Protein AF-0000000079470948 (afdb_homodimer)

Foldseek 3Di:
DDFLDDLVVFDDDDDPQNLQVLLVQLLVQFLVAEAEEEDQQLNSSVRSNLVSNVVNVGAYEYEEQQQDAPQCDPPHDNDDPVQQDPVVRTGGNPVNNVVVCVSRVRPVGYHYDHDQQLVVLQVDQAAHQYYEYDHYQDLVNLVSNLVRPVVRYDAFGKYKFFQQDPDVVSHGCNSVVSVVVQVVVVQWDWDDDDPRMTMITGD/DDFLDDLVVFDDDDDPQNLQVLLVQLLVQFLVAEAEEEDQQLNSSVRSNLVSNVVNVGAYEYEEQQQDAPQCDPPHDNDDPVQQDPVVRTGGNPVNNVVVCVSRVRPVGYHYDHDQQLVVLQVDQAAHQYYEYDHYQDLVNLVSNLVRHVVRYDAFGKYKFFQQDPDVVSHGCNSVVSVVVQVVVVQWDWDDDDPRMTMITGD

Nearest PDB struc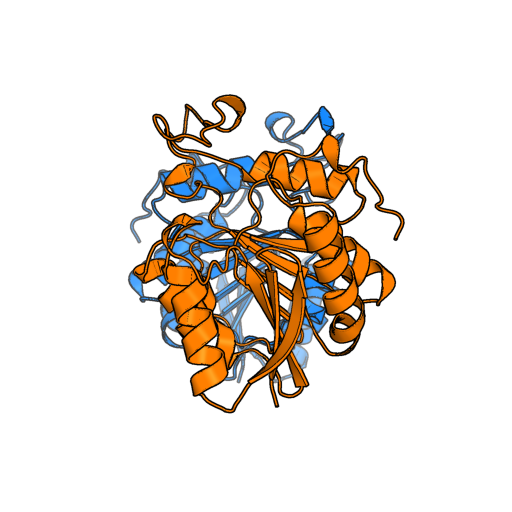tures (foldseek):
  6g7d-assembly1_A  TM=9.790E-01  e=1.380E-28  Mycolicibacterium hassiacum DSM 44199
  6g80-assembly1_A  TM=9.628E-01  e=2.504E-26  Mycolicibacterium hassiacum DSM 44199
  8k1f-assembly1_A  TM=7.897E-01  e=1.654E-08  Fusobacterium nucleatum subsp. nucleatum ATCC 25586
  5zw3-assembly1_A  TM=7.865E-01  e=7.242E-08  Bacillus subtilis subsp. subtilis str. 168
  8k1f-assembly1_C-3  TM=6.694E-01  e=3.776E-09  Fusobacterium nucleatum subsp. nucleatum ATCC 25586

Sequence (406 aa):
MKLPIDIDSVKGFMDPAEGAALHDAALACAPLGPCLEIGAYCGKSAVYLGTACQAAGGVLFSVDHHRGSEENQPGWEYHDAQLWDEAANAMDTLPFLRTTLRRAGLEDVVFPVVGRSALIAKAWATPLSFLFIDGGHTMEHALGDWRHWTPHLMAGGTLAIHDVFPDPADGGRPPFEIYQRALASDLYEEVAAVKSLRVLRRVMKLPIDIDSVKGFMDPAEGAALHDAALACAPLGPCLEIGAYCGKSAVYLGTACQAAGGVLFSVDHHRGSEENQPGWEYHDAQLWDEAANAMDTLPFLRTTLRRAGLEDVVFPVVGRSALIAKAWATPLSFLFIDGGHTMEHALGDWRHWTPHLMAGGTLAIHDVFPDPADGGRPPFEIYQRALASDLYEEVAAVKSLRVLRRV

Organism: NCBI:txid2803784

Structure (mmCIF, N/CA/C/O backbone):
data_AF-0000000079470948-model_v1
#
loop_
_entity.id
_entity.type
_entity.pdbx_description
1 polymer 'Class I SAM-dependent methyltransferase'
#
loop_
_atom_site.group_PDB
_atom_site.id
_atom_site.type_symbol
_atom_site.label_atom_id
_atom_site.label_alt_id
_atom_site.label_comp_id
_atom_site.label_asym_id
_atom_site.label_entity_id
_atom_site.label_seq_id
_atom_site.pdbx_PDB_ins_code
_atom_site.Cartn_x
_atom_site.Cartn_y
_atom_site.Cartn_z
_atom_site.occupancy
_atom_site.B_iso_or_equiv
_atom_site.auth_seq_id
_atom_site.auth_comp_id
_atom_site.auth_asym_id
_atom_site.auth_atom_id
_atom_site.pdbx_PDB_model_num
ATOM 1 N N . MET A 1 1 ? 0.189 13.031 25.344 1 82.19 1 MET A N 1
ATOM 2 C CA . MET A 1 1 ? 0.479 12.047 24.312 1 82.19 1 MET A CA 1
ATOM 3 C C . MET A 1 1 ? 1.934 11.594 24.375 1 82.19 1 MET A C 1
ATOM 5 O O . MET A 1 1 ? 2.838 12.422 24.516 1 82.19 1 MET A O 1
ATOM 9 N N . LYS A 1 2 ? 2.232 10.305 24.641 1 91.44 2 LYS A N 1
ATOM 10 C CA . LYS A 1 2 ? 3.586 9.758 24.578 1 91.44 2 LYS A CA 1
ATOM 11 C C . LYS A 1 2 ? 3.836 9.031 23.266 1 91.44 2 LYS A C 1
ATOM 13 O O . LYS A 1 2 ? 3.107 8.094 22.922 1 91.44 2 LYS A O 1
ATOM 18 N N . LEU A 1 3 ? 4.773 9.547 22.453 1 97.81 3 LEU A N 1
ATOM 19 C CA . LEU A 1 3 ? 5.148 8.906 21.203 1 97.81 3 LEU A CA 1
ATOM 20 C C . LEU A 1 3 ? 6.148 7.781 21.453 1 97.81 3 LEU A C 1
ATOM 22 O O . LEU A 1 3 ? 6.961 7.855 22.375 1 97.81 3 LEU A O 1
ATOM 26 N N . PRO A 1 4 ? 6.125 6.832 20.688 1 98.12 4 PRO A N 1
ATOM 27 C CA . PRO A 1 4 ? 6.941 5.637 20.906 1 98.12 4 PRO A CA 1
ATOM 28 C C . PRO A 1 4 ? 8.383 5.809 20.422 1 98.12 4 PRO A C 1
ATOM 30 O O . PRO A 1 4 ? 9.18 4.871 20.516 1 98.12 4 PRO A O 1
ATOM 33 N N . ILE A 1 5 ? 8.719 6.969 19.875 1 98.38 5 ILE A N 1
ATOM 34 C CA . ILE A 1 5 ? 10.055 7.289 19.375 1 98.38 5 ILE A CA 1
ATOM 35 C C . ILE A 1 5 ? 10.344 8.766 19.609 1 98.38 5 ILE A C 1
ATOM 37 O O . ILE A 1 5 ? 9.43 9.57 19.766 1 98.38 5 ILE A O 1
ATOM 41 N N . ASP A 1 6 ? 11.648 9.086 19.734 1 98.19 6 ASP A N 1
ATOM 42 C CA . ASP A 1 6 ? 12 10.508 19.719 1 98.19 6 ASP A CA 1
ATOM 43 C C . ASP A 1 6 ? 11.656 11.141 18.375 1 98.19 6 ASP A C 1
ATOM 45 O O . ASP A 1 6 ? 12.383 10.961 17.391 1 98.19 6 ASP A O 1
ATOM 49 N N . ILE A 1 7 ? 10.617 11.898 18.359 1 98.25 7 ILE A N 1
ATOM 50 C CA . ILE A 1 7 ? 10.047 12.414 17.125 1 98.25 7 ILE A CA 1
ATOM 51 C C . ILE A 1 7 ? 11.062 13.328 16.438 1 98.25 7 ILE A C 1
ATOM 53 O O . ILE A 1 7 ? 11.062 13.453 15.203 1 98.25 7 ILE A O 1
ATOM 57 N N . ASP A 1 8 ? 11.93 13.938 17.125 1 97.31 8 ASP A N 1
ATOM 58 C CA . ASP A 1 8 ? 12.93 14.844 16.562 1 97.31 8 ASP A CA 1
ATOM 59 C C . ASP A 1 8 ? 14.008 14.07 15.805 1 97.31 8 ASP A C 1
ATOM 61 O O . ASP A 1 8 ? 14.781 14.656 15.055 1 97.31 8 ASP A O 1
ATOM 65 N N . SER A 1 9 ? 14.094 12.773 16 1 97.81 9 SER A N 1
ATOM 66 C CA . SER A 1 9 ? 15.055 11.93 15.297 1 97.81 9 SER A CA 1
ATOM 67 C C . SER A 1 9 ? 14.523 11.516 13.93 1 97.81 9 SER A C 1
ATOM 69 O O . SER A 1 9 ? 15.258 10.938 13.125 1 97.81 9 SER A O 1
ATOM 71 N N . VAL A 1 10 ? 13.242 11.781 13.664 1 98.12 10 VAL A N 1
ATOM 72 C CA . VAL A 1 10 ? 12.617 11.445 12.391 1 98.12 10 VAL A CA 1
ATOM 73 C C . VAL A 1 10 ? 12.695 12.641 11.445 1 98.12 10 VAL A C 1
ATOM 75 O O . VAL A 1 10 ? 12.281 13.75 11.797 1 98.12 10 VAL A O 1
ATOM 78 N N . LYS A 1 11 ? 13.242 12.453 10.273 1 96.56 11 LYS A N 1
ATOM 79 C CA . LYS A 1 11 ? 13.312 13.523 9.289 1 96.56 11 LYS A CA 1
ATOM 80 C C . LYS A 1 11 ? 11.922 13.992 8.875 1 96.56 11 LYS A C 1
ATOM 82 O O . LYS A 1 11 ? 11.008 13.172 8.719 1 96.56 11 LYS A O 1
ATOM 87 N N . GLY A 1 12 ? 11.75 15.281 8.688 1 94.5 12 GLY A N 1
ATOM 88 C CA . GLY A 1 12 ? 10.477 15.836 8.258 1 94.5 12 GLY A CA 1
ATOM 89 C C . GLY A 1 12 ? 10.164 17.172 8.906 1 94.5 12 GLY A C 1
ATOM 90 O O . GLY A 1 12 ? 11 17.75 9.602 1 94.5 12 GLY A O 1
ATOM 91 N N . PHE A 1 13 ? 8.938 17.719 8.758 1 93.31 13 PHE A N 1
ATOM 92 C CA . PHE A 1 13 ? 8.688 19.125 9.039 1 93.31 13 PHE A CA 1
ATOM 93 C C . PHE A 1 13 ? 7.441 19.297 9.906 1 93.31 13 PHE A C 1
ATOM 95 O O . PHE A 1 13 ? 6.977 20.406 10.125 1 93.31 13 PHE A O 1
ATOM 102 N N . MET A 1 14 ? 6.93 18.203 10.367 1 95.75 14 MET A N 1
ATOM 103 C CA . MET A 1 14 ? 5.684 18.266 11.133 1 95.75 14 MET A CA 1
ATOM 104 C C . MET A 1 14 ? 5.883 19.016 12.438 1 95.75 14 MET A C 1
ATOM 106 O O . MET A 1 14 ? 6.711 18.641 13.266 1 95.75 14 MET A O 1
ATOM 110 N N . ASP A 1 15 ? 5.168 20.094 12.594 1 97.69 15 ASP A N 1
ATOM 111 C CA . ASP A 1 15 ? 5.164 20.828 13.852 1 97.69 15 ASP A CA 1
ATOM 112 C C . ASP A 1 15 ? 4.535 20.016 14.977 1 97.69 15 ASP A C 1
ATOM 114 O O . ASP A 1 15 ? 3.504 19.359 14.773 1 97.69 15 ASP A O 1
ATOM 118 N N . PRO A 1 16 ? 5.121 20.062 16.156 1 97.75 16 PRO A N 1
ATOM 119 C CA . PRO A 1 16 ? 4.625 19.219 17.25 1 97.75 16 PRO A CA 1
ATOM 120 C C . PRO A 1 16 ? 3.162 19.484 17.594 1 97.75 16 PRO A C 1
ATOM 122 O O . PRO A 1 16 ? 2.416 18.562 17.906 1 97.75 16 PRO A O 1
ATOM 125 N N . ALA A 1 17 ? 2.773 20.719 17.547 1 98.5 17 ALA A N 1
ATOM 126 C CA . ALA A 1 17 ? 1.382 21.031 17.859 1 98.5 17 ALA A CA 1
ATOM 127 C C . ALA A 1 17 ? 0.444 20.484 16.781 1 98.5 17 ALA A C 1
ATOM 129 O O . ALA A 1 17 ? -0.642 19.984 17.094 1 98.5 17 ALA A O 1
ATOM 130 N N . GLU A 1 18 ? 0.818 20.625 15.547 1 98.69 18 GLU A N 1
ATOM 131 C CA . GLU A 1 18 ? 0.046 20.062 14.445 1 98.69 18 GLU A CA 1
ATOM 132 C C . GLU A 1 18 ? 0.004 18.531 14.523 1 98.69 18 GLU A C 1
ATOM 134 O O . GLU A 1 18 ? -1.041 17.922 14.281 1 98.69 18 GLU A O 1
ATOM 139 N N . GLY A 1 19 ? 1.12 17.938 14.883 1 98.69 19 GLY A N 1
ATOM 140 C CA . GLY A 1 19 ? 1.16 16.5 15.094 1 98.69 19 GLY A CA 1
ATOM 141 C C . GLY A 1 19 ? 0.21 16.031 16.172 1 98.69 19 GLY A C 1
ATOM 142 O O . GLY A 1 19 ? -0.49 15.031 16 1 98.69 19 GLY A O 1
ATOM 143 N N . ALA A 1 20 ? 0.206 16.766 17.25 1 98.62 20 ALA A N 1
ATOM 144 C CA . ALA A 1 20 ? -0.686 16.422 18.359 1 98.62 20 ALA A CA 1
ATOM 145 C C . ALA A 1 20 ? -2.148 16.516 17.922 1 98.62 20 ALA A C 1
ATOM 147 O O . ALA A 1 20 ? -2.969 15.68 18.312 1 98.62 20 ALA A O 1
ATOM 148 N N . ALA A 1 21 ? -2.455 17.516 17.141 1 98.75 21 ALA A N 1
ATOM 149 C CA . ALA A 1 21 ? -3.816 17.672 16.641 1 98.75 21 ALA A CA 1
ATOM 150 C C . ALA A 1 21 ? -4.195 16.516 15.711 1 98.75 21 ALA A C 1
ATOM 152 O O . ALA A 1 21 ? -5.32 16.016 15.766 1 98.75 21 ALA A O 1
ATOM 153 N N . LEU A 1 22 ? -3.289 16.109 14.875 1 98.81 22 LEU A N 1
ATOM 154 C CA . LEU A 1 22 ? -3.51 14.945 14.008 1 98.81 22 LEU A CA 1
ATOM 155 C C . LEU A 1 22 ? -3.779 13.695 14.828 1 98.81 22 LEU A C 1
ATOM 157 O O . LEU A 1 22 ? -4.711 12.938 14.531 1 98.81 22 LEU A O 1
ATOM 161 N N . HIS A 1 23 ? -2.941 13.516 15.828 1 98.88 23 HIS A N 1
ATOM 162 C CA . HIS A 1 23 ? -3.104 12.367 16.719 1 98.88 23 HIS A CA 1
ATOM 163 C C . HIS A 1 23 ? -4.496 12.344 17.328 1 98.88 23 HIS A C 1
ATOM 165 O O . HIS A 1 23 ? -5.18 11.32 17.297 1 98.88 23 HIS A O 1
ATOM 171 N N . ASP A 1 24 ? -4.891 13.453 17.859 1 98.75 24 ASP A N 1
ATOM 172 C CA . ASP A 1 24 ? -6.18 13.523 18.531 1 98.75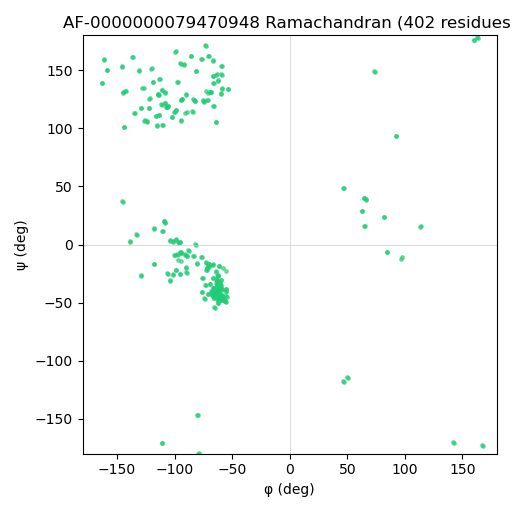 24 ASP A CA 1
ATOM 173 C C . ASP A 1 24 ? -7.328 13.242 17.562 1 98.75 24 ASP A C 1
ATOM 175 O O . ASP A 1 24 ? -8.273 12.531 17.906 1 98.75 24 ASP A O 1
ATOM 179 N N . ALA A 1 25 ? -7.262 13.797 16.391 1 98.75 25 ALA A N 1
ATOM 180 C CA . ALA A 1 25 ? -8.305 13.586 15.383 1 98.75 25 ALA A CA 1
ATOM 181 C C . ALA A 1 25 ? -8.383 12.125 14.969 1 98.75 25 ALA A C 1
ATOM 183 O O . ALA A 1 25 ? -9.469 11.547 14.898 1 98.75 25 ALA A O 1
ATOM 184 N N . ALA A 1 26 ? -7.25 11.5 14.727 1 98.81 26 ALA A N 1
ATOM 185 C CA . ALA A 1 26 ? -7.215 10.094 14.32 1 98.81 26 ALA A CA 1
ATOM 186 C C . ALA A 1 26 ? -7.699 9.188 15.445 1 98.81 26 ALA A C 1
ATOM 188 O O . ALA A 1 26 ? -8.391 8.203 15.203 1 98.81 26 ALA A O 1
ATOM 189 N N . LEU A 1 27 ? -7.289 9.531 16.672 1 98.69 27 LEU A N 1
ATOM 190 C CA . LEU A 1 27 ? -7.703 8.75 17.844 1 98.69 27 LEU A CA 1
ATOM 191 C C . LEU A 1 27 ? -9.219 8.656 17.922 1 98.69 27 LEU A C 1
ATOM 193 O O . LEU A 1 27 ? -9.773 7.598 18.234 1 98.69 27 LEU A O 1
ATOM 197 N N . ALA A 1 28 ? -9.844 9.703 17.594 1 98.19 28 ALA A N 1
ATOM 198 C CA . ALA A 1 28 ? -11.297 9.773 17.672 1 98.19 28 ALA A CA 1
ATOM 199 C C . ALA A 1 28 ? -11.953 9.008 16.531 1 98.19 28 ALA A C 1
ATOM 201 O O . ALA A 1 28 ? -13.031 8.43 16.703 1 98.19 28 ALA A O 1
ATOM 202 N N . CYS A 1 29 ? -11.336 8.875 15.359 1 98 29 CYS A N 1
ATOM 203 C CA . CYS A 1 29 ? -11.953 8.367 14.141 1 98 29 CYS A CA 1
ATOM 204 C C . CYS A 1 29 ? -11.562 6.914 13.898 1 98 29 CYS A C 1
ATOM 206 O O . CYS A 1 29 ? -12.32 6.156 13.289 1 98 29 CYS A O 1
ATOM 208 N N . ALA A 1 30 ? -10.438 6.48 14.406 1 98.12 30 ALA A N 1
ATOM 209 C CA . ALA A 1 30 ? -9.812 5.211 14.031 1 98.12 30 ALA A CA 1
ATOM 210 C C . ALA A 1 30 ? -10.727 4.035 14.367 1 98.12 30 ALA A C 1
ATOM 212 O O . ALA A 1 30 ? -10.703 3.014 13.672 1 98.12 30 ALA A O 1
ATOM 213 N N . PRO A 1 31 ? -11.547 4.133 15.461 1 97.88 31 PRO A N 1
ATOM 214 C CA . PRO A 1 31 ? -12.445 3.014 15.758 1 97.88 31 PRO A CA 1
ATOM 215 C C . PRO A 1 31 ? -13.523 2.832 14.695 1 97.88 31 PRO A C 1
ATOM 217 O O . PRO A 1 31 ? -14.141 1.765 14.609 1 97.88 31 PRO A O 1
ATOM 220 N N . LEU A 1 32 ? -13.797 3.809 13.852 1 97.75 32 LEU A N 1
ATOM 221 C CA . LEU A 1 32 ? -14.906 3.787 12.906 1 97.75 32 LEU A CA 1
ATOM 222 C C . LEU A 1 32 ? -14.477 3.17 11.578 1 97.75 32 LEU A C 1
ATOM 224 O O . LEU A 1 32 ? -15.32 2.777 10.773 1 97.75 32 LEU A O 1
ATOM 228 N N . GLY A 1 33 ? -13.211 3.117 11.305 1 98.5 33 GLY A N 1
ATOM 229 C CA . GLY A 1 33 ? -12.648 2.615 10.062 1 98.5 33 GLY A CA 1
ATOM 230 C C . GLY A 1 33 ? -11.211 3.039 9.836 1 98.5 33 GLY A C 1
ATOM 231 O O . GLY A 1 33 ? -10.633 3.748 10.664 1 98.5 33 GLY A O 1
ATOM 232 N N . PRO A 1 34 ? -10.648 2.582 8.742 1 98.88 34 PRO A N 1
ATOM 233 C CA . PRO A 1 34 ? -9.234 2.889 8.516 1 98.88 34 PRO A CA 1
ATOM 234 C C . PRO A 1 34 ? -8.984 4.375 8.281 1 98.88 34 PRO A C 1
ATOM 236 O O . PRO A 1 34 ? -9.828 5.062 7.703 1 98.88 34 PRO A O 1
ATOM 239 N N . CYS A 1 35 ? -7.844 4.863 8.758 1 98.94 35 CYS A N 1
ATOM 240 C CA . CYS A 1 35 ? -7.309 6.191 8.477 1 98.94 35 CYS A CA 1
ATOM 241 C C . CYS A 1 35 ? -6.379 6.164 7.27 1 98.94 35 CYS A C 1
ATOM 243 O O . CYS A 1 35 ? -5.824 5.117 6.934 1 98.94 35 CYS A O 1
ATOM 245 N N . LEU A 1 36 ? -6.238 7.352 6.594 1 99 36 LEU A N 1
ATOM 246 C CA . LEU A 1 36 ? -5.336 7.434 5.449 1 99 36 LEU A CA 1
ATOM 247 C C . LEU A 1 36 ? -4.625 8.781 5.414 1 99 36 LEU A C 1
ATOM 249 O O . LEU A 1 36 ? -5.246 9.82 5.641 1 99 36 LEU A O 1
ATOM 253 N N . GLU A 1 37 ? -3.344 8.766 5.227 1 98.94 37 GLU A N 1
ATOM 254 C CA . GLU A 1 37 ? -2.598 9.992 4.945 1 98.94 37 GLU A CA 1
ATOM 255 C C . GLU A 1 37 ? -2.029 9.977 3.527 1 98.94 37 GLU A C 1
ATOM 257 O O . GLU A 1 37 ? -1.642 8.922 3.02 1 98.94 37 GLU A O 1
ATOM 262 N N . ILE A 1 38 ? -2.055 11.117 2.932 1 98.81 38 ILE A N 1
ATOM 263 C CA . ILE A 1 38 ? -1.347 11.375 1.682 1 98.81 38 ILE A CA 1
ATOM 264 C C . ILE A 1 38 ? -0.112 12.234 1.954 1 98.81 38 ILE A C 1
ATOM 266 O O . ILE A 1 38 ? -0.228 13.359 2.436 1 98.81 38 ILE A O 1
ATOM 270 N N . GLY A 1 39 ? 1.067 11.703 1.637 1 97.75 39 GLY A N 1
ATOM 271 C CA . GLY A 1 39 ? 2.311 12.383 1.954 1 97.75 39 GLY A CA 1
ATOM 272 C C . GLY A 1 39 ? 2.896 11.969 3.289 1 97.75 39 GLY A C 1
ATOM 273 O O . GLY A 1 39 ? 2.592 12.57 4.32 1 97.75 39 GLY A O 1
ATOM 274 N N . ALA A 1 40 ? 3.809 10.953 3.203 1 97.94 40 ALA A N 1
ATOM 275 C CA . ALA A 1 40 ? 4.391 10.398 4.422 1 97.94 40 ALA A CA 1
ATOM 276 C C . ALA A 1 40 ? 5.84 10.852 4.594 1 97.94 40 ALA A C 1
ATOM 278 O O . ALA A 1 40 ? 6.355 10.891 5.715 1 97.94 40 ALA A O 1
ATOM 279 N N . TYR A 1 41 ? 6.457 11.195 3.424 1 97.44 41 TYR A N 1
ATOM 280 C CA . TYR A 1 41 ? 7.883 11.508 3.467 1 97.44 41 TYR A CA 1
ATOM 281 C C . TYR A 1 41 ? 8.641 10.469 4.285 1 97.44 41 TYR A C 1
ATOM 283 O O . TYR A 1 41 ? 8.602 9.273 3.975 1 97.44 41 TYR A O 1
ATOM 291 N N . CYS A 1 42 ? 9.273 10.906 5.398 1 98.56 42 CYS A N 1
ATOM 292 C CA . CYS A 1 42 ? 10.055 9.961 6.184 1 98.56 42 CYS A CA 1
ATOM 293 C C . CYS A 1 42 ? 9.281 9.508 7.418 1 98.56 42 CYS A C 1
ATOM 295 O O . CYS A 1 42 ? 9.82 8.781 8.258 1 98.56 42 CYS A O 1
ATOM 297 N N . GLY A 1 43 ? 8.031 9.914 7.648 1 98.62 43 GLY A N 1
ATOM 298 C CA . GLY A 1 43 ? 7.156 9.195 8.562 1 98.62 43 GLY A CA 1
ATOM 299 C C . GLY A 1 43 ? 6.816 9.984 9.812 1 98.62 43 GLY A C 1
ATOM 300 O O . GLY A 1 43 ? 6.238 9.445 10.758 1 98.62 43 GLY A O 1
ATOM 301 N N . LYS A 1 44 ? 7.035 11.312 9.883 1 98.44 44 LYS A N 1
ATOM 302 C CA . LYS A 1 44 ? 6.703 12.062 11.094 1 98.44 44 LYS A CA 1
ATOM 303 C C . LYS A 1 44 ? 5.199 12.055 11.344 1 98.44 44 LYS A C 1
ATOM 305 O O . LYS A 1 44 ? 4.754 11.711 12.445 1 98.44 44 LYS A O 1
ATOM 310 N N . SER A 1 45 ? 4.449 12.469 10.367 1 98.69 45 SER A N 1
ATOM 311 C CA . SER A 1 45 ? 3 12.438 10.539 1 98.69 45 SER A CA 1
ATOM 312 C C . SER A 1 45 ? 2.506 11.008 10.773 1 98.69 45 SER A C 1
ATOM 314 O O . SER A 1 45 ? 1.595 10.789 11.57 1 98.69 45 SER A O 1
ATOM 316 N N . ALA A 1 46 ? 3.113 10.047 10.125 1 98.88 46 ALA A N 1
ATOM 317 C CA . ALA A 1 46 ? 2.734 8.641 10.281 1 98.88 46 ALA A CA 1
ATOM 318 C C . ALA A 1 46 ? 2.908 8.18 11.727 1 98.88 46 ALA A C 1
ATOM 320 O O . ALA A 1 46 ? 2.141 7.352 12.211 1 98.88 46 ALA A O 1
ATOM 321 N N . VAL A 1 47 ? 3.932 8.703 12.398 1 98.94 47 VAL A N 1
ATOM 322 C CA . VAL A 1 47 ? 4.152 8.32 13.789 1 98.94 47 VAL A CA 1
ATOM 323 C C . VAL A 1 47 ? 2.992 8.82 14.648 1 98.94 47 VAL A C 1
ATOM 325 O O . VAL A 1 47 ? 2.445 8.07 15.461 1 98.94 47 VAL A O 1
ATOM 328 N N . TYR A 1 48 ? 2.576 10.078 14.469 1 98.94 48 TYR A N 1
ATOM 329 C CA . TYR A 1 48 ? 1.46 10.625 15.227 1 98.94 48 TYR A CA 1
ATOM 330 C C . TYR A 1 48 ? 0.173 9.867 14.938 1 98.94 48 TYR A C 1
ATOM 332 O O . TYR A 1 48 ? -0.511 9.414 15.859 1 98.94 48 TYR A O 1
ATOM 340 N N . LEU A 1 49 ? -0.113 9.719 13.664 1 98.94 49 LEU A N 1
ATOM 341 C CA . LEU A 1 49 ? -1.347 9.07 13.234 1 98.94 49 LEU A CA 1
ATOM 342 C C . LEU A 1 49 ? -1.341 7.59 13.602 1 98.94 49 LEU A C 1
ATOM 344 O O . LEU A 1 49 ? -2.342 7.062 14.094 1 98.94 49 LEU A O 1
ATOM 348 N N . GLY A 1 50 ? -0.199 6.926 13.359 1 98.94 50 GLY A N 1
ATOM 349 C CA . GLY A 1 50 ? -0.079 5.512 13.688 1 98.94 50 GLY A CA 1
ATOM 350 C C . GLY A 1 50 ? -0.228 5.227 15.172 1 98.94 50 GLY A C 1
ATOM 351 O O . GLY A 1 50 ? -0.849 4.234 15.555 1 98.94 50 GLY A O 1
ATOM 352 N N . THR A 1 51 ? 0.377 6.098 15.992 1 98.88 51 THR A N 1
ATOM 353 C CA . THR A 1 51 ? 0.255 5.949 17.438 1 98.88 51 THR A CA 1
ATOM 354 C C . THR A 1 51 ? -1.204 6.059 17.875 1 98.88 51 THR A C 1
ATOM 356 O O . THR A 1 51 ? -1.667 5.281 18.703 1 98.88 51 THR A O 1
ATOM 359 N N . ALA A 1 52 ? -1.943 6.992 17.297 1 98.88 52 ALA A N 1
ATOM 360 C CA . ALA A 1 52 ? -3.369 7.141 17.578 1 98.88 52 ALA A CA 1
ATOM 361 C C . ALA A 1 52 ? -4.145 5.895 17.172 1 98.88 52 ALA A C 1
ATOM 363 O O . ALA A 1 52 ? -4.961 5.375 17.938 1 98.88 52 ALA A O 1
ATOM 364 N N . CYS A 1 53 ? -3.867 5.398 15.984 1 98.88 53 CYS A N 1
ATOM 365 C CA . CYS A 1 53 ? -4.535 4.207 15.469 1 98.88 53 CYS A CA 1
ATOM 366 C C . CYS A 1 53 ? -4.25 3.002 16.359 1 98.88 53 CYS A C 1
ATOM 368 O O . CYS A 1 53 ? -5.152 2.221 16.672 1 98.88 53 CYS A O 1
ATOM 370 N N . GLN A 1 54 ? -3 2.932 16.703 1 98.69 54 GLN A N 1
ATOM 371 C CA . GLN A 1 54 ? -2.621 1.824 17.578 1 98.69 54 GLN A CA 1
ATOM 372 C C . GLN A 1 54 ? -3.408 1.858 18.891 1 98.69 54 GLN A C 1
ATOM 374 O O . GLN A 1 54 ? -3.943 0.836 19.328 1 98.69 54 GLN A O 1
ATOM 379 N N . ALA A 1 55 ? -3.504 2.984 19.516 1 98.62 55 ALA A N 1
ATOM 380 C CA . ALA A 1 55 ? -4.215 3.156 20.781 1 98.62 55 ALA A CA 1
ATOM 381 C C . ALA A 1 55 ? -5.703 2.861 20.609 1 98.62 55 ALA A C 1
ATOM 383 O O . ALA A 1 55 ? -6.344 2.342 21.531 1 98.62 55 ALA A O 1
ATOM 384 N N . ALA A 1 56 ? -6.27 3.102 19.469 1 98.56 56 ALA A N 1
ATOM 385 C CA . ALA A 1 56 ? -7.711 3.012 19.25 1 98.56 56 ALA A CA 1
ATOM 386 C C . ALA A 1 56 ? -8.086 1.663 18.641 1 98.56 56 ALA A C 1
ATOM 388 O O . ALA A 1 56 ? -9.273 1.36 18.469 1 98.56 56 ALA A O 1
ATOM 389 N N . GLY A 1 57 ? -7.129 0.849 18.234 1 98.25 57 GLY A N 1
ATOM 390 C CA . GLY A 1 57 ? -7.387 -0.43 17.594 1 98.25 57 GLY A CA 1
ATOM 391 C C . GLY A 1 57 ? -7.68 -0.304 16.109 1 98.25 57 GLY A C 1
ATOM 392 O O . GLY A 1 57 ? -8.406 -1.124 15.547 1 98.25 57 GLY A O 1
ATOM 393 N N . GLY A 1 58 ? -7.195 0.785 15.508 1 98.69 58 GLY A N 1
ATOM 394 C CA . GLY A 1 58 ? -7.367 1.007 14.086 1 98.69 58 GLY A CA 1
ATOM 395 C C . GLY A 1 58 ? -6.07 0.892 13.305 1 98.69 58 GLY A C 1
ATOM 396 O O . GLY A 1 58 ? -5.078 0.373 13.812 1 98.69 58 GLY A O 1
ATOM 397 N N . VAL A 1 59 ? -6.113 1.275 11.977 1 98.88 59 VAL A N 1
ATOM 398 C CA . VAL A 1 59 ? -4.926 1.2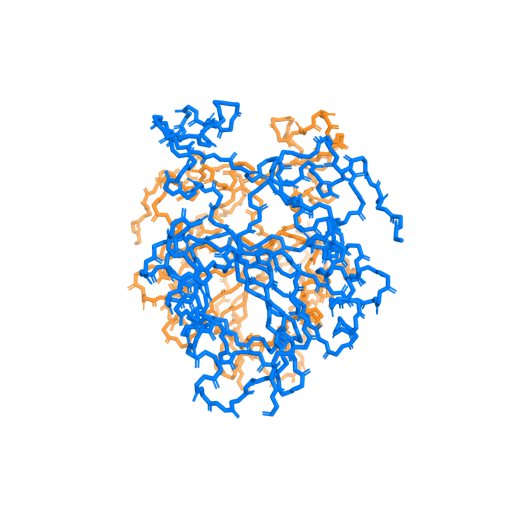13 11.133 1 98.88 59 VAL A CA 1
ATOM 399 C C . VAL A 1 59 ? -4.824 2.48 10.281 1 98.88 59 VAL A C 1
ATOM 401 O O . VAL A 1 59 ? -5.801 3.221 10.141 1 98.88 59 VAL A O 1
ATOM 404 N N . LEU A 1 60 ? -3.646 2.723 9.789 1 98.94 60 LEU A N 1
ATOM 405 C CA . LEU A 1 60 ? -3.346 3.842 8.898 1 98.94 60 LEU A CA 1
ATOM 406 C C . LEU A 1 60 ? -2.771 3.348 7.578 1 98.94 60 LEU A C 1
ATOM 408 O O . LEU A 1 60 ? -1.738 2.674 7.559 1 98.94 60 LEU A O 1
ATOM 412 N N . PHE A 1 61 ? -3.492 3.623 6.469 1 99 61 PHE A N 1
ATOM 413 C CA . PHE A 1 61 ? -2.859 3.535 5.16 1 99 61 PHE A CA 1
ATOM 414 C C . PHE A 1 61 ? -2.084 4.809 4.844 1 99 61 PHE A C 1
ATOM 416 O O . PHE A 1 61 ? -2.627 5.91 4.934 1 99 61 PHE A O 1
ATOM 423 N N . SER A 1 62 ? -0.82 4.695 4.555 1 98.94 62 SER A N 1
ATOM 424 C CA . SER A 1 62 ? 0.066 5.824 4.297 1 98.94 62 SER A CA 1
ATOM 425 C C . SER A 1 62 ? 0.482 5.879 2.83 1 98.94 62 SER A C 1
ATOM 427 O O . SER A 1 62 ? 1.383 5.148 2.406 1 98.94 62 SER A O 1
ATOM 429 N N . VAL A 1 63 ? -0.1 6.766 2.047 1 98.94 63 VAL A N 1
ATOM 430 C CA . VAL A 1 63 ? 0.085 6.84 0.601 1 98.94 63 VAL A CA 1
ATOM 431 C C . VAL A 1 63 ? 1.189 7.84 0.271 1 98.94 63 VAL A C 1
ATOM 433 O O . VAL A 1 63 ? 1.133 9 0.691 1 98.94 63 VAL A O 1
ATOM 436 N N . ASP A 1 64 ? 2.164 7.441 -0.42 1 98.81 64 ASP A N 1
ATOM 437 C CA . ASP A 1 64 ? 3.258 8.281 -0.888 1 98.81 64 ASP A CA 1
ATOM 438 C C . ASP A 1 64 ? 4.031 7.605 -2.018 1 98.81 64 ASP A C 1
ATOM 440 O O . ASP A 1 64 ? 4.289 6.402 -1.965 1 98.81 64 ASP A O 1
ATOM 444 N N . HIS A 1 65 ? 4.398 8.344 -3.012 1 98.12 65 HIS A N 1
ATOM 445 C CA . HIS A 1 65 ? 5.215 7.758 -4.066 1 98.12 65 HIS A CA 1
ATOM 446 C C . HIS A 1 65 ? 6.684 7.703 -3.66 1 98.12 65 HIS A C 1
ATOM 448 O O . HIS A 1 65 ? 7.484 7.02 -4.301 1 98.12 65 HIS A O 1
ATOM 454 N N . HIS A 1 66 ? 7.055 8.445 -2.646 1 98.25 66 HIS A N 1
ATOM 455 C CA . HIS A 1 66 ? 8.367 8.438 -2.002 1 98.25 66 HIS A CA 1
ATOM 456 C C . HIS A 1 66 ? 9.461 8.875 -2.969 1 98.25 66 HIS A C 1
ATOM 458 O O . HIS A 1 66 ? 10.586 8.375 -2.908 1 98.25 66 HIS A O 1
ATOM 464 N N . ARG A 1 67 ? 9.109 9.695 -3.914 1 96.06 67 ARG A N 1
ATOM 465 C CA . ARG A 1 67 ? 10.055 10.32 -4.824 1 96.06 67 ARG A CA 1
ATOM 466 C C . ARG A 1 67 ? 10.164 11.82 -4.559 1 96.06 67 ARG A C 1
ATOM 468 O O . ARG A 1 67 ? 10.758 12.555 -5.352 1 96.06 67 ARG A O 1
ATOM 475 N N . GLY A 1 68 ? 9.594 12.234 -3.426 1 91.12 68 GLY A N 1
ATOM 476 C CA . GLY A 1 68 ? 9.672 13.625 -3.006 1 91.12 68 GLY A CA 1
ATOM 477 C C . GLY A 1 68 ? 8.797 14.555 -3.828 1 91.12 68 GLY A C 1
ATOM 478 O O . GLY A 1 68 ? 8.594 14.328 -5.023 1 91.12 68 GLY A O 1
ATOM 479 N N . SER A 1 69 ? 8.328 15.586 -3.193 1 88.81 69 SER A N 1
ATOM 480 C CA . SER A 1 69 ? 7.613 16.641 -3.898 1 88.81 69 SER A CA 1
ATOM 481 C C . SER A 1 69 ? 8.586 17.594 -4.598 1 88.81 69 SER A C 1
ATOM 483 O O . SER A 1 69 ? 9.797 17.391 -4.547 1 88.81 69 SER A O 1
ATOM 485 N N . GLU A 1 70 ? 8.062 18.562 -5.25 1 83.5 70 GLU A N 1
ATOM 486 C CA . GLU A 1 70 ? 8.867 19.547 -5.969 1 83.5 70 GLU A CA 1
ATOM 487 C C . GLU A 1 70 ? 9.891 20.203 -5.047 1 83.5 70 GLU A C 1
ATOM 489 O O . GLU A 1 70 ? 11.062 20.359 -5.414 1 83.5 70 GLU A O 1
ATOM 494 N N . GLU A 1 71 ? 9.531 20.516 -3.836 1 85.06 71 GLU A N 1
ATOM 495 C CA . GLU A 1 71 ? 10.367 21.266 -2.912 1 85.06 71 GLU A CA 1
ATOM 496 C C . GLU A 1 71 ? 11.469 20.391 -2.322 1 85.06 71 GLU A C 1
ATOM 498 O O . GLU A 1 71 ? 12.406 20.906 -1.704 1 85.06 71 GLU A O 1
ATOM 503 N N . ASN A 1 72 ? 11.375 19.062 -2.547 1 89.75 72 ASN A N 1
ATOM 504 C CA . ASN A 1 72 ? 12.359 18.125 -2.012 1 89.75 72 ASN A CA 1
ATOM 505 C C . ASN A 1 72 ? 13.453 17.828 -3.025 1 89.75 72 ASN A C 1
ATOM 507 O O . ASN A 1 72 ? 14.461 17.203 -2.693 1 89.75 72 ASN A O 1
ATOM 511 N N . GLN A 1 73 ? 13.297 18.312 -4.242 1 91.19 73 GLN A N 1
ATOM 512 C CA . GLN A 1 73 ? 14.234 17.984 -5.316 1 91.19 73 GLN A CA 1
ATOM 513 C C . GLN A 1 73 ? 15.539 18.766 -5.164 1 91.19 73 GLN A C 1
ATOM 515 O O . GLN A 1 73 ? 15.586 19.781 -4.469 1 91.19 73 GLN A O 1
ATOM 520 N N . PRO A 1 74 ? 16.641 18.266 -5.82 1 91 74 PRO A N 1
ATOM 521 C CA . PRO A 1 74 ? 17.906 19 -5.781 1 91 74 PRO A CA 1
ATOM 522 C C . PRO A 1 74 ? 17.75 20.453 -6.234 1 91 74 PRO A C 1
ATOM 524 O O . PRO A 1 74 ? 17.078 20.719 -7.23 1 91 74 PRO A O 1
ATOM 527 N N . GLY A 1 75 ? 18.344 21.344 -5.469 1 91.19 75 GLY A N 1
ATOM 528 C CA . GLY A 1 75 ? 18.281 22.75 -5.828 1 91.19 75 GLY A CA 1
ATOM 529 C C . GLY A 1 75 ? 17.188 23.5 -5.109 1 91.19 75 GLY A C 1
ATOM 530 O O . GLY A 1 75 ? 17.156 24.734 -5.129 1 91.19 75 GLY A O 1
ATOM 531 N N . TRP A 1 76 ? 16.312 22.781 -4.477 1 88.56 76 TRP A N 1
ATOM 532 C CA . TRP A 1 76 ? 15.211 23.406 -3.762 1 88.56 76 TRP A CA 1
ATOM 533 C C . TRP A 1 76 ? 15.508 23.5 -2.268 1 88.56 76 TRP A C 1
ATOM 535 O O . TRP A 1 76 ? 16.406 22.828 -1.769 1 88.56 76 TRP A O 1
ATOM 545 N N . GLU A 1 77 ? 14.742 24.281 -1.547 1 83.88 77 GLU A N 1
ATOM 546 C CA . GLU A 1 77 ? 14.977 24.688 -0.166 1 83.88 77 GLU A CA 1
ATOM 547 C C . GLU A 1 77 ? 14.953 23.484 0.777 1 83.88 77 GLU A C 1
ATOM 549 O O . GLU A 1 77 ? 15.727 23.422 1.734 1 83.88 77 GLU A O 1
ATOM 554 N N . TYR A 1 78 ? 14.156 22.5 0.519 1 86.25 78 TYR A N 1
ATOM 555 C CA . TYR A 1 78 ? 13.953 21.422 1.481 1 86.25 78 TYR A CA 1
ATOM 556 C C . TYR A 1 78 ? 14.594 20.125 0.997 1 86.25 78 TYR A C 1
ATOM 558 O O . TYR A 1 78 ? 14.211 19.031 1.433 1 86.25 78 TYR A O 1
ATOM 566 N N . HIS A 1 79 ? 15.531 20.266 0.082 1 92.19 79 HIS A N 1
ATOM 567 C CA . HIS A 1 79 ? 16.25 19.094 -0.384 1 92.19 79 HIS A CA 1
ATOM 568 C C . HIS A 1 79 ? 17.156 18.531 0.709 1 92.19 79 HIS A C 1
ATOM 570 O O . HIS A 1 79 ? 17.844 19.281 1.402 1 92.19 79 HIS A O 1
ATOM 576 N N . ASP A 1 80 ? 17.094 17.281 0.927 1 94.38 80 ASP A N 1
ATOM 577 C CA . ASP A 1 80 ? 18 16.516 1.793 1 94.38 80 ASP A CA 1
ATOM 578 C C . ASP A 1 80 ? 18.797 15.5 0.992 1 94.38 80 ASP A C 1
ATOM 580 O O . ASP A 1 80 ? 18.266 14.477 0.561 1 94.38 80 ASP A O 1
ATOM 584 N N . ALA A 1 81 ? 20.031 15.711 0.859 1 94.38 81 ALA A N 1
ATOM 585 C CA . ALA A 1 81 ? 20.891 14.906 0.001 1 94.38 81 ALA A CA 1
ATOM 586 C C . ALA A 1 81 ? 20.969 13.461 0.492 1 94.38 81 ALA A C 1
ATOM 588 O O . ALA A 1 81 ? 21.234 12.547 -0.289 1 94.38 81 ALA A O 1
ATOM 589 N N . GLN A 1 82 ? 20.703 13.234 1.746 1 95.81 82 GLN A N 1
ATOM 590 C CA . GLN A 1 82 ? 20.766 11.891 2.307 1 95.81 82 GLN A CA 1
ATOM 591 C C . GLN A 1 82 ? 19.625 11.023 1.771 1 95.81 82 GLN A C 1
ATOM 593 O O . GLN A 1 82 ? 19.672 9.797 1.873 1 95.81 82 GLN A O 1
ATOM 598 N N . LEU A 1 83 ? 18.641 11.625 1.23 1 97 83 LEU A N 1
ATOM 599 C CA . LEU A 1 83 ? 17.469 10.906 0.745 1 97 83 LEU A CA 1
ATOM 600 C C . LEU A 1 83 ? 17.547 10.68 -0.761 1 97 83 LEU A C 1
ATOM 602 O O . LEU A 1 83 ? 16.609 10.172 -1.373 1 97 83 LEU A O 1
ATOM 606 N N . TRP A 1 84 ? 18.656 11.07 -1.362 1 96.44 84 TRP A N 1
ATOM 607 C CA . TRP A 1 84 ? 18.844 10.883 -2.797 1 96.44 84 TRP A CA 1
ATOM 608 C C . TRP A 1 84 ? 19.328 9.469 -3.104 1 96.44 84 TRP A C 1
ATOM 610 O O . TRP A 1 84 ? 20.281 8.992 -2.48 1 96.44 84 TRP A O 1
ATOM 620 N N . ASP A 1 85 ? 18.609 8.789 -3.949 1 96.31 85 ASP A N 1
ATOM 621 C CA . ASP A 1 85 ? 19.031 7.48 -4.449 1 96.31 85 ASP A CA 1
ATOM 622 C C . ASP A 1 85 ? 19.781 7.605 -5.773 1 96.31 85 ASP A C 1
ATOM 624 O O . ASP A 1 85 ? 19.156 7.816 -6.82 1 96.31 85 ASP A O 1
ATOM 628 N N . GLU A 1 86 ? 21.047 7.441 -5.746 1 96.12 86 GLU A N 1
ATOM 629 C CA . GLU A 1 86 ? 21.875 7.621 -6.926 1 96.12 86 GLU A CA 1
ATOM 630 C C . GLU A 1 86 ? 21.516 6.625 -8.023 1 96.12 86 GLU A C 1
ATOM 632 O O . GLU A 1 86 ? 21.5 6.973 -9.203 1 96.12 86 GLU A O 1
ATOM 637 N N . ALA A 1 87 ? 21.219 5.414 -7.594 1 95.12 87 ALA A N 1
ATOM 638 C CA . ALA A 1 87 ? 20.906 4.387 -8.578 1 95.12 87 ALA A CA 1
ATOM 639 C C . ALA A 1 87 ? 19.609 4.711 -9.32 1 95.12 87 ALA A C 1
ATOM 641 O O . ALA A 1 87 ? 19.5 4.496 -10.531 1 95.12 87 ALA A O 1
ATOM 642 N N . ALA A 1 88 ? 18.656 5.258 -8.625 1 95.75 88 ALA A N 1
ATOM 643 C CA . ALA A 1 88 ? 17.359 5.598 -9.211 1 95.75 88 ALA A CA 1
ATOM 644 C C . ALA A 1 88 ? 17.375 7.008 -9.797 1 95.75 88 ALA A C 1
ATOM 646 O O . ALA A 1 88 ? 16.453 7.387 -10.531 1 95.75 88 ALA A O 1
ATOM 647 N N . ASN A 1 89 ? 18.438 7.785 -9.531 1 95.94 89 ASN A N 1
ATOM 648 C CA . ASN A 1 89 ? 18.484 9.203 -9.883 1 95.94 89 ASN A CA 1
ATOM 649 C C . ASN A 1 89 ? 17.203 9.93 -9.484 1 95.94 89 ASN A C 1
ATOM 651 O O . ASN A 1 89 ? 16.578 10.586 -10.312 1 95.94 89 ASN A O 1
ATOM 655 N N . ALA A 1 90 ? 16.812 9.688 -8.234 1 96.69 90 ALA A N 1
ATOM 656 C CA . ALA A 1 90 ? 15.586 10.266 -7.68 1 96.69 90 ALA A CA 1
ATOM 657 C C . ALA A 1 90 ? 15.609 10.227 -6.152 1 96.69 90 ALA A C 1
ATOM 659 O O . ALA A 1 90 ? 16.391 9.477 -5.555 1 96.69 90 ALA A O 1
ATOM 660 N N . MET A 1 91 ? 14.789 11.086 -5.535 1 96.69 91 MET A N 1
ATOM 661 C CA . MET A 1 91 ? 14.547 10.977 -4.102 1 96.69 91 MET A CA 1
ATOM 662 C C . MET A 1 91 ? 13.969 9.609 -3.75 1 96.69 91 MET A C 1
ATOM 664 O O . MET A 1 91 ? 13.219 9.023 -4.539 1 96.69 91 MET A O 1
ATOM 668 N N . ASP A 1 92 ? 14.32 9.102 -2.613 1 97.88 92 ASP A N 1
ATOM 669 C CA . ASP A 1 92 ? 13.695 7.891 -2.086 1 97.88 92 ASP A CA 1
ATOM 670 C C . ASP A 1 92 ? 13.547 7.965 -0.568 1 97.88 92 ASP A C 1
ATOM 672 O O . ASP A 1 92 ? 14.484 7.668 0.168 1 97.88 92 ASP A O 1
ATOM 676 N N . THR A 1 93 ? 12.367 8.258 -0.133 1 98.38 93 THR A N 1
ATOM 677 C CA . THR A 1 93 ? 12.125 8.438 1.295 1 98.38 93 THR A CA 1
ATOM 678 C C . THR A 1 93 ? 11.617 7.141 1.919 1 98.38 93 THR A C 1
ATOM 680 O O . THR A 1 93 ? 11.562 7.016 3.145 1 98.38 93 THR A O 1
ATOM 683 N N . LEU A 1 94 ? 11.328 6.098 1.133 1 98.62 94 LEU A N 1
ATOM 684 C CA . LEU A 1 94 ? 10.641 4.898 1.586 1 98.62 94 LEU A CA 1
ATOM 685 C C . LEU A 1 94 ? 11.484 4.137 2.605 1 98.62 94 LEU A C 1
ATOM 687 O O . LEU A 1 94 ? 10.969 3.705 3.641 1 98.62 94 LEU A O 1
ATOM 691 N N . PRO A 1 95 ? 12.828 3.934 2.363 1 97.94 95 PRO A N 1
ATOM 692 C CA . PRO A 1 95 ? 13.625 3.232 3.375 1 97.94 95 PRO A CA 1
ATOM 693 C C . PRO A 1 95 ? 13.625 3.947 4.727 1 97.94 95 PRO A C 1
ATOM 695 O O . PRO A 1 95 ? 13.664 3.295 5.773 1 97.94 95 PRO A O 1
ATOM 698 N N . PHE A 1 96 ? 13.508 5.219 4.688 1 98.44 96 PHE A N 1
ATOM 699 C CA . PHE A 1 96 ? 13.508 6.004 5.918 1 98.44 96 PHE A CA 1
ATOM 700 C C . PHE A 1 96 ? 12.164 5.887 6.633 1 98.44 96 PHE A C 1
ATOM 702 O O . PHE A 1 96 ? 12.117 5.754 7.855 1 98.44 96 PHE A O 1
ATOM 709 N N . LEU A 1 97 ? 11.102 5.926 5.836 1 98.75 97 LEU A N 1
ATOM 710 C CA . LEU A 1 97 ? 9.797 5.668 6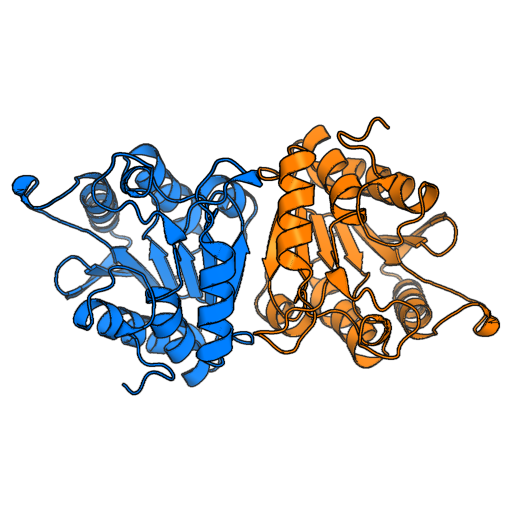.441 1 98.75 97 LEU A CA 1
ATOM 711 C C . LEU A 1 97 ? 9.766 4.289 7.098 1 98.75 97 LEU A C 1
ATOM 713 O O . LEU A 1 97 ? 9.297 4.145 8.227 1 98.75 97 LEU A O 1
ATOM 717 N N . ARG A 1 98 ? 10.227 3.293 6.398 1 98.56 98 ARG A N 1
ATOM 718 C CA . ARG A 1 98 ? 10.227 1.93 6.918 1 98.56 98 ARG A CA 1
ATOM 719 C C . ARG A 1 98 ? 11.016 1.834 8.219 1 98.56 98 ARG A C 1
ATOM 721 O O . ARG A 1 98 ? 10.578 1.181 9.172 1 98.56 98 ARG A O 1
ATOM 728 N N . THR A 1 99 ? 12.188 2.459 8.266 1 98.44 99 THR A N 1
ATOM 729 C CA . THR A 1 99 ? 13 2.498 9.477 1 98.44 99 THR A CA 1
ATOM 730 C C . THR A 1 99 ? 12.25 3.184 10.609 1 98.44 99 THR A C 1
ATOM 732 O O . THR A 1 99 ? 12.25 2.697 11.742 1 98.44 99 THR A O 1
ATOM 735 N N . THR A 1 100 ? 11.602 4.293 10.297 1 98.88 100 THR A N 1
ATOM 736 C CA . THR A 1 100 ? 10.836 5.035 11.289 1 98.88 100 THR A CA 1
ATOM 737 C C . THR A 1 100 ? 9.742 4.156 11.891 1 98.88 100 THR A C 1
ATOM 739 O O . THR A 1 100 ? 9.594 4.086 13.109 1 98.88 100 THR A O 1
ATOM 742 N N . LEU A 1 101 ? 9.023 3.469 11.047 1 98.81 101 LEU A N 1
ATOM 743 C CA . LEU A 1 101 ? 7.91 2.643 11.508 1 98.81 101 LEU A CA 1
ATOM 744 C C . LEU A 1 101 ? 8.406 1.485 12.367 1 98.81 101 LEU A C 1
ATOM 746 O O . LEU A 1 101 ? 7.785 1.136 13.367 1 98.81 101 LEU A O 1
ATOM 750 N N . ARG A 1 102 ? 9.516 0.893 11.93 1 98.44 102 ARG A N 1
ATOM 751 C CA . ARG A 1 102 ? 10.102 -0.191 12.711 1 98.44 102 ARG A CA 1
ATOM 752 C C . ARG A 1 102 ? 10.531 0.297 14.094 1 98.44 102 ARG A C 1
ATOM 754 O O . ARG A 1 102 ? 10.18 -0.307 15.109 1 98.44 102 ARG A O 1
ATOM 761 N N . ARG A 1 103 ? 11.25 1.43 14.117 1 98.56 103 ARG A N 1
ATOM 762 C CA . ARG A 1 103 ? 11.758 1.977 15.375 1 98.56 103 ARG A CA 1
ATOM 763 C C . ARG A 1 103 ? 10.609 2.371 16.297 1 98.56 103 ARG A C 1
ATOM 765 O O . ARG A 1 103 ? 10.727 2.258 17.516 1 98.56 103 ARG A O 1
ATOM 772 N N . ALA A 1 104 ? 9.508 2.787 15.734 1 98.81 104 ALA A N 1
ATOM 773 C CA . ALA A 1 104 ? 8.367 3.258 16.516 1 98.81 104 ALA A CA 1
ATOM 774 C C . ALA A 1 104 ? 7.441 2.102 16.891 1 98.81 104 ALA A C 1
ATOM 776 O O . ALA A 1 104 ? 6.457 2.289 17.609 1 98.81 104 ALA A O 1
ATOM 777 N N . GLY A 1 105 ? 7.699 0.864 16.406 1 98.44 105 GLY A N 1
ATOM 778 C CA . GLY A 1 105 ? 6.824 -0.266 16.672 1 98.44 105 GLY A CA 1
ATOM 779 C C . GLY A 1 105 ? 5.457 -0.132 16.031 1 98.44 105 GLY A C 1
ATOM 780 O O . GLY A 1 105 ? 4.445 -0.498 16.641 1 98.44 105 GLY A O 1
ATOM 781 N N . LEU A 1 106 ? 5.406 0.414 14.789 1 98.81 106 LEU A N 1
ATOM 782 C CA . LEU A 1 106 ? 4.125 0.745 14.172 1 98.81 106 LEU A CA 1
ATOM 783 C C . LEU A 1 106 ? 3.91 -0.062 12.898 1 98.81 106 LEU A C 1
ATOM 785 O O . LEU A 1 106 ? 2.963 0.192 12.148 1 98.81 106 LEU A O 1
ATOM 789 N N . GLU A 1 107 ? 4.676 -1.114 12.617 1 98.5 107 GLU A N 1
ATOM 790 C CA . GLU A 1 107 ? 4.629 -1.846 11.352 1 98.5 107 GLU A CA 1
ATOM 791 C C . GLU A 1 107 ? 3.34 -2.65 11.227 1 98.5 107 GLU A C 1
ATOM 793 O O . GLU A 1 107 ? 2.947 -3.035 10.125 1 98.5 107 GLU A O 1
ATOM 798 N N . ASP A 1 108 ? 2.654 -2.898 12.391 1 98.5 108 ASP A N 1
ATOM 799 C CA . ASP A 1 108 ? 1.423 -3.682 12.352 1 98.5 108 ASP A CA 1
ATOM 800 C C . ASP A 1 108 ? 0.197 -2.775 12.273 1 98.5 108 ASP A C 1
ATOM 802 O O . ASP A 1 108 ? -0.937 -3.256 12.242 1 98.5 108 ASP A O 1
ATOM 806 N N . VAL A 1 109 ? 0.438 -1.439 12.211 1 98.69 109 VAL A N 1
ATOM 807 C CA . VAL A 1 109 ? -0.705 -0.534 12.266 1 98.69 109 VAL A CA 1
ATOM 808 C C . VAL A 1 109 ? -0.629 0.467 11.117 1 98.69 109 VAL A C 1
ATOM 810 O O . VAL A 1 109 ? -1.653 0.995 10.68 1 98.69 109 VAL A O 1
ATOM 813 N N . VAL A 1 110 ? 0.583 0.741 10.648 1 98.94 110 VAL A N 1
ATOM 814 C CA . VAL A 1 110 ? 0.781 1.652 9.531 1 98.94 110 VAL A CA 1
ATOM 815 C C . VAL A 1 110 ? 1.192 0.863 8.289 1 98.94 110 VAL A C 1
ATOM 817 O O . VAL A 1 110 ? 2.203 0.156 8.297 1 98.94 110 VAL A O 1
ATOM 820 N N . PHE A 1 111 ? 0.395 0.998 7.219 1 98.94 111 PHE A N 1
ATOM 821 C CA . PHE A 1 111 ? 0.641 0.266 5.984 1 98.94 111 PHE A CA 1
ATOM 822 C C . PHE A 1 111 ? 0.983 1.224 4.848 1 98.94 111 PHE A C 1
ATOM 824 O O . PHE A 1 111 ? 0.096 1.861 4.277 1 98.94 111 PHE A O 1
ATOM 831 N N . PRO A 1 112 ? 2.266 1.344 4.5 1 98.94 112 PRO A N 1
ATOM 832 C CA . PRO A 1 112 ? 2.639 2.143 3.332 1 98.94 112 PRO A CA 1
ATOM 833 C C . PRO A 1 112 ? 2.004 1.634 2.041 1 98.94 112 PRO A C 1
ATOM 835 O O . PRO A 1 112 ? 1.954 0.423 1.808 1 98.94 112 PRO A O 1
ATOM 838 N N . VAL A 1 113 ? 1.396 2.518 1.309 1 98.94 113 VAL A N 1
ATOM 839 C CA . VAL A 1 113 ? 0.922 2.283 -0.051 1 98.94 113 VAL A CA 1
ATOM 840 C C . VAL A 1 113 ? 1.719 3.141 -1.031 1 98.94 113 VAL A C 1
ATOM 842 O O . VAL A 1 113 ? 1.577 4.367 -1.052 1 98.94 113 VAL A O 1
ATOM 845 N N . VAL A 1 114 ? 2.52 2.512 -1.849 1 98.94 114 VAL A N 1
ATOM 846 C CA . VAL A 1 114 ? 3.582 3.207 -2.568 1 98.94 114 VAL A CA 1
ATOM 847 C C . VAL A 1 114 ? 3.139 3.484 -4.004 1 98.94 114 VAL A C 1
ATOM 849 O O . VAL A 1 114 ? 2.912 2.555 -4.781 1 98.94 114 VAL A O 1
ATOM 852 N N . GLY A 1 115 ? 2.982 4.707 -4.336 1 98.69 115 GLY A N 1
ATOM 853 C CA . GLY A 1 115 ? 2.592 5.133 -5.672 1 98.69 115 GLY A CA 1
ATOM 854 C C . GLY A 1 115 ? 2.008 6.535 -5.703 1 98.69 115 GLY A C 1
ATOM 855 O O . GLY A 1 115 ? 1.893 7.188 -4.664 1 98.69 115 GLY A O 1
ATOM 856 N N . ARG A 1 116 ? 1.708 7.008 -6.879 1 97.88 116 ARG A N 1
ATOM 857 C CA . ARG A 1 116 ? 1.087 8.32 -7.027 1 97.88 116 ARG A CA 1
ATOM 858 C C . ARG A 1 116 ? -0.335 8.32 -6.477 1 97.88 116 ARG A C 1
ATOM 860 O O . ARG A 1 116 ? -1.137 7.445 -6.812 1 97.88 116 ARG A O 1
ATOM 867 N N . SER A 1 117 ? -0.617 9.305 -5.668 1 98.44 117 SER A N 1
ATOM 868 C CA . SER A 1 117 ? -1.876 9.414 -4.941 1 98.44 117 SER A CA 1
ATOM 869 C C . SER A 1 117 ? -3.07 9.352 -5.887 1 98.44 117 SER A C 1
ATOM 871 O O . SER A 1 117 ? -4.016 8.594 -5.656 1 98.44 117 SER A O 1
ATOM 873 N N . ALA A 1 118 ? -3.02 10.07 -6.988 1 97 118 ALA A N 1
ATOM 874 C CA . ALA A 1 118 ? -4.148 10.156 -7.914 1 97 118 ALA A CA 1
ATOM 875 C C . ALA A 1 118 ? -4.461 8.797 -8.531 1 97 118 ALA A C 1
ATOM 877 O O . ALA A 1 118 ? -5.625 8.438 -8.703 1 97 118 ALA A O 1
ATOM 878 N N . LEU A 1 119 ? -3.445 8.078 -8.859 1 98 119 LEU A N 1
ATOM 879 C CA . LEU A 1 119 ? -3.625 6.77 -9.484 1 98 119 LEU A CA 1
ATOM 880 C C . LEU A 1 119 ? -4.164 5.758 -8.477 1 98 119 LEU A C 1
ATOM 882 O O . LEU A 1 119 ? -5.059 4.973 -8.797 1 98 119 LEU A O 1
ATOM 886 N N . ILE A 1 120 ? -3.633 5.762 -7.25 1 98.81 120 ILE A N 1
ATOM 887 C CA . ILE A 1 120 ? -4.094 4.855 -6.203 1 98.81 120 ILE A CA 1
ATOM 888 C C . ILE A 1 120 ? -5.551 5.156 -5.863 1 98.81 120 ILE A C 1
ATOM 890 O O . ILE A 1 120 ? -6.367 4.242 -5.73 1 98.81 120 ILE A O 1
ATOM 894 N N . ALA A 1 121 ? -5.895 6.41 -5.773 1 98.69 121 ALA A N 1
ATOM 895 C CA . ALA A 1 121 ? -7.242 6.824 -5.395 1 98.69 121 ALA A CA 1
ATOM 896 C C . ALA A 1 121 ? -8.273 6.32 -6.402 1 98.69 121 ALA A C 1
ATOM 898 O O . ALA A 1 121 ? -9.367 5.902 -6.027 1 98.69 121 ALA A O 1
ATOM 899 N N . LYS A 1 122 ? -7.898 6.355 -7.684 1 97.69 122 LYS A N 1
ATOM 900 C CA . LYS A 1 122 ? -8.805 5.926 -8.742 1 97.69 122 LYS A CA 1
ATOM 901 C C . LYS A 1 122 ? -9.172 4.453 -8.586 1 97.69 122 LYS A C 1
ATOM 903 O O . LYS A 1 122 ? -10.258 4.031 -8.984 1 97.69 122 LYS A O 1
ATOM 908 N N . ALA A 1 123 ? -8.281 3.711 -7.965 1 98.5 123 ALA A N 1
ATOM 909 C CA . ALA A 1 123 ? -8.477 2.268 -7.844 1 98.5 123 ALA A CA 1
ATOM 910 C C . ALA A 1 123 ? -8.914 1.889 -6.434 1 98.5 123 ALA A C 1
ATOM 912 O O . ALA A 1 123 ? -9.039 0.704 -6.113 1 98.5 123 ALA A O 1
ATOM 913 N N . TRP A 1 124 ? -9.133 2.857 -5.555 1 98.69 124 TRP A N 1
ATOM 914 C CA . TRP A 1 124 ? -9.445 2.67 -4.145 1 98.69 124 TRP A CA 1
ATOM 915 C C . TRP A 1 124 ? -10.945 2.754 -3.902 1 98.69 124 TRP A C 1
ATOM 917 O O . TRP A 1 124 ? -11.633 3.602 -4.48 1 98.69 124 TRP A O 1
ATOM 927 N N . ALA A 1 125 ? -11.5 1.847 -2.996 1 98.69 125 ALA A N 1
ATOM 928 C CA . ALA A 1 125 ? -12.922 1.927 -2.707 1 98.69 125 ALA A CA 1
ATOM 929 C C . ALA A 1 125 ? -13.195 1.723 -1.219 1 98.69 125 ALA A C 1
ATOM 931 O O . ALA A 1 125 ? -14.352 1.695 -0.789 1 98.69 125 ALA A O 1
ATOM 932 N N . THR A 1 126 ? -12.18 1.56 -0.364 1 98.81 126 THR A N 1
ATOM 933 C CA . THR A 1 126 ? -12.352 1.384 1.074 1 98.81 126 THR A CA 1
ATOM 934 C C . THR A 1 126 ? -12.797 2.689 1.729 1 98.81 126 THR A C 1
ATOM 936 O O . THR A 1 126 ? -12.125 3.715 1.6 1 98.81 126 THR A O 1
ATOM 939 N N . PRO A 1 127 ? -13.891 2.678 2.43 1 98.81 127 PRO A N 1
ATOM 940 C CA . PRO A 1 127 ? -14.289 3.887 3.154 1 98.81 127 PRO A CA 1
ATOM 941 C C . PRO A 1 127 ? -13.297 4.277 4.246 1 98.81 127 PRO A C 1
ATOM 943 O O . PRO A 1 127 ? -12.711 3.402 4.891 1 98.81 127 PRO A O 1
ATOM 946 N N . LEU A 1 128 ? -13.133 5.547 4.465 1 98.94 128 LEU A N 1
ATOM 947 C CA . LEU A 1 128 ? -12.148 6.07 5.402 1 98.94 128 LEU A CA 1
ATOM 948 C C . LEU A 1 128 ? -12.82 6.848 6.527 1 98.94 128 LEU A C 1
ATOM 950 O O . LEU A 1 128 ? -13.781 7.59 6.285 1 98.94 128 LEU A O 1
ATOM 954 N N . SER A 1 129 ? -12.312 6.668 7.723 1 98.94 129 SER A N 1
ATOM 955 C CA . SER A 1 129 ? -12.82 7.438 8.852 1 98.94 129 SER A CA 1
ATOM 956 C C . SER A 1 129 ? -12.047 8.742 9.023 1 98.94 129 SER A C 1
ATOM 958 O O . SER A 1 129 ? -12.523 9.664 9.688 1 98.94 129 SER A O 1
ATOM 960 N N . PHE A 1 130 ? -10.867 8.781 8.555 1 98.94 130 PHE A N 1
ATOM 961 C CA . PHE A 1 130 ? -9.953 9.914 8.664 1 98.94 130 PHE A CA 1
ATOM 962 C C . PHE A 1 130 ? -9.094 10.039 7.414 1 98.94 130 PHE A C 1
ATOM 964 O O . PHE A 1 130 ? -8.555 9.039 6.926 1 98.94 130 PHE A O 1
ATOM 971 N N . LEU A 1 131 ? -9 11.203 6.836 1 98.94 131 LEU A N 1
ATOM 972 C CA . LEU A 1 131 ? -8.203 11.5 5.656 1 98.94 131 LEU A CA 1
ATOM 973 C C . LEU A 1 131 ? -7.312 12.719 5.895 1 98.94 131 LEU A C 1
ATOM 975 O O . LEU A 1 131 ? -7.809 13.805 6.215 1 98.94 131 LEU A O 1
ATOM 979 N N . PHE A 1 132 ? -6.035 12.523 5.836 1 98.94 132 PHE A N 1
ATOM 980 C CA . PHE A 1 132 ? -5.07 13.609 5.961 1 98.94 132 PHE A CA 1
ATOM 981 C C . PHE A 1 132 ? -4.426 13.922 4.617 1 98.94 132 PHE A C 1
ATOM 983 O O . PHE A 1 132 ? -3.742 13.07 4.039 1 98.94 132 PHE A O 1
ATOM 990 N N . ILE A 1 133 ? -4.598 15.148 4.082 1 98.69 133 ILE A N 1
ATOM 991 C CA . ILE A 1 133 ? -4.031 15.562 2.801 1 98.69 133 ILE A CA 1
ATOM 992 C C . ILE A 1 133 ? -2.799 16.438 3.041 1 98.69 133 ILE A C 1
ATOM 994 O O . ILE A 1 133 ? -2.914 17.578 3.492 1 98.69 133 ILE A O 1
ATOM 998 N N . ASP A 1 134 ? -1.647 15.906 2.74 1 97.38 134 ASP A N 1
ATOM 999 C CA . ASP A 1 134 ? -0.368 16.594 2.848 1 97.38 134 ASP A CA 1
ATOM 1000 C C . ASP A 1 134 ? 0.587 16.172 1.738 1 97.38 134 ASP A C 1
ATOM 1002 O O . ASP A 1 134 ? 1.766 15.906 1.992 1 97.38 134 ASP A O 1
ATOM 1006 N N . GLY A 1 135 ? 0.014 15.945 0.514 1 93.62 135 GLY A N 1
ATOM 1007 C CA . GLY A 1 135 ? 0.807 15.594 -0.652 1 93.62 135 GLY A CA 1
ATOM 1008 C C . GLY A 1 135 ? 1.472 16.781 -1.309 1 93.62 135 GLY A C 1
ATOM 1009 O O . GLY A 1 135 ? 1.958 17.688 -0.622 1 93.62 135 GLY A O 1
ATOM 1010 N N . GLY A 1 136 ? 1.614 16.75 -2.643 1 87.25 136 GLY A N 1
ATOM 1011 C CA . GLY A 1 136 ? 2.201 17.859 -3.389 1 87.25 136 GLY A CA 1
ATOM 1012 C C . GLY A 1 136 ? 1.44 19.156 -3.229 1 87.25 136 GLY A C 1
ATOM 1013 O O . GLY A 1 136 ? 0.226 19.156 -3.016 1 87.25 136 GLY A O 1
ATOM 1014 N N . HIS A 1 137 ? 2.158 20.297 -3.393 1 85.25 137 HIS A N 1
ATOM 1015 C CA . HIS A 1 137 ? 1.573 21.594 -3.105 1 85.25 137 HIS A CA 1
ATOM 1016 C C . HIS A 1 137 ? 1.311 22.375 -4.391 1 85.25 137 HIS A C 1
ATOM 1018 O O . HIS A 1 137 ? 1.212 23.609 -4.363 1 85.25 137 HIS A O 1
ATOM 1024 N N . THR A 1 138 ? 1.27 21.656 -5.48 1 91 138 THR A N 1
ATOM 1025 C CA . THR A 1 138 ? 0.768 22.281 -6.699 1 91 138 THR A CA 1
ATOM 1026 C C . THR A 1 138 ? -0.754 22.188 -6.762 1 91 138 THR A C 1
ATOM 1028 O O . THR A 1 138 ? -1.365 21.359 -6.078 1 91 138 THR A O 1
ATOM 1031 N N . MET A 1 139 ? -1.298 23.031 -7.621 1 93.06 139 MET A N 1
ATOM 1032 C CA . MET A 1 139 ? -2.75 23 -7.785 1 93.06 139 MET A CA 1
ATOM 1033 C C . MET A 1 139 ? -3.213 21.641 -8.312 1 93.06 139 MET A C 1
ATOM 1035 O O . MET A 1 139 ? -4.211 21.094 -7.836 1 93.06 139 MET A O 1
ATOM 1039 N N . GLU A 1 140 ? -2.516 21.109 -9.211 1 94.25 140 GLU A N 1
ATOM 1040 C CA . GLU A 1 140 ? -2.844 19.797 -9.781 1 94.25 140 GLU A CA 1
ATOM 1041 C C . GLU A 1 140 ? -2.867 18.719 -8.711 1 94.25 140 GLU A C 1
ATOM 1043 O O . GLU A 1 140 ? -3.828 17.953 -8.617 1 94.25 140 GLU A O 1
ATOM 1048 N N . HIS A 1 141 ? -1.902 18.688 -7.852 1 94.25 141 HIS A N 1
ATOM 1049 C CA . HIS A 1 141 ? -1.794 17.641 -6.84 1 94.25 141 HIS A CA 1
ATOM 1050 C C . HIS A 1 141 ? -2.82 17.844 -5.73 1 94.25 141 HIS A C 1
ATOM 1052 O O . HIS A 1 141 ? -3.504 16.891 -5.332 1 94.25 141 HIS A O 1
ATOM 1058 N N . ALA A 1 142 ? -2.926 19.062 -5.262 1 95.25 142 ALA A N 1
ATOM 1059 C CA . ALA A 1 142 ? -3.871 19.359 -4.184 1 95.25 142 ALA A CA 1
ATOM 1060 C C . ALA A 1 142 ? -5.305 19.078 -4.629 1 95.25 142 ALA A C 1
ATOM 1062 O O . ALA A 1 142 ? -6.059 18.406 -3.93 1 95.25 142 ALA A O 1
ATOM 1063 N N . LEU A 1 143 ? -5.664 19.531 -5.809 1 96 143 LEU A N 1
ATOM 1064 C CA . LEU A 1 143 ? -7.008 19.312 -6.332 1 96 143 LEU A CA 1
ATOM 1065 C C . LEU A 1 143 ? -7.234 17.844 -6.641 1 96 143 LEU A C 1
ATOM 1067 O O . LEU A 1 143 ? -8.344 17.328 -6.469 1 96 143 LEU A O 1
ATOM 1071 N N . GLY A 1 144 ? -6.223 17.203 -7.18 1 97 144 GLY A N 1
ATOM 1072 C CA . GLY A 1 144 ? -6.309 15.773 -7.406 1 97 144 GLY A CA 1
ATOM 1073 C C . GLY A 1 144 ? -6.617 14.984 -6.148 1 97 144 GLY A C 1
ATOM 1074 O O . GLY A 1 144 ? -7.512 14.141 -6.141 1 97 144 GLY A O 1
ATOM 1075 N N . ASP A 1 145 ? -5.859 15.289 -5.074 1 97.94 145 ASP A N 1
ATOM 1076 C CA . ASP A 1 145 ? -6.098 14.609 -3.803 1 97.94 145 ASP A CA 1
ATOM 1077 C C . ASP A 1 145 ? -7.5 14.898 -3.277 1 97.94 145 ASP A C 1
ATOM 1079 O O . ASP A 1 145 ? -8.211 13.992 -2.848 1 97.94 145 ASP A O 1
ATOM 1083 N N . TRP A 1 146 ? -7.91 16.172 -3.387 1 97.44 146 TRP A N 1
ATOM 1084 C CA . TRP A 1 146 ? -9.242 16.578 -2.957 1 97.44 146 TRP A CA 1
ATOM 1085 C C . TRP A 1 146 ? -10.32 15.836 -3.738 1 97.44 146 TRP A C 1
ATOM 1087 O O . TRP A 1 146 ? -11.195 15.203 -3.148 1 97.44 146 TRP A O 1
ATOM 1097 N N . ARG A 1 147 ? -10.219 15.766 -5.027 1 97.12 147 ARG A N 1
ATOM 1098 C CA . ARG A 1 147 ? -11.242 15.227 -5.91 1 97.12 147 ARG A CA 1
ATOM 1099 C C . ARG A 1 147 ? -11.312 13.703 -5.805 1 97.12 147 ARG A C 1
ATOM 1101 O O . ARG A 1 147 ? -12.398 13.125 -5.863 1 97.12 147 ARG A O 1
ATOM 1108 N N . HIS A 1 148 ? -10.195 13.109 -5.605 1 97.88 148 HIS A N 1
ATOM 1109 C CA . HIS A 1 148 ? -10.172 11.664 -5.777 1 97.88 148 HIS A CA 1
ATOM 1110 C C . HIS A 1 148 ? -10.273 10.945 -4.434 1 97.88 148 HIS A C 1
ATOM 1112 O O . HIS A 1 148 ? -10.672 9.781 -4.371 1 97.88 148 HIS A O 1
ATOM 1118 N N . TRP A 1 149 ? -9.922 11.609 -3.305 1 98.75 149 TRP A N 1
ATOM 1119 C CA . TRP A 1 149 ? -9.891 10.891 -2.035 1 98.75 149 TRP A CA 1
ATOM 1120 C C . TRP A 1 149 ? -11.102 11.25 -1.181 1 98.75 149 TRP A C 1
ATOM 1122 O O . TRP A 1 149 ? -11.594 10.422 -0.409 1 98.75 149 TRP A O 1
ATOM 1132 N N . THR A 1 150 ? -11.656 12.461 -1.26 1 98.56 150 THR A N 1
ATOM 1133 C CA . THR A 1 150 ? -12.695 12.898 -0.339 1 98.56 150 THR A CA 1
ATOM 1134 C C . THR A 1 150 ? -13.969 12.086 -0.534 1 98.56 150 THR A C 1
ATOM 1136 O O . THR A 1 150 ? -14.734 11.883 0.412 1 98.56 150 THR A O 1
ATOM 1139 N N . PRO A 1 151 ? -14.258 11.547 -1.797 1 98 151 PRO A N 1
ATOM 1140 C CA . PRO A 1 151 ? -15.445 10.703 -1.939 1 98 151 PRO A CA 1
ATOM 1141 C C . PRO A 1 151 ? -15.383 9.445 -1.078 1 98 151 PRO A C 1
ATOM 1143 O O . PRO A 1 151 ? -16.406 8.797 -0.852 1 98 151 PRO A O 1
ATOM 1146 N N . HIS A 1 152 ? -14.203 9.047 -0.613 1 98.62 152 HIS A N 1
ATOM 1147 C CA . HIS A 1 152 ? -14.055 7.828 0.176 1 98.62 152 HIS A CA 1
ATOM 1148 C C . HIS A 1 152 ? -14.188 8.117 1.667 1 98.62 152 HIS A C 1
ATOM 1150 O O . HIS A 1 152 ? -14.18 7.195 2.486 1 98.62 152 HIS A O 1
ATOM 1156 N N . LEU A 1 153 ? -14.234 9.375 2.07 1 98.81 153 LEU A N 1
ATOM 1157 C CA . LEU A 1 153 ? -14.414 9.734 3.475 1 98.81 153 LEU A CA 1
ATOM 1158 C C . LEU A 1 153 ? -15.859 9.508 3.914 1 98.81 153 LEU A C 1
ATOM 1160 O O . LEU A 1 153 ? -16.797 10.016 3.285 1 98.81 153 LEU A O 1
ATOM 1164 N N . MET A 1 154 ? -16.031 8.695 4.969 1 98.19 154 MET A N 1
ATOM 1165 C CA . MET A 1 154 ? -17.375 8.359 5.457 1 98.19 154 MET A CA 1
ATOM 1166 C C . MET A 1 154 ? -18.062 9.578 6.039 1 98.19 154 MET A C 1
ATOM 1168 O O . MET A 1 154 ? -17.406 10.547 6.426 1 98.19 154 MET A O 1
ATOM 1172 N N . ALA A 1 155 ? -19.391 9.461 6.086 1 97.25 155 ALA A N 1
ATOM 1173 C CA . ALA A 1 155 ? -20.125 10.469 6.852 1 97.25 155 ALA A CA 1
ATOM 1174 C C . ALA A 1 155 ? -19.656 10.484 8.312 1 97.25 155 ALA A C 1
ATOM 1176 O O . ALA A 1 155 ? -19.469 9.43 8.914 1 97.25 155 ALA A O 1
ATOM 1177 N N . GLY A 1 156 ? -19.438 11.68 8.82 1 97.69 156 GLY A N 1
ATOM 1178 C CA . GLY A 1 156 ? -18.953 11.812 10.18 1 97.69 156 GLY A CA 1
ATOM 1179 C C . GLY A 1 156 ? -17.453 11.695 10.289 1 97.69 156 GLY A C 1
ATOM 1180 O O . GLY A 1 156 ? -16.875 11.922 11.359 1 97.69 156 GLY A O 1
ATOM 1181 N N . GLY A 1 157 ? -16.797 11.352 9.117 1 98.62 157 GLY A N 1
ATOM 1182 C CA . GLY A 1 157 ? -15.344 11.234 9.102 1 98.62 157 GLY A CA 1
ATOM 1183 C C . GLY A 1 157 ? -14.633 12.57 9.18 1 98.62 157 GLY A C 1
ATOM 1184 O O . GLY A 1 157 ? -15.273 13.625 9.094 1 98.62 157 GLY A O 1
ATOM 1185 N N . THR A 1 158 ? -13.336 12.555 9.352 1 98.88 158 THR A N 1
ATOM 1186 C CA . THR A 1 158 ? -12.531 13.758 9.539 1 98.88 158 THR A CA 1
ATOM 1187 C C . THR A 1 158 ? -11.578 13.969 8.367 1 98.88 158 THR A C 1
ATOM 1189 O O . THR A 1 158 ? -10.93 13.023 7.91 1 98.88 158 THR A O 1
ATOM 1192 N N . LEU A 1 159 ? -11.586 15.141 7.84 1 98.88 159 LEU A N 1
ATOM 1193 C CA . LEU A 1 159 ? -10.648 15.602 6.82 1 98.88 159 LEU A CA 1
ATOM 1194 C C . LEU A 1 159 ? -9.641 16.578 7.414 1 98.88 159 LEU A C 1
ATOM 1196 O O . LEU A 1 159 ? -10.031 17.609 7.965 1 98.88 159 LEU A O 1
ATOM 1200 N N . ALA A 1 160 ? -8.367 16.266 7.387 1 98.94 160 ALA A N 1
ATOM 1201 C CA . ALA A 1 160 ? -7.301 17.172 7.785 1 98.94 160 ALA A CA 1
ATOM 1202 C C . ALA A 1 160 ? -6.504 17.656 6.574 1 98.94 160 ALA A C 1
ATOM 1204 O O . ALA A 1 160 ? -6.141 16.844 5.711 1 98.94 160 ALA A O 1
ATOM 1205 N N . ILE A 1 161 ? -6.293 18.953 6.449 1 98.69 161 ILE A N 1
ATOM 1206 C CA . ILE A 1 161 ? -5.531 19.547 5.355 1 98.69 161 ILE A CA 1
ATOM 1207 C C . ILE A 1 161 ? -4.352 20.328 5.922 1 98.69 161 ILE A C 1
ATOM 1209 O O . ILE A 1 161 ? -4.523 21.188 6.797 1 98.69 161 ILE A O 1
ATOM 1213 N N . HIS A 1 162 ? -3.189 20.031 5.465 1 97.94 162 HIS A N 1
ATOM 1214 C CA . HIS A 1 162 ? -1.976 20.672 5.965 1 97.94 162 HIS A CA 1
ATOM 1215 C C . HIS A 1 162 ? -1.573 21.859 5.094 1 97.94 162 HIS A C 1
ATOM 1217 O O . HIS A 1 162 ? -1.971 21.938 3.928 1 97.94 162 HIS A O 1
ATOM 1223 N N . ASP A 1 163 ? -0.828 22.812 5.629 1 96.38 163 ASP A N 1
ATOM 1224 C CA . ASP A 1 163 ? -0.197 23.953 4.984 1 96.38 163 ASP A CA 1
ATOM 1225 C C . ASP A 1 163 ? -1.244 24.906 4.41 1 96.38 163 ASP A C 1
ATOM 1227 O O . ASP A 1 163 ? -1.116 25.359 3.275 1 96.38 163 ASP A O 1
ATOM 1231 N N . VAL A 1 164 ? -2.283 25.062 5.172 1 97.44 164 VAL A N 1
ATOM 1232 C CA . VAL A 1 164 ? -3.318 26.031 4.809 1 97.44 164 VAL A CA 1
ATOM 1233 C C . VAL A 1 164 ? -2.926 27.422 5.297 1 97.44 164 VAL A C 1
ATOM 1235 O O . VAL A 1 164 ? -2.887 27.672 6.504 1 97.44 164 VAL A O 1
ATOM 1238 N N . PHE A 1 165 ? -2.689 28.312 4.348 1 96.25 165 PHE A N 1
ATOM 1239 C CA . PHE A 1 165 ? -2.311 29.688 4.66 1 96.25 165 PHE A CA 1
ATOM 1240 C C . PHE A 1 165 ? -3.275 30.672 4.012 1 96.25 165 PHE A C 1
ATOM 1242 O O . PHE A 1 165 ? -3.213 30.906 2.805 1 96.25 165 PHE A O 1
ATOM 1249 N N . PRO A 1 166 ? -4.137 31.281 4.773 1 92.75 166 PRO A N 1
ATOM 1250 C CA . PRO A 1 166 ? -5.066 32.281 4.219 1 92.75 166 PRO A CA 1
ATOM 1251 C C . PRO A 1 166 ? -4.355 33.469 3.57 1 92.75 166 PRO A C 1
ATOM 1253 O O . PRO A 1 166 ? -4.809 33.969 2.545 1 92.75 166 PRO A O 1
ATOM 1256 N N . ASP A 1 167 ? -3.256 33.844 4.125 1 93.06 167 ASP A N 1
ATOM 1257 C CA . ASP A 1 167 ? -2.428 34.906 3.564 1 93.06 167 ASP A CA 1
ATOM 1258 C C . ASP A 1 167 ? -1.376 34.344 2.611 1 93.06 167 ASP A C 1
ATOM 1260 O O . ASP A 1 167 ? -0.477 33.594 3.033 1 93.06 167 ASP A O 1
ATOM 1264 N N . PRO A 1 168 ? -1.494 34.656 1.354 1 88.38 168 PRO A N 1
ATOM 1265 C CA . PRO A 1 168 ? -0.553 34.125 0.371 1 88.38 168 PRO A CA 1
ATOM 1266 C C . PRO A 1 168 ? 0.9 34.438 0.701 1 88.38 168 PRO A C 1
ATOM 1268 O O . PRO A 1 168 ? 1.816 33.781 0.21 1 88.38 168 PRO A O 1
ATOM 1271 N N . ALA A 1 169 ? 1.121 35.438 1.454 1 90.94 169 ALA A N 1
ATOM 1272 C CA . ALA A 1 169 ? 2.477 35.812 1.852 1 90.94 169 ALA A CA 1
ATOM 1273 C C . ALA A 1 169 ? 3.08 34.781 2.785 1 90.94 169 ALA A C 1
ATOM 1275 O O . ALA A 1 169 ? 4.301 34.688 2.928 1 90.94 169 ALA A O 1
ATOM 1276 N N . ASP A 1 170 ? 2.238 33.938 3.375 1 88.56 170 ASP A N 1
ATOM 1277 C CA . ASP A 1 170 ? 2.68 33 4.383 1 88.56 170 ASP A CA 1
ATOM 1278 C C . ASP A 1 170 ? 2.932 31.609 3.764 1 88.56 170 ASP A C 1
ATOM 1280 O O . ASP A 1 170 ? 3.572 30.75 4.379 1 88.56 170 ASP A O 1
ATOM 1284 N N . GLY A 1 171 ? 2.451 31.438 2.555 1 84.19 171 GLY A N 1
ATOM 1285 C CA . GLY A 1 171 ? 2.627 30.125 1.973 1 84.19 171 GLY A CA 1
ATOM 1286 C C . GLY A 1 171 ? 1.801 29.906 0.718 1 84.19 171 GLY A C 1
ATOM 1287 O O . GLY A 1 171 ? 1.133 30.828 0.243 1 84.19 171 GLY A O 1
ATOM 1288 N N . GLY A 1 172 ? 1.852 28.672 0.254 1 80.56 172 GLY A N 1
ATOM 1289 C CA . GLY A 1 172 ? 1.246 28.344 -1.026 1 80.56 172 GLY A CA 1
ATOM 1290 C C . GLY A 1 172 ? -0.271 28.359 -0.993 1 80.56 172 GLY A C 1
ATOM 1291 O O . GLY A 1 172 ? -0.876 28.203 0.069 1 80.56 172 GLY A O 1
ATOM 1292 N N . ARG A 1 173 ? -0.938 28.438 -2.137 1 89 173 ARG A N 1
ATOM 1293 C CA . ARG A 1 173 ? -2.367 28.688 -2.301 1 89 173 ARG A CA 1
ATOM 1294 C C . ARG A 1 173 ? -3.137 27.375 -2.434 1 89 173 ARG A C 1
ATOM 1296 O O . ARG A 1 173 ? -4.285 27.281 -1.996 1 89 173 ARG A O 1
ATOM 1303 N N . PRO A 1 174 ? -2.471 26.344 -2.893 1 94.31 174 PRO A N 1
ATOM 1304 C CA . PRO A 1 174 ? -3.293 25.203 -3.285 1 94.31 174 PRO A CA 1
ATOM 1305 C C . PRO A 1 174 ? -3.98 24.531 -2.096 1 94.31 174 PRO A C 1
ATOM 1307 O O . PRO A 1 174 ? -5.188 24.281 -2.139 1 94.31 174 PRO A O 1
ATOM 1310 N N . PRO A 1 175 ? -3.311 24.312 -0.941 1 96.56 175 PRO A N 1
ATOM 1311 C CA . PRO A 1 175 ? -4.043 23.75 0.195 1 96.56 175 PRO A CA 1
ATOM 1312 C C . PRO A 1 175 ? -5.152 24.672 0.7 1 96.56 175 PRO A C 1
ATOM 1314 O O . PRO A 1 175 ? -6.215 24.203 1.105 1 96.56 175 PRO A O 1
ATOM 1317 N N . PHE A 1 176 ? -4.887 25.922 0.628 1 97.44 176 PHE A N 1
ATOM 1318 C CA . PHE A 1 176 ? -5.914 26.891 1.016 1 97.44 176 PHE A CA 1
ATOM 1319 C C . PHE A 1 176 ? -7.125 26.781 0.097 1 97.44 176 PHE A C 1
ATOM 1321 O O . PHE A 1 176 ? -8.266 26.859 0.556 1 97.44 176 PHE A O 1
ATOM 1328 N N . GLU A 1 177 ? -6.895 26.562 -1.124 1 96.56 177 GLU A N 1
ATOM 1329 C CA . GLU A 1 177 ? -7.98 26.469 -2.096 1 96.56 177 GLU A CA 1
ATOM 1330 C C . GLU A 1 177 ? -8.836 25.234 -1.847 1 96.56 177 GLU A C 1
ATOM 1332 O O . GLU A 1 177 ? -10.062 25.281 -1.949 1 96.56 177 GLU A O 1
ATOM 1337 N N . ILE A 1 178 ? -8.234 24.109 -1.563 1 97.19 178 ILE A N 1
ATOM 1338 C CA . ILE A 1 178 ? -9.031 22.922 -1.309 1 97.19 178 ILE A CA 1
ATOM 1339 C C . ILE A 1 178 ? -9.781 23.078 0.014 1 97.19 178 ILE A C 1
ATOM 1341 O O . ILE A 1 178 ? -10.914 22.609 0.149 1 97.19 178 ILE A O 1
ATOM 1345 N N . TYR A 1 179 ? -9.133 23.766 0.967 1 98 179 TYR A N 1
ATOM 1346 C CA . TYR A 1 179 ? -9.805 24.094 2.219 1 98 179 TYR A CA 1
ATOM 1347 C C . TYR A 1 179 ? -11.047 24.953 1.966 1 98 179 TYR A C 1
ATOM 1349 O O . TYR A 1 179 ? -12.125 24.656 2.484 1 98 179 TYR A O 1
ATOM 1357 N N . GLN A 1 180 ? -10.891 25.906 1.134 1 97.69 180 GLN A N 1
ATOM 1358 C CA . GLN A 1 180 ? -12.008 26.766 0.79 1 97.69 180 GLN A CA 1
ATOM 1359 C C . GLN A 1 180 ? -13.109 25.984 0.074 1 97.69 180 GLN A C 1
ATOM 1361 O O . GLN A 1 180 ? -14.297 26.219 0.314 1 97.69 180 GLN A O 1
ATOM 1366 N N . ARG A 1 181 ? -12.766 25.125 -0.77 1 97.5 181 ARG A N 1
ATOM 1367 C CA . ARG A 1 181 ? -13.734 24.297 -1.481 1 97.5 181 ARG A CA 1
ATOM 1368 C C . ARG A 1 181 ? -14.516 23.422 -0.514 1 97.5 181 ARG A C 1
ATOM 1370 O O . ARG A 1 181 ? -15.727 23.234 -0.679 1 97.5 181 ARG A O 1
ATOM 1377 N N . ALA A 1 182 ? -13.781 22.859 0.44 1 98.19 182 ALA A N 1
ATOM 1378 C CA . ALA A 1 182 ? -14.453 22.047 1.445 1 98.19 182 ALA A CA 1
ATOM 1379 C C . ALA A 1 182 ? -15.523 22.844 2.186 1 98.19 182 ALA A C 1
ATOM 1381 O O . ALA A 1 182 ? -16.672 22.391 2.301 1 98.19 182 ALA A O 1
ATOM 1382 N N . LEU A 1 183 ? -15.18 24.016 2.604 1 97.69 183 LEU A N 1
ATOM 1383 C CA . LEU A 1 183 ? -16.109 24.859 3.352 1 97.69 183 LEU A CA 1
ATOM 1384 C C . LEU A 1 183 ? -17.281 25.297 2.473 1 97.69 183 LEU A C 1
ATOM 1386 O O . LEU A 1 183 ? -18.422 25.312 2.924 1 97.69 183 LEU A O 1
ATOM 1390 N N . ALA A 1 184 ? -16.938 25.547 1.239 1 97.69 184 ALA A N 1
ATOM 1391 C CA . ALA A 1 184 ? -17.953 26.047 0.315 1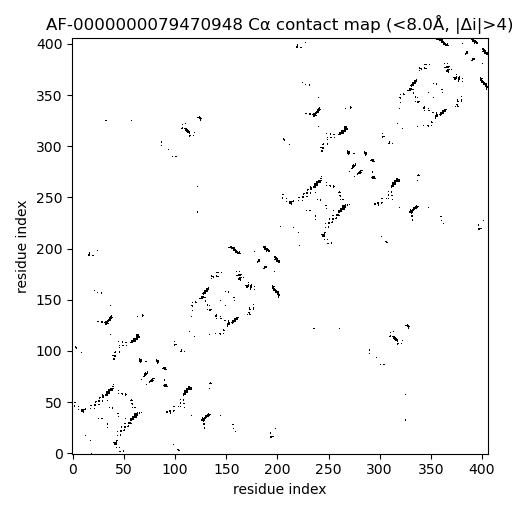 97.69 184 ALA A CA 1
ATOM 1392 C C . ALA A 1 184 ? -18.938 24.953 -0.068 1 97.69 184 ALA A C 1
ATOM 1394 O O . ALA A 1 184 ? -20.047 25.234 -0.516 1 97.69 184 ALA A O 1
ATOM 1395 N N . SER A 1 185 ? -18.578 23.688 0.062 1 96.75 185 SER A N 1
ATOM 1396 C CA . SER A 1 185 ? -19.422 22.562 -0.334 1 96.75 185 SER A CA 1
ATOM 1397 C C . SER A 1 185 ? -20.594 22.391 0.627 1 96.75 185 SER A C 1
ATOM 1399 O O . SER A 1 185 ? -21.547 21.688 0.314 1 96.75 185 SER A O 1
ATOM 1401 N N . ASP A 1 186 ? -20.578 22.875 1.813 1 96.44 186 ASP A N 1
ATOM 1402 C CA . ASP A 1 186 ? -21.531 22.703 2.902 1 96.44 186 ASP A CA 1
ATOM 1403 C C . ASP A 1 186 ? -21.578 21.25 3.369 1 96.44 186 ASP A C 1
ATOM 1405 O O . ASP A 1 186 ? -22.531 20.812 4.008 1 96.44 186 ASP A O 1
ATOM 1409 N N . LEU A 1 187 ? -20.578 20.484 2.994 1 97.56 187 LEU A N 1
ATOM 1410 C CA . LEU A 1 187 ? -20.484 19.094 3.412 1 97.56 187 LEU A CA 1
ATOM 1411 C C . LEU A 1 187 ? -19.516 18.938 4.578 1 97.56 187 LEU A C 1
ATOM 1413 O O . LEU A 1 187 ? -19.422 17.859 5.168 1 97.56 187 LEU A O 1
ATOM 1417 N N . TYR A 1 188 ? -18.781 20.031 4.887 1 98.44 188 TYR A N 1
ATOM 1418 C CA . TYR A 1 188 ? -17.766 19.969 5.926 1 98.44 188 TYR A CA 1
ATOM 1419 C C . TYR A 1 188 ? -17.922 21.125 6.898 1 98.44 188 TYR A C 1
ATOM 1421 O O . TYR A 1 188 ? -18.328 22.219 6.512 1 98.44 188 TYR A O 1
ATOM 1429 N N . GLU A 1 189 ? -17.531 20.906 8.133 1 98.19 189 GLU A N 1
ATOM 1430 C CA . GLU A 1 189 ? -17.438 21.938 9.164 1 98.19 189 GLU A CA 1
ATOM 1431 C C . GLU A 1 189 ? -16.062 21.922 9.82 1 98.19 189 GLU A C 1
ATOM 1433 O O . GLU A 1 189 ? -15.516 20.859 10.125 1 98.19 189 GLU A O 1
ATOM 1438 N N . GLU A 1 190 ? -15.516 23.094 9.977 1 98.38 190 GLU A N 1
ATOM 1439 C CA . GLU A 1 190 ? -14.227 23.156 10.641 1 98.38 190 GLU A CA 1
ATOM 1440 C C . GLU A 1 190 ? -14.359 22.891 12.141 1 98.38 190 GLU A C 1
ATOM 1442 O O . GLU A 1 190 ? -15.195 23.484 12.812 1 98.38 190 GLU A O 1
ATOM 1447 N N . VAL A 1 191 ? -13.492 22 12.633 1 98.19 191 VAL A N 1
ATOM 1448 C CA . VAL A 1 191 ? -13.625 21.625 14.039 1 98.19 191 VAL A CA 1
ATOM 1449 C C . VAL A 1 191 ? -12.352 22.016 14.797 1 98.19 191 VAL A C 1
ATOM 1451 O O . VAL A 1 191 ? -12.352 22.062 16.031 1 98.19 191 VAL A O 1
ATOM 1454 N N . ALA A 1 192 ? -11.266 22.281 14.102 1 98.19 192 ALA A N 1
ATOM 1455 C CA . ALA A 1 192 ? -10.031 22.75 14.734 1 98.19 192 ALA A CA 1
ATOM 1456 C C . ALA A 1 192 ? -9.133 23.453 13.727 1 98.19 192 ALA A C 1
ATOM 1458 O O . ALA A 1 192 ? -9.18 23.141 12.531 1 98.19 192 ALA A O 1
ATOM 1459 N N . ALA A 1 193 ? -8.367 24.375 14.148 1 98.19 193 ALA A N 1
ATOM 1460 C CA . ALA A 1 193 ? -7.301 25.078 13.438 1 98.19 193 ALA A CA 1
ATOM 1461 C C . ALA A 1 193 ? -6.051 25.188 14.305 1 98.19 193 ALA A C 1
ATOM 1463 O O . ALA A 1 193 ? -6.078 25.844 15.352 1 98.19 193 ALA A O 1
ATOM 1464 N N . VAL A 1 194 ? -5.047 24.531 13.883 1 98.5 194 VAL A N 1
ATOM 1465 C CA . VAL A 1 194 ? -3.785 24.547 14.609 1 98.5 194 VAL A CA 1
ATOM 1466 C C . VAL A 1 194 ? -2.65 24.953 13.672 1 98.5 194 VAL A C 1
ATOM 1468 O O . VAL A 1 194 ? -2.234 24.156 12.82 1 98.5 194 VAL A O 1
ATOM 1471 N N . LYS A 1 195 ? -2.16 26.172 13.828 1 97.19 195 LYS A N 1
ATOM 1472 C CA . LYS A 1 195 ? -1.175 26.719 12.906 1 97.19 195 LYS A CA 1
ATOM 1473 C C . LYS A 1 195 ? -1.632 26.562 11.461 1 97.19 195 LYS A C 1
ATOM 1475 O O . LYS A 1 195 ? -2.713 27.031 11.086 1 97.19 195 LYS A O 1
ATOM 1480 N N . SER A 1 196 ? -0.974 25.797 10.641 1 97.44 196 SER A N 1
ATOM 1481 C CA . SER A 1 196 ? -1.37 25.688 9.234 1 97.44 196 SER A CA 1
ATOM 1482 C C . SER A 1 196 ? -2.248 24.453 9.008 1 97.44 196 SER A C 1
ATOM 1484 O O . SER A 1 196 ? -2.633 24.172 7.867 1 97.44 196 SER A O 1
ATOM 1486 N N . LEU A 1 197 ? -2.57 23.703 10.023 1 98.44 197 LEU A N 1
ATOM 1487 C CA . LEU A 1 197 ? -3.418 22.516 9.922 1 98.44 197 LEU A CA 1
ATOM 1488 C C . LEU A 1 197 ? -4.887 22.875 10.117 1 98.44 197 LEU A C 1
ATOM 1490 O O . LEU A 1 197 ? -5.234 23.578 11.07 1 98.44 197 LEU A O 1
ATOM 1494 N N . ARG A 1 198 ? -5.723 22.469 9.234 1 98.75 198 ARG A N 1
ATOM 1495 C CA . ARG A 1 198 ? -7.172 22.578 9.383 1 98.75 198 ARG A CA 1
ATOM 1496 C C . ARG A 1 198 ? -7.82 21.203 9.492 1 98.75 198 ARG A C 1
ATOM 1498 O O . ARG A 1 198 ? -7.484 20.297 8.742 1 98.75 198 ARG A O 1
ATOM 1505 N N . VAL A 1 199 ? -8.602 21.016 10.477 1 98.88 199 VAL A N 1
ATOM 1506 C CA . VAL A 1 199 ? -9.336 19.781 10.711 1 98.88 199 VAL A CA 1
ATOM 1507 C C . VAL A 1 199 ? -10.828 20.016 10.5 1 98.88 199 VAL A C 1
ATOM 1509 O O . VAL A 1 199 ? -11.414 20.906 11.125 1 98.88 199 VAL A O 1
ATOM 1512 N N . LEU A 1 200 ? -11.383 19.281 9.555 1 98.88 200 LEU A N 1
ATOM 1513 C CA . LEU A 1 200 ? -12.797 19.406 9.195 1 98.88 200 LEU A CA 1
ATOM 1514 C C . LEU A 1 200 ? -13.531 18.094 9.414 1 98.88 200 LEU A C 1
ATOM 1516 O O . LEU A 1 200 ? -12.938 17.016 9.344 1 98.88 200 LEU A O 1
ATOM 1520 N N . ARG A 1 201 ? -14.836 18.125 9.695 1 98.62 201 ARG A N 1
ATOM 1521 C CA . ARG A 1 201 ? -15.703 16.969 9.805 1 98.62 201 ARG A CA 1
ATOM 1522 C C . ARG A 1 201 ? -16.703 16.922 8.664 1 98.62 201 ARG A C 1
ATOM 1524 O O . ARG A 1 201 ? -17.328 17.938 8.328 1 98.62 201 ARG A O 1
ATOM 1531 N N . ARG A 1 202 ? -16.812 15.766 8.078 1 98.12 202 ARG A N 1
ATOM 1532 C CA . ARG A 1 202 ? -17.828 15.578 7.051 1 98.12 202 ARG A CA 1
ATOM 1533 C C . ARG A 1 202 ? -19.219 15.461 7.668 1 98.12 202 ARG A C 1
ATOM 1535 O O . ARG A 1 202 ? -19.484 14.539 8.445 1 98.12 202 ARG A O 1
ATOM 1542 N N . VAL A 1 203 ? -20.172 16.297 7.316 1 94.81 203 VAL A N 1
ATOM 1543 C CA . VAL A 1 203 ? -21.484 16.344 7.965 1 94.81 203 VAL A CA 1
ATOM 1544 C C . VAL A 1 203 ? -22.547 15.82 7.008 1 94.81 203 VAL A C 1
ATOM 1546 O O . VAL A 1 203 ? -22.391 15.875 5.789 1 94.81 203 VAL A O 1
ATOM 1549 N N . MET B 1 1 ? 3.947 -12.906 -25.125 1 82.38 1 MET B N 1
ATOM 1550 C CA . MET B 1 1 ? 4.059 -11.906 -24.062 1 82.38 1 MET B CA 1
ATOM 1551 C C . MET B 1 1 ? 5.473 -11.344 -24 1 82.38 1 MET B C 1
ATOM 1553 O O . MET B 1 1 ? 6.449 -12.094 -24.047 1 82.38 1 MET B O 1
ATOM 1557 N N . LYS B 1 2 ? 5.695 -10.039 -24.234 1 91.44 2 LYS B N 1
ATOM 1558 C CA . LYS B 1 2 ? 6.988 -9.391 -24.047 1 91.44 2 LYS B CA 1
ATOM 1559 C C . LYS B 1 2 ? 7.043 -8.648 -22.703 1 91.44 2 LYS B C 1
ATOM 1561 O O . LYS B 1 2 ? 6.207 -7.785 -22.438 1 91.44 2 LYS B O 1
ATOM 1566 N N . LEU B 1 3 ? 7.938 -9.109 -21.797 1 97.81 3 LEU B N 1
ATOM 1567 C CA . LEU B 1 3 ? 8.125 -8.445 -20.516 1 97.81 3 LEU B CA 1
ATOM 1568 C C . LEU B 1 3 ? 9.047 -7.238 -20.656 1 97.81 3 LEU B C 1
ATOM 1570 O O . LEU B 1 3 ? 9.953 -7.238 -21.484 1 97.81 3 LEU B O 1
ATOM 1574 N N . PRO B 1 4 ? 8.867 -6.289 -19.906 1 98.12 4 PRO B N 1
ATOM 1575 C CA . PRO B 1 4 ? 9.602 -5.027 -20.047 1 98.12 4 PRO B CA 1
ATOM 1576 C C . PRO B 1 4 ? 10.984 -5.074 -19.406 1 98.12 4 PRO B C 1
ATOM 1578 O O . PRO B 1 4 ? 11.703 -4.074 -19.391 1 98.12 4 PRO B O 1
ATOM 1581 N N . ILE B 1 5 ? 11.359 -6.215 -18.812 1 98.38 5 ILE B N 1
ATOM 1582 C CA . ILE B 1 5 ? 12.656 -6.422 -18.172 1 98.38 5 ILE B CA 1
ATOM 1583 C C . ILE B 1 5 ? 13.102 -7.871 -18.359 1 98.38 5 ILE B C 1
ATOM 1585 O O . ILE B 1 5 ? 12.273 -8.75 -18.609 1 98.38 5 ILE B O 1
ATOM 1589 N N . ASP B 1 6 ? 14.422 -8.07 -18.344 1 98.19 6 ASP B N 1
ATOM 1590 C CA . ASP B 1 6 ? 14.891 -9.453 -18.297 1 98.19 6 ASP B CA 1
ATOM 1591 C C . ASP B 1 6 ? 14.461 -10.125 -16.984 1 98.19 6 ASP B C 1
ATOM 1593 O O . ASP B 1 6 ? 15.062 -9.883 -15.938 1 98.19 6 ASP B O 1
ATOM 1597 N N . ILE B 1 7 ? 13.492 -10.961 -17.078 1 98.25 7 ILE B N 1
ATOM 1598 C CA . ILE B 1 7 ? 12.836 -11.539 -15.914 1 98.25 7 ILE B CA 1
ATOM 1599 C C . ILE B 1 7 ? 13.844 -12.367 -15.117 1 98.25 7 ILE B C 1
ATOM 1601 O O . ILE B 1 7 ? 13.727 -12.492 -13.891 1 98.25 7 ILE B O 1
ATOM 1605 N N . ASP B 1 8 ? 14.828 -12.891 -15.703 1 97.31 8 ASP B N 1
ATOM 1606 C CA . ASP B 1 8 ? 15.836 -13.711 -15.031 1 97.31 8 ASP B CA 1
ATOM 1607 C C . ASP B 1 8 ? 16.75 -12.852 -14.164 1 97.31 8 ASP B C 1
ATOM 1609 O O . ASP B 1 8 ? 17.5 -13.375 -13.328 1 97.31 8 ASP B O 1
ATOM 1613 N N . SER B 1 9 ? 16.75 -11.547 -14.375 1 97.81 9 SER B N 1
ATOM 1614 C CA . SER B 1 9 ? 17.562 -10.633 -13.57 1 97.81 9 SER B CA 1
ATOM 1615 C C . SER B 1 9 ? 16.859 -10.273 -12.266 1 97.81 9 SER B C 1
ATOM 1617 O O . SER B 1 9 ? 17.453 -9.641 -11.391 1 97.81 9 SER B O 1
ATOM 1619 N N . VAL B 1 10 ? 15.586 -10.648 -12.133 1 98.12 10 VAL B N 1
ATOM 1620 C CA . VAL B 1 10 ? 14.797 -10.375 -10.938 1 98.12 10 VAL B CA 1
ATOM 1621 C C . VAL B 1 10 ? 14.875 -11.562 -9.984 1 98.12 10 VAL B C 1
ATOM 1623 O O . VAL B 1 10 ? 14.594 -12.695 -10.375 1 98.12 10 VAL B O 1
ATOM 1626 N N . LYS B 1 11 ? 15.266 -11.32 -8.766 1 96.62 11 LYS B N 1
ATOM 1627 C CA . LYS B 1 11 ? 15.32 -12.391 -7.77 1 96.62 11 LYS B CA 1
ATOM 1628 C C . LYS B 1 11 ? 13.938 -12.969 -7.508 1 96.62 11 LYS B C 1
ATOM 1630 O O . LYS B 1 11 ? 12.945 -12.227 -7.461 1 96.62 11 LYS B O 1
ATOM 1635 N N . GLY B 1 12 ? 13.859 -14.266 -7.32 1 94.56 12 GLY B N 1
ATOM 1636 C CA . GLY B 1 12 ? 12.602 -14.922 -7.023 1 94.56 12 GLY B CA 1
ATOM 1637 C C . GLY B 1 12 ? 12.461 -16.281 -7.695 1 94.56 12 GLY B C 1
ATOM 1638 O O . GLY B 1 12 ? 13.422 -16.781 -8.273 1 94.56 12 GLY B O 1
ATOM 1639 N N . PHE B 1 13 ? 11.266 -16.922 -7.688 1 93.31 13 PHE B N 1
ATOM 1640 C CA . PHE B 1 13 ? 11.164 -18.344 -7.977 1 93.31 13 PHE B CA 1
ATOM 1641 C C . PHE B 1 13 ? 10.039 -18.609 -8.969 1 93.31 13 PHE B C 1
ATOM 1643 O O . PHE B 1 13 ? 9.695 -19.766 -9.234 1 93.31 13 PHE B O 1
ATOM 1650 N N . MET B 1 14 ? 9.5 -17.594 -9.508 1 95.69 14 MET B N 1
ATOM 1651 C CA . MET B 1 14 ? 8.352 -17.75 -10.398 1 95.69 14 MET B CA 1
ATOM 1652 C C . MET B 1 14 ? 8.75 -18.484 -11.672 1 95.69 14 MET B C 1
ATOM 1654 O O . MET B 1 14 ? 9.625 -18.016 -12.406 1 95.69 14 MET B O 1
ATOM 1658 N N . ASP B 1 15 ? 8.148 -19.594 -11.898 1 97.69 15 ASP B N 1
ATOM 1659 C CA . ASP B 1 15 ? 8.344 -20.328 -13.148 1 97.69 15 ASP B CA 1
ATOM 1660 C C . ASP B 1 15 ? 7.777 -19.562 -14.336 1 97.69 15 ASP B C 1
ATOM 1662 O O . ASP B 1 15 ? 6.68 -19 -14.25 1 97.69 15 ASP B O 1
ATOM 1666 N N . PRO B 1 16 ? 8.492 -19.562 -15.445 1 97.75 16 PRO B N 1
ATOM 1667 C CA . PRO B 1 16 ? 8.055 -18.766 -16.594 1 97.75 16 PRO B CA 1
ATOM 1668 C C . PRO B 1 16 ? 6.664 -19.156 -17.078 1 97.75 16 PRO B C 1
ATOM 1670 O O . PRO B 1 16 ? 5.883 -18.281 -17.484 1 97.75 16 PRO B O 1
ATOM 1673 N N . ALA B 1 17 ? 6.375 -20.406 -17.078 1 98.5 17 ALA B N 1
ATOM 1674 C CA . ALA B 1 17 ? 5.055 -20.844 -17.531 1 98.5 17 ALA B CA 1
ATOM 1675 C C . ALA B 1 17 ? 3.965 -20.375 -16.562 1 98.5 17 ALA B C 1
ATOM 1677 O O . ALA B 1 17 ? 2.881 -19.969 -17 1 98.5 17 ALA B O 1
ATOM 1678 N N . GLU B 1 18 ? 4.215 -20.484 -15.297 1 98.69 18 GLU B N 1
ATOM 1679 C CA . GLU B 1 18 ? 3.285 -19.984 -14.281 1 98.69 18 GLU B CA 1
ATOM 1680 C C . GLU B 1 18 ? 3.127 -18.469 -14.375 1 98.69 18 GLU B C 1
ATOM 1682 O O . GLU B 1 18 ? 2.016 -17.953 -14.258 1 98.69 18 GLU B O 1
ATOM 1687 N N . GLY B 1 19 ? 4.223 -17.797 -14.609 1 98.69 19 GLY B N 1
ATOM 1688 C CA . GLY B 1 19 ? 4.168 -16.359 -14.828 1 98.69 19 GLY B CA 1
ATOM 1689 C C . GLY B 1 19 ? 3.305 -15.961 -16 1 98.69 19 GLY B C 1
ATOM 1690 O O . GLY B 1 19 ? 2.51 -15.023 -15.922 1 98.69 19 GLY B O 1
ATOM 1691 N N . ALA B 1 20 ? 3.473 -16.688 -17.078 1 98.62 20 ALA B N 1
ATOM 1692 C CA . ALA B 1 20 ? 2.682 -16.422 -18.266 1 98.62 20 ALA B CA 1
ATOM 1693 C C . ALA B 1 20 ? 1.194 -16.641 -18 1 98.62 20 ALA B C 1
ATOM 1695 O O . ALA B 1 20 ? 0.354 -15.867 -18.484 1 98.62 20 ALA B O 1
ATOM 1696 N N . ALA B 1 21 ? 0.89 -17.656 -17.25 1 98.75 21 ALA B N 1
ATOM 1697 C CA . ALA B 1 21 ? -0.5 -17.922 -16.906 1 98.75 21 ALA B CA 1
ATOM 1698 C C . ALA B 1 21 ? -1.071 -16.812 -16.031 1 98.75 21 ALA B C 1
ATOM 1700 O O . ALA B 1 21 ? -2.221 -16.406 -16.203 1 98.75 21 ALA B O 1
ATOM 1701 N N . LEU B 1 22 ? -0.297 -16.328 -15.094 1 98.81 22 LEU B N 1
ATOM 1702 C CA . LEU B 1 22 ? -0.705 -15.195 -14.266 1 98.81 22 LEU B CA 1
ATOM 1703 C C . LEU B 1 22 ? -0.988 -13.961 -15.117 1 98.81 22 LEU B C 1
ATOM 1705 O O . LEU B 1 22 ? -2.002 -13.289 -14.93 1 98.81 22 LEU B O 1
ATOM 1709 N N . HIS B 1 23 ? -0.066 -13.719 -16.031 1 98.88 23 HIS B N 1
ATOM 1710 C CA . HIS B 1 23 ? -0.224 -12.586 -16.938 1 98.88 23 HIS B CA 1
ATOM 1711 C C . HIS B 1 23 ? -1.54 -12.672 -17.703 1 98.88 23 HIS B C 1
ATOM 1713 O O . HIS B 1 23 ? -2.307 -11.703 -17.734 1 98.88 23 HIS B O 1
ATOM 1719 N N . ASP B 1 24 ? -1.791 -13.805 -18.25 1 98.75 24 ASP B N 1
ATOM 1720 C CA . ASP B 1 24 ? -2.988 -13.977 -19.078 1 98.75 24 ASP B CA 1
ATOM 1721 C C . ASP B 1 24 ? -4.254 -13.797 -18.234 1 98.75 24 ASP B C 1
ATOM 1723 O O . ASP B 1 24 ? -5.211 -13.164 -18.688 1 98.75 24 ASP B O 1
ATOM 1727 N N . ALA B 1 25 ? -4.27 -14.352 -17.047 1 98.69 25 ALA B N 1
ATOM 1728 C CA . ALA B 1 25 ? -5.426 -14.234 -16.172 1 98.69 25 ALA B CA 1
ATOM 1729 C C . ALA B 1 25 ? -5.672 -12.781 -15.773 1 98.69 25 ALA B C 1
ATOM 1731 O O . ALA B 1 25 ? -6.805 -12.305 -15.82 1 98.69 25 ALA B O 1
ATOM 1732 N N . ALA B 1 26 ? -4.621 -12.07 -15.406 1 98.81 26 ALA B N 1
ATOM 1733 C CA . ALA B 1 26 ? -4.746 -10.672 -15.016 1 98.81 26 ALA B CA 1
ATOM 1734 C C . ALA B 1 26 ? -5.18 -9.805 -16.188 1 98.81 26 ALA B C 1
ATOM 1736 O O . ALA B 1 26 ? -5.977 -8.875 -16.031 1 98.81 26 ALA B O 1
ATOM 1737 N N . LEU B 1 27 ? -4.617 -10.094 -17.359 1 98.69 27 LEU B N 1
ATOM 1738 C CA . LEU B 1 27 ? -4.965 -9.352 -18.562 1 98.69 27 LEU B CA 1
ATOM 1739 C C . LEU B 1 27 ? -6.469 -9.383 -18.812 1 98.69 27 LEU B C 1
ATOM 1741 O O . LEU B 1 27 ? -7.066 -8.375 -19.188 1 98.69 27 LEU B O 1
ATOM 1745 N N . ALA B 1 28 ? -7.035 -10.477 -18.547 1 98.19 28 ALA B N 1
ATOM 1746 C CA . ALA B 1 28 ? -8.461 -10.672 -18.797 1 98.19 28 ALA B CA 1
ATOM 1747 C C . ALA B 1 28 ? -9.297 -9.969 -17.734 1 98.19 28 ALA B C 1
ATOM 1749 O O . ALA B 1 28 ? -10.398 -9.484 -18.016 1 98.19 28 ALA B O 1
ATOM 1750 N N . CYS B 1 29 ? -8.82 -9.789 -16.5 1 97.94 29 CYS B N 1
ATOM 1751 C CA . CYS B 1 29 ? -9.609 -9.344 -15.359 1 97.94 29 CYS B CA 1
ATOM 1752 C C . CYS B 1 29 ? -9.375 -7.867 -15.078 1 97.94 29 CYS B C 1
ATOM 1754 O O . CYS B 1 29 ? -10.25 -7.18 -14.555 1 97.94 29 CYS B O 1
ATOM 1756 N N . ALA B 1 30 ? -8.227 -7.34 -15.453 1 98.06 30 ALA B N 1
ATOM 1757 C CA . ALA B 1 30 ? -7.758 -6.027 -15.016 1 98.06 30 ALA B CA 1
ATOM 1758 C C . ALA B 1 30 ? -8.727 -4.93 -15.453 1 98.06 30 ALA B C 1
ATOM 1760 O O . ALA B 1 30 ? -8.867 -3.914 -14.766 1 98.06 30 ALA B O 1
ATOM 1761 N N . PRO B 1 31 ? -9.414 -5.082 -16.641 1 97.88 31 PRO B N 1
ATOM 1762 C CA . PRO B 1 31 ? -10.359 -4.043 -17.031 1 97.88 31 PRO B CA 1
ATOM 1763 C C . PRO B 1 31 ? -11.57 -3.955 -16.094 1 97.88 31 PRO B C 1
ATOM 1765 O O . PRO B 1 31 ? -12.273 -2.943 -16.094 1 97.88 31 PRO B O 1
ATOM 1768 N N . LEU B 1 32 ? -11.844 -4.953 -15.281 1 97.69 32 LEU B N 1
ATOM 1769 C CA . LEU B 1 32 ? -13.047 -5.027 -14.461 1 97.69 32 LEU B CA 1
ATOM 1770 C C . LEU B 1 32 ? -12.82 -4.379 -13.102 1 97.69 32 LEU B C 1
ATOM 1772 O O . LEU B 1 32 ? -13.773 -4.059 -12.391 1 97.69 32 LEU B O 1
ATOM 1776 N N . GLY B 1 33 ? -11.602 -4.234 -12.68 1 98.5 33 GLY B N 1
ATOM 1777 C CA . GLY B 1 33 ? -11.219 -3.691 -11.383 1 98.5 33 GLY B CA 1
ATOM 1778 C C . GLY B 1 33 ? -9.781 -3.998 -11.008 1 98.5 33 GLY B C 1
ATOM 1779 O O . GLY B 1 33 ? -9.062 -4.652 -11.766 1 98.5 33 GLY B O 1
ATOM 1780 N N . PRO B 1 34 ? -9.383 -3.494 -9.867 1 98.88 34 PRO B N 1
ATOM 1781 C CA . PRO B 1 34 ? -7.98 -3.682 -9.492 1 98.88 34 PRO B CA 1
ATOM 1782 C C . PRO B 1 34 ? -7.633 -5.145 -9.219 1 98.88 34 PRO B C 1
ATOM 1784 O O . PRO B 1 34 ? -8.477 -5.902 -8.734 1 98.88 34 PRO B O 1
ATOM 1787 N N . CYS B 1 35 ? -6.41 -5.531 -9.57 1 98.94 35 CYS B N 1
ATOM 1788 C CA . CYS B 1 35 ? -5.801 -6.812 -9.227 1 98.94 35 CYS B CA 1
ATOM 1789 C C . CYS B 1 35 ? -5.012 -6.711 -7.93 1 98.94 35 CYS B C 1
ATOM 1791 O O . CYS B 1 35 ? -4.582 -5.625 -7.543 1 98.94 35 CYS B O 1
ATOM 1793 N N . LEU B 1 36 ? -4.859 -7.883 -7.227 1 99 36 LEU B N 1
ATOM 1794 C CA . LEU B 1 36 ? -4.086 -7.898 -5.992 1 99 36 LEU B CA 1
ATOM 1795 C C . LEU B 1 36 ? -3.273 -9.18 -5.871 1 99 36 LEU B C 1
ATOM 1797 O O . LEU B 1 36 ? -3.779 -10.273 -6.16 1 99 36 LEU B O 1
ATOM 1801 N N . GLU B 1 37 ? -2.02 -9.055 -5.555 1 98.94 37 GLU B N 1
ATOM 1802 C CA . GLU B 1 37 ? -1.208 -10.211 -5.188 1 98.94 37 GLU B CA 1
ATOM 1803 C C . GLU B 1 37 ? -0.8 -10.156 -3.719 1 98.94 37 GLU B C 1
ATOM 1805 O O . GLU B 1 37 ? -0.559 -9.078 -3.178 1 98.94 37 GLU B O 1
ATOM 1810 N N . ILE B 1 38 ? -0.793 -11.305 -3.117 1 98.81 38 ILE B N 1
ATOM 1811 C CA . ILE B 1 38 ? -0.208 -11.508 -1.797 1 98.81 38 ILE B CA 1
ATOM 1812 C C . ILE B 1 38 ? 1.115 -12.258 -1.928 1 98.81 38 ILE B C 1
ATOM 1814 O O . ILE B 1 38 ? 1.148 -13.391 -2.412 1 98.81 38 ILE B O 1
ATOM 1818 N N . GLY B 1 39 ? 2.201 -11.633 -1.488 1 97.75 39 GLY B N 1
ATOM 1819 C CA . GLY B 1 39 ? 3.523 -12.211 -1.66 1 97.75 39 GLY B CA 1
ATOM 1820 C C . GLY B 1 39 ? 4.219 -11.75 -2.928 1 97.75 39 GLY B C 1
ATOM 1821 O O . GLY B 1 39 ? 4.086 -12.383 -3.979 1 97.75 39 GLY B O 1
ATOM 1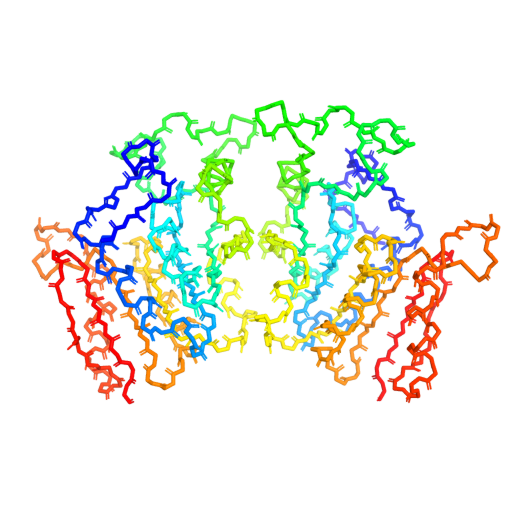822 N N . ALA B 1 40 ? 5.02 -10.664 -2.75 1 97.94 40 ALA B N 1
ATOM 1823 C CA . ALA B 1 40 ? 5.684 -10.055 -3.902 1 97.94 40 ALA B CA 1
ATOM 1824 C C . ALA B 1 40 ? 7.172 -10.391 -3.916 1 97.94 40 ALA B C 1
ATOM 1826 O O . ALA B 1 40 ? 7.809 -10.375 -4.973 1 97.94 40 ALA B O 1
ATOM 1827 N N . TYR B 1 41 ? 7.695 -10.672 -2.689 1 97.5 41 TYR B N 1
ATOM 1828 C CA . TYR B 1 41 ? 9.133 -10.867 -2.578 1 97.5 41 TYR B CA 1
ATOM 1829 C C . TYR B 1 41 ? 9.891 -9.766 -3.316 1 97.5 41 TYR B C 1
ATOM 1831 O O . TYR B 1 41 ? 9.719 -8.578 -3.02 1 97.5 41 TYR B O 1
ATOM 1839 N N . CYS B 1 42 ? 10.672 -10.148 -4.348 1 98.56 42 CYS B N 1
ATOM 1840 C CA . CYS B 1 42 ? 11.453 -9.133 -5.047 1 98.56 42 CYS B CA 1
ATOM 1841 C C . CYS B 1 42 ? 10.789 -8.734 -6.359 1 98.56 42 CYS B C 1
ATOM 1843 O O . CYS B 1 42 ? 11.344 -7.965 -7.141 1 98.56 42 CYS B O 1
ATOM 1845 N N . GLY B 1 43 ? 9.609 -9.258 -6.73 1 98.62 43 GLY B N 1
ATOM 1846 C CA . GLY B 1 43 ? 8.781 -8.602 -7.734 1 98.62 43 GLY B CA 1
ATOM 1847 C C . GLY B 1 43 ? 8.648 -9.414 -9.008 1 98.62 43 GLY B C 1
ATOM 1848 O O . GLY B 1 43 ? 8.133 -8.914 -10.016 1 98.62 43 GLY B O 1
ATOM 1849 N N . LYS B 1 44 ? 8.969 -10.719 -9.062 1 98.44 44 LYS B N 1
ATOM 1850 C CA . LYS B 1 44 ? 8.836 -11.484 -10.297 1 98.44 44 LYS B CA 1
ATOM 1851 C C . LYS B 1 44 ? 7.371 -11.602 -10.711 1 98.44 44 LYS B C 1
ATOM 1853 O O . LYS B 1 44 ? 7.016 -11.281 -11.852 1 98.44 44 LYS B O 1
ATOM 1858 N N . SER B 1 45 ? 6.559 -12.078 -9.805 1 98.69 45 SER B N 1
ATOM 1859 C CA . SER B 1 45 ? 5.141 -12.156 -10.141 1 98.69 45 SER B CA 1
ATOM 1860 C C . SER B 1 45 ? 4.562 -10.781 -10.43 1 98.69 45 SER B C 1
ATOM 1862 O O . SER B 1 45 ? 3.725 -10.625 -11.32 1 98.69 45 SER B O 1
ATOM 1864 N N . ALA B 1 46 ? 5.02 -9.766 -9.719 1 98.88 46 ALA B N 1
ATOM 1865 C CA . ALA B 1 46 ? 4.547 -8.398 -9.922 1 98.88 46 ALA B CA 1
ATOM 1866 C C . ALA B 1 46 ? 4.84 -7.922 -11.336 1 98.88 46 ALA B C 1
ATOM 1868 O O . ALA B 1 46 ? 4.062 -7.156 -11.914 1 98.88 46 ALA B O 1
ATOM 1869 N N . VAL B 1 47 ? 5.965 -8.359 -11.898 1 98.94 47 VAL B N 1
ATOM 1870 C CA . VAL B 1 47 ? 6.301 -7.961 -13.258 1 98.94 47 VAL B CA 1
ATOM 1871 C C . VAL B 1 47 ? 5.285 -8.555 -14.234 1 98.94 47 VAL B C 1
ATOM 1873 O O . VAL B 1 47 ? 4.766 -7.848 -15.102 1 98.94 47 VAL B O 1
ATOM 1876 N N . TYR B 1 48 ? 4.965 -9.844 -14.086 1 98.88 48 TYR B N 1
ATOM 1877 C CA . TYR B 1 48 ? 3.986 -10.477 -14.961 1 98.88 48 TYR B CA 1
ATOM 1878 C C . TYR B 1 48 ? 2.617 -9.828 -14.82 1 98.88 48 TYR B C 1
ATOM 1880 O O . TYR B 1 48 ? 2 -9.438 -15.812 1 98.88 48 TYR B O 1
ATOM 1888 N N . LEU B 1 49 ? 2.18 -9.703 -13.586 1 98.94 49 LEU B N 1
ATOM 1889 C CA . LEU B 1 49 ? 0.856 -9.164 -13.289 1 98.94 49 LEU B CA 1
ATOM 1890 C C . LEU B 1 49 ? 0.778 -7.688 -13.672 1 98.94 49 LEU B C 1
ATOM 1892 O O . LEU B 1 49 ? -0.203 -7.246 -14.266 1 98.94 49 LEU B O 1
ATOM 1896 N N . GLY B 1 50 ? 1.828 -6.934 -13.312 1 98.94 50 GLY B N 1
ATOM 1897 C CA . GLY B 1 50 ? 1.863 -5.512 -13.633 1 98.94 50 GLY B CA 1
ATOM 1898 C C . GLY B 1 50 ? 1.854 -5.234 -15.125 1 98.94 50 GLY B C 1
ATOM 1899 O O . GLY B 1 50 ? 1.199 -4.297 -15.578 1 98.94 50 GLY B O 1
ATOM 1900 N N . THR B 1 51 ? 2.615 -6.047 -15.867 1 98.88 51 THR B N 1
ATOM 1901 C CA . THR B 1 51 ? 2.641 -5.906 -17.312 1 98.88 51 THR B CA 1
ATOM 1902 C C . THR B 1 51 ? 1.251 -6.129 -17.906 1 98.88 51 THR B C 1
ATOM 1904 O O . THR B 1 51 ? 0.82 -5.391 -18.797 1 98.88 51 THR B O 1
ATOM 1907 N N . ALA B 1 52 ? 0.537 -7.125 -17.422 1 98.88 52 ALA B N 1
ATOM 1908 C CA . ALA B 1 52 ? -0.832 -7.391 -17.859 1 98.88 52 ALA B CA 1
ATOM 1909 C C . ALA B 1 52 ? -1.748 -6.215 -17.531 1 98.88 52 ALA B C 1
ATOM 1911 O O . ALA B 1 52 ? -2.518 -5.766 -18.375 1 98.88 52 ALA B O 1
ATOM 1912 N N . CYS B 1 53 ? -1.642 -5.703 -16.312 1 98.88 53 CYS B N 1
ATOM 1913 C CA . CYS B 1 53 ? -2.457 -4.57 -15.891 1 98.88 53 CYS B CA 1
ATOM 1914 C C . CYS B 1 53 ? -2.176 -3.342 -16.75 1 98.88 53 CYS B C 1
ATOM 1916 O O . CYS B 1 53 ? -3.104 -2.637 -17.156 1 98.88 53 CYS B O 1
ATOM 1918 N N . GLN B 1 54 ? -0.911 -3.17 -16.953 1 98.69 54 GLN B N 1
ATOM 1919 C CA . GLN B 1 54 ? -0.532 -2.031 -17.781 1 98.69 54 GLN B CA 1
ATOM 1920 C C . GLN B 1 54 ? -1.168 -2.125 -19.172 1 98.69 54 GLN B C 1
ATOM 1922 O O . GLN B 1 54 ? -1.737 -1.149 -19.672 1 98.69 54 GLN B O 1
ATOM 1927 N N . ALA B 1 55 ? -1.107 -3.254 -19.797 1 98.62 55 ALA B N 1
ATOM 1928 C CA . ALA B 1 55 ? -1.66 -3.479 -21.141 1 98.62 55 ALA B CA 1
ATOM 1929 C C . ALA B 1 55 ? -3.176 -3.311 -21.141 1 98.62 55 ALA B C 1
ATOM 1931 O O . ALA B 1 55 ? -3.754 -2.842 -22.125 1 98.62 55 ALA B O 1
ATOM 1932 N N . ALA B 1 56 ? -3.832 -3.602 -20.047 1 98.56 56 ALA B N 1
ATOM 1933 C CA . ALA B 1 56 ? -5.293 -3.631 -19.984 1 98.56 56 ALA B CA 1
ATOM 1934 C C . ALA B 1 56 ? -5.84 -2.32 -19.422 1 98.56 56 ALA B C 1
ATOM 1936 O O . ALA B 1 56 ? -7.059 -2.119 -19.375 1 98.56 56 ALA B O 1
ATOM 1937 N N . GLY B 1 57 ? -5.008 -1.438 -18.938 1 98.19 57 GLY B N 1
ATOM 1938 C CA . GLY B 1 57 ? -5.441 -0.187 -18.344 1 98.19 57 GLY B CA 1
ATOM 1939 C C . GLY B 1 57 ? -5.883 -0.342 -16.891 1 98.19 57 GLY B C 1
ATOM 1940 O O . GLY B 1 57 ? -6.73 0.41 -16.422 1 98.19 57 GLY B O 1
ATOM 1941 N N . GLY B 1 58 ? -5.379 -1.387 -16.234 1 98.69 58 GLY B N 1
ATOM 1942 C CA . GLY B 1 58 ? -5.684 -1.626 -14.828 1 98.69 58 GLY B CA 1
ATOM 1943 C C . GLY B 1 58 ? -4.496 -1.413 -13.914 1 98.69 58 GLY B C 1
ATOM 1944 O O . GLY B 1 58 ? -3.494 -0.814 -14.312 1 98.69 58 GLY B O 1
ATOM 1945 N N . VAL B 1 59 ? -4.648 -1.8 -12.602 1 98.88 59 VAL B N 1
ATOM 1946 C CA . VAL B 1 59 ? -3.566 -1.643 -11.633 1 98.88 59 VAL B CA 1
ATOM 1947 C C . VAL B 1 59 ? -3.453 -2.9 -10.773 1 98.88 59 VAL B C 1
ATOM 1949 O O . VAL B 1 59 ? -4.371 -3.723 -10.742 1 98.88 59 VAL B O 1
ATOM 1952 N N . LEU B 1 60 ? -2.324 -3.045 -10.156 1 98.94 60 LEU B N 1
ATOM 1953 C CA . LEU B 1 60 ? -2.027 -4.137 -9.234 1 98.94 60 LEU B CA 1
ATOM 1954 C C . LEU B 1 60 ? -1.643 -3.602 -7.859 1 98.94 60 LEU B C 1
ATOM 1956 O O . LEU B 1 60 ? -0.677 -2.846 -7.73 1 98.94 60 LEU B O 1
ATOM 1960 N N . PHE B 1 61 ? -2.453 -3.941 -6.828 1 99 61 PHE B N 1
ATOM 1961 C CA . PHE B 1 61 ? -1.978 -3.803 -5.457 1 99 61 PHE B CA 1
ATOM 1962 C C . PHE B 1 61 ? -1.139 -5.008 -5.051 1 99 61 PHE B C 1
ATOM 1964 O O . PHE B 1 61 ? -1.578 -6.152 -5.188 1 99 61 PHE B O 1
ATOM 1971 N N . SER B 1 62 ? 0.077 -4.793 -4.629 1 98.94 62 SER B N 1
ATOM 1972 C CA . SER B 1 62 ? 1.021 -5.848 -4.27 1 98.94 62 SER B CA 1
ATOM 1973 C C . SER B 1 62 ? 1.277 -5.871 -2.768 1 98.94 62 SER B C 1
ATOM 1975 O O . SER B 1 62 ? 2.068 -5.078 -2.254 1 98.94 62 SER B O 1
ATOM 1977 N N . VAL B 1 63 ? 0.688 -6.809 -2.047 1 98.94 63 VAL B N 1
ATOM 1978 C CA . VAL B 1 63 ? 0.718 -6.871 -0.589 1 98.94 63 VAL B CA 1
ATOM 1979 C C . VAL B 1 63 ? 1.857 -7.781 -0.135 1 98.94 63 VAL B C 1
ATOM 1981 O O . VAL B 1 63 ? 1.94 -8.938 -0.552 1 98.94 63 VAL B O 1
ATOM 1984 N N . ASP B 1 64 ? 2.715 -7.301 0.653 1 98.81 64 ASP B N 1
ATOM 1985 C CA . ASP B 1 64 ? 3.816 -8.055 1.243 1 98.81 64 ASP B CA 1
ATOM 1986 C C . ASP B 1 64 ? 4.398 -7.32 2.449 1 98.81 64 ASP B C 1
ATOM 1988 O O . ASP B 1 64 ? 4.562 -6.098 2.418 1 98.81 64 ASP B O 1
ATOM 1992 N N . HIS B 1 65 ? 4.715 -8.031 3.48 1 98.12 65 HIS B N 1
ATOM 1993 C CA . HIS B 1 65 ? 5.363 -7.387 4.613 1 98.12 65 HIS B CA 1
ATOM 1994 C C . HIS B 1 65 ? 6.859 -7.207 4.367 1 98.12 65 HIS B C 1
ATOM 1996 O O . HIS B 1 65 ? 7.527 -6.465 5.09 1 98.12 65 HIS B O 1
ATOM 2002 N N . HIS B 1 66 ? 7.398 -7.918 3.391 1 98.31 66 HIS B N 1
ATOM 2003 C CA . HIS B 1 66 ? 8.758 -7.801 2.891 1 98.31 66 HIS B CA 1
ATOM 2004 C C . HIS B 1 66 ? 9.781 -8.148 3.971 1 98.31 66 HIS B C 1
ATOM 2006 O O . HIS B 1 66 ? 10.859 -7.555 4.031 1 98.31 66 HIS B O 1
ATOM 2012 N N . ARG B 1 67 ? 9.398 -8.992 4.883 1 96.12 67 ARG B N 1
ATOM 2013 C CA . ARG B 1 67 ? 10.297 -9.547 5.898 1 96.12 67 ARG B CA 1
ATOM 2014 C C . ARG B 1 67 ? 10.547 -11.023 5.652 1 96.12 67 ARG B C 1
ATOM 2016 O O . ARG B 1 67 ? 11.125 -11.711 6.5 1 96.12 67 ARG B O 1
ATOM 2023 N N . GLY B 1 68 ? 10.125 -11.484 4.465 1 91.25 68 GLY B N 1
ATOM 2024 C CA . GLY B 1 68 ? 10.375 -12.859 4.066 1 91.25 68 GLY B CA 1
ATOM 2025 C C . GLY B 1 68 ? 9.492 -13.859 4.797 1 91.25 68 GLY B C 1
ATOM 2026 O O . GLY B 1 68 ? 9.148 -13.648 5.961 1 91.25 68 GLY B O 1
ATOM 2027 N N . SER B 1 69 ? 9.172 -14.922 4.117 1 88.88 69 SER B N 1
ATOM 2028 C CA . SER B 1 69 ? 8.477 -16.047 4.75 1 88.88 69 SER B CA 1
ATOM 2029 C C . SER B 1 69 ? 9.445 -16.906 5.551 1 88.88 69 SER B C 1
ATOM 2031 O O . SER B 1 69 ? 10.641 -16.609 5.625 1 88.88 69 SER B O 1
ATOM 2033 N N . GLU B 1 70 ? 8.938 -17.938 6.152 1 83.62 70 GLU B N 1
ATOM 2034 C CA . GLU B 1 70 ? 9.742 -18.844 6.957 1 83.62 70 GLU B CA 1
ATOM 2035 C C . GLU B 1 70 ? 10.914 -19.406 6.152 1 83.62 70 GLU B C 1
ATOM 2037 O O . GLU B 1 70 ? 12.047 -19.453 6.637 1 83.62 70 GLU B O 1
ATOM 2042 N N . GLU B 1 71 ? 10.695 -19.734 4.91 1 85.12 71 GLU B N 1
ATOM 2043 C CA . GLU B 1 71 ? 11.688 -20.422 4.082 1 85.12 71 GLU B CA 1
ATOM 2044 C C . GLU B 1 71 ? 12.766 -19.453 3.605 1 85.12 71 GLU B C 1
ATOM 2046 O O . GLU B 1 71 ? 13.805 -19.875 3.094 1 85.12 71 GLU B O 1
ATOM 2051 N N . ASN B 1 72 ? 12.539 -18.141 3.814 1 89.94 72 ASN B N 1
ATOM 2052 C CA . ASN B 1 72 ? 13.492 -17.125 3.381 1 89.94 72 ASN B CA 1
ATOM 2053 C C . ASN B 1 72 ? 14.445 -16.734 4.504 1 89.94 72 ASN B C 1
ATOM 2055 O O . ASN B 1 72 ? 15.422 -16.016 4.273 1 89.94 72 ASN B O 1
ATOM 2059 N N . GLN B 1 73 ? 14.203 -17.234 5.703 1 91.44 73 GLN B N 1
ATOM 2060 C CA . GLN B 1 73 ? 14.984 -16.828 6.867 1 91.44 73 GLN B CA 1
ATOM 2061 C C . GLN B 1 73 ? 16.359 -17.516 6.863 1 91.44 73 GLN B C 1
ATOM 2063 O O . GLN B 1 73 ? 16.562 -18.516 6.184 1 91.44 73 GLN B O 1
ATOM 2068 N N . PRO B 1 74 ? 17.344 -16.922 7.621 1 91.25 74 PRO B N 1
ATOM 2069 C CA . PRO B 1 74 ? 18.656 -17.562 7.719 1 91.25 74 PRO B CA 1
ATOM 2070 C C . PRO B 1 74 ? 18.578 -19.016 8.164 1 91.25 74 PRO B C 1
ATOM 2072 O O . PRO B 1 74 ? 17.812 -19.344 9.078 1 91.25 74 PRO B O 1
ATOM 2075 N N . GLY B 1 75 ? 19.297 -19.859 7.473 1 91.19 75 GLY B N 1
ATOM 2076 C CA . GLY B 1 75 ? 19.328 -21.266 7.832 1 91.19 75 GLY B CA 1
ATOM 2077 C C . GLY B 1 75 ? 18.375 -22.109 7 1 91.19 75 GLY B C 1
ATOM 2078 O O . GLY B 1 75 ? 18.453 -23.328 7.016 1 91.19 75 GLY B O 1
ATOM 2079 N N . TRP B 1 76 ? 17.531 -21.453 6.273 1 88.62 76 TRP B N 1
ATOM 2080 C CA . TRP B 1 76 ? 16.562 -22.172 5.441 1 88.62 76 TRP B CA 1
ATOM 2081 C C . TRP B 1 76 ? 17.031 -22.219 3.99 1 88.62 76 TRP B C 1
ATOM 2083 O O . TRP B 1 76 ? 17.906 -21.453 3.59 1 88.62 76 TRP B O 1
ATOM 2093 N N . GLU B 1 77 ? 16.422 -23.062 3.189 1 83.88 77 GLU B N 1
ATOM 2094 C CA . GLU B 1 77 ? 16.844 -23.438 1.844 1 83.88 77 GLU B CA 1
ATOM 2095 C C . GLU B 1 77 ? 16.812 -22.234 0.899 1 83.88 77 GLU B C 1
ATOM 2097 O O . GLU B 1 77 ? 17.688 -22.109 0.039 1 83.88 77 GLU B O 1
ATOM 2102 N N . TYR B 1 78 ? 15.914 -21.328 1.067 1 86.31 78 TYR B N 1
ATOM 2103 C CA . TYR B 1 78 ? 15.719 -20.266 0.085 1 86.31 78 TYR B CA 1
ATOM 2104 C C . TYR B 1 78 ? 16.203 -18.922 0.63 1 86.31 78 TYR B C 1
ATOM 2106 O O . TYR B 1 78 ? 15.789 -17.875 0.148 1 86.31 78 TYR B O 1
ATOM 2114 N N . HIS B 1 79 ? 17.047 -18.984 1.641 1 92.31 79 HIS B N 1
ATOM 2115 C CA . HIS B 1 79 ? 17.609 -17.766 2.178 1 92.31 79 HIS B CA 1
ATOM 2116 C C . HIS B 1 79 ? 18.578 -17.125 1.188 1 92.31 79 HIS B C 1
ATOM 2118 O O . HIS B 1 79 ? 19.391 -17.812 0.575 1 92.31 79 HIS B O 1
ATOM 2124 N N . ASP B 1 80 ? 18.438 -15.875 0.956 1 94.5 80 ASP B N 1
ATOM 2125 C CA . ASP B 1 80 ? 19.375 -15.047 0.193 1 94.5 80 ASP B CA 1
ATOM 2126 C C . ASP B 1 80 ? 20 -13.969 1.077 1 94.5 80 ASP B C 1
ATOM 2128 O O . ASP B 1 80 ? 19.328 -13 1.445 1 94.5 80 ASP B O 1
ATOM 2132 N N . ALA B 1 81 ? 21.203 -14.078 1.341 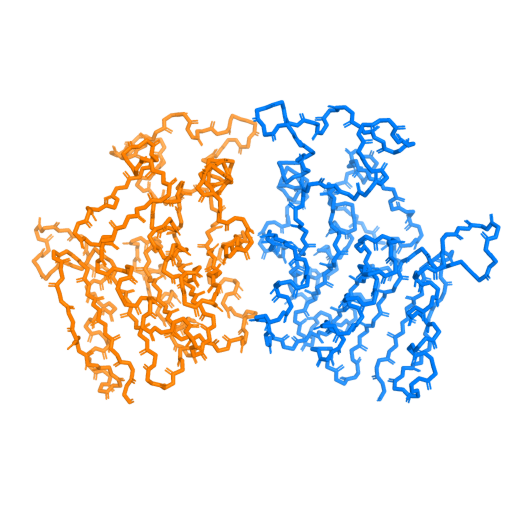1 94.5 81 ALA B N 1
ATOM 2133 C CA . ALA B 1 81 ? 21.906 -13.219 2.289 1 94.5 81 ALA B CA 1
ATOM 2134 C C . ALA B 1 81 ? 21.922 -11.766 1.807 1 94.5 81 ALA B C 1
ATOM 2136 O O . ALA B 1 81 ? 22.031 -10.844 2.611 1 94.5 81 ALA B O 1
ATOM 2137 N N . GLN B 1 82 ? 21.781 -11.555 0.528 1 95.94 82 GLN B N 1
ATOM 2138 C CA . GLN B 1 82 ? 21.797 -10.203 -0.026 1 95.94 82 GLN B CA 1
ATOM 2139 C C . GLN B 1 82 ? 20.531 -9.438 0.377 1 95.94 82 GLN B C 1
ATOM 2141 O O . GLN B 1 82 ? 20.484 -8.211 0.271 1 95.94 82 GLN B O 1
ATOM 2146 N N . LEU B 1 83 ? 19.547 -10.125 0.815 1 97.06 83 LEU B N 1
ATOM 2147 C CA . LEU B 1 83 ? 18.266 -9.508 1.169 1 97.06 83 LEU B CA 1
ATOM 2148 C C . LEU B 1 83 ? 18.172 -9.281 2.674 1 97.06 83 LEU B C 1
ATOM 2150 O O . LEU B 1 83 ? 17.125 -8.859 3.178 1 97.06 83 LEU B O 1
ATOM 2154 N N . TRP B 1 84 ? 19.25 -9.57 3.398 1 96.56 84 TRP B N 1
ATOM 2155 C CA . TRP B 1 84 ? 19.25 -9.375 4.844 1 96.56 84 TRP B CA 1
ATOM 2156 C C . TRP B 1 84 ? 19.594 -7.934 5.191 1 96.56 84 TRP B C 1
ATOM 2158 O O . TRP B 1 84 ? 20.578 -7.375 4.676 1 96.56 84 TRP B O 1
ATOM 2168 N N . ASP B 1 85 ? 18.734 -7.312 5.949 1 96.44 85 ASP B N 1
ATOM 2169 C CA . ASP B 1 85 ? 19 -5.977 6.48 1 96.44 85 ASP B CA 1
ATOM 2170 C C . ASP B 1 85 ? 19.594 -6.047 7.879 1 96.44 85 ASP B C 1
ATOM 2172 O O . ASP B 1 85 ? 18.891 -6.316 8.852 1 96.44 85 ASP B O 1
ATOM 2176 N N . GLU B 1 86 ? 20.828 -5.77 7.992 1 96.25 86 GLU B N 1
ATOM 2177 C CA . GLU B 1 86 ? 21.562 -5.883 9.258 1 96.25 86 GLU B CA 1
ATOM 2178 C C . GLU B 1 86 ? 20.984 -4.926 10.305 1 96.25 86 GLU B C 1
ATOM 2180 O O . GLU B 1 86 ? 20.875 -5.277 11.477 1 96.25 86 GLU B O 1
ATOM 2185 N N . ALA B 1 87 ? 20.641 -3.746 9.836 1 95.25 87 ALA B N 1
ATOM 2186 C CA . ALA B 1 87 ? 20.141 -2.748 10.773 1 95.25 87 ALA B CA 1
ATOM 2187 C C . ALA B 1 87 ? 18.812 -3.184 11.375 1 95.25 87 ALA B C 1
ATOM 2189 O O . ALA B 1 87 ? 18.562 -2.977 12.562 1 95.25 87 ALA B O 1
ATOM 2190 N N . ALA B 1 88 ? 17.984 -3.805 10.586 1 95.94 88 ALA B N 1
ATOM 2191 C CA . ALA B 1 88 ? 16.672 -4.25 11.031 1 95.94 88 ALA B CA 1
ATOM 2192 C C . ALA B 1 88 ? 16.734 -5.656 11.617 1 95.94 88 ALA B C 1
ATOM 2194 O O . ALA B 1 88 ? 15.781 -6.113 12.25 1 95.94 88 ALA B O 1
ATOM 2195 N N . ASN B 1 89 ? 17.875 -6.34 11.469 1 96.06 89 ASN B N 1
ATOM 2196 C CA . ASN B 1 89 ? 18 -7.746 11.836 1 96.06 89 ASN B CA 1
ATOM 2197 C C . ASN B 1 89 ? 16.844 -8.57 11.305 1 96.06 89 ASN B C 1
ATOM 2199 O O . ASN B 1 89 ? 16.188 -9.289 12.062 1 96.06 89 ASN B O 1
ATOM 2203 N N . ALA B 1 90 ? 16.562 -8.367 10.016 1 96.75 90 ALA B N 1
ATOM 2204 C CA . ALA B 1 90 ? 15.453 -9.039 9.336 1 96.75 90 ALA B CA 1
ATOM 2205 C C . ALA B 1 90 ? 15.641 -8.992 7.816 1 96.75 90 ALA B C 1
ATOM 2207 O O . ALA B 1 90 ? 16.422 -8.18 7.305 1 96.75 90 ALA B O 1
ATOM 2208 N N . MET B 1 91 ? 14.953 -9.906 7.125 1 96.75 91 MET B N 1
ATOM 2209 C CA . MET B 1 91 ? 14.867 -9.805 5.668 1 96.75 91 MET B CA 1
ATOM 2210 C C . MET B 1 91 ? 14.227 -8.484 5.25 1 96.75 91 MET B C 1
ATOM 2212 O O . MET B 1 91 ? 13.352 -7.965 5.953 1 96.75 91 MET B O 1
ATOM 2216 N N . ASP B 1 92 ? 14.648 -7.949 4.156 1 97.94 92 ASP B N 1
ATOM 2217 C CA . ASP B 1 92 ? 13.992 -6.793 3.561 1 97.94 92 ASP B CA 1
ATOM 2218 C C . ASP B 1 92 ? 14.016 -6.875 2.035 1 97.94 92 ASP B C 1
ATOM 2220 O O . ASP B 1 92 ? 15.008 -6.504 1.404 1 97.94 92 ASP B O 1
ATOM 2224 N N . THR B 1 93 ? 12.922 -7.27 1.474 1 98.38 93 THR B N 1
ATOM 2225 C CA . THR B 1 93 ? 12.844 -7.457 0.029 1 98.38 93 THR B CA 1
ATOM 2226 C C . THR B 1 93 ? 12.305 -6.207 -0.654 1 98.38 93 THR B C 1
ATOM 2228 O O . THR B 1 93 ? 12.367 -6.082 -1.88 1 98.38 93 THR B O 1
ATOM 2231 N N . LEU B 1 94 ? 11.844 -5.203 0.096 1 98.62 94 LEU B N 1
ATOM 2232 C CA . LEU B 1 94 ? 11.117 -4.059 -0.435 1 98.62 94 LEU B CA 1
ATOM 2233 C C . LEU B 1 94 ? 12 -3.225 -1.357 1 98.62 94 LEU B C 1
ATOM 2235 O O . LEU B 1 94 ? 11.578 -2.832 -2.445 1 98.62 94 LEU B O 1
ATOM 2239 N N . PRO B 1 95 ? 13.289 -2.912 -0.97 1 97.94 95 PRO B N 1
ATOM 2240 C CA . PRO B 1 95 ? 14.133 -2.145 -1.893 1 97.94 95 PRO B CA 1
ATOM 2241 C C . PRO B 1 95 ? 14.336 -2.85 -3.232 1 97.94 95 PRO B C 1
ATOM 2243 O O . PRO B 1 95 ? 14.438 -2.191 -4.27 1 97.94 95 PRO B O 1
ATOM 2246 N N . PHE B 1 96 ? 14.32 -4.125 -3.205 1 98.44 96 PHE B N 1
ATOM 2247 C CA . PHE B 1 96 ? 14.516 -4.902 -4.426 1 98.44 96 PHE B CA 1
ATOM 2248 C C . PHE B 1 96 ? 13.258 -4.895 -5.281 1 98.44 96 PHE B C 1
ATOM 2250 O O . PHE B 1 96 ? 13.336 -4.77 -6.504 1 98.44 96 PHE B O 1
ATOM 2257 N N . LEU B 1 97 ? 12.117 -5.023 -4.609 1 98.75 97 LEU B N 1
ATOM 2258 C CA . LEU B 1 97 ? 10.875 -4.871 -5.352 1 98.75 97 LEU B CA 1
ATOM 2259 C C . LEU B 1 97 ? 10.805 -3.5 -6.016 1 98.75 97 LEU B C 1
ATOM 2261 O O . LEU B 1 97 ? 10.445 -3.393 -7.191 1 98.75 97 LEU B O 1
ATOM 2265 N N . ARG B 1 98 ? 11.109 -2.471 -5.281 1 98.56 98 ARG B N 1
ATOM 2266 C CA . ARG B 1 98 ? 11.047 -1.11 -5.805 1 98.56 98 ARG B CA 1
ATOM 2267 C C . ARG B 1 98 ? 11.969 -0.947 -7.012 1 98.56 98 ARG B C 1
ATOM 2269 O O . ARG B 1 98 ? 11.586 -0.325 -8.008 1 98.56 98 ARG B O 1
ATOM 2276 N N . THR B 1 99 ? 13.18 -1.481 -6.926 1 98.5 99 THR B N 1
ATOM 2277 C CA . THR B 1 99 ? 14.117 -1.451 -8.039 1 98.5 99 THR B CA 1
ATOM 2278 C C . THR B 1 99 ? 13.547 -2.191 -9.25 1 98.5 99 THR B C 1
ATOM 2280 O O . THR B 1 99 ? 13.625 -1.701 -10.375 1 98.5 99 THR B O 1
ATOM 2283 N N . THR B 1 100 ? 12.969 -3.35 -9.008 1 98.88 100 THR B N 1
ATOM 2284 C CA . THR B 1 100 ? 12.375 -4.145 -10.07 1 98.88 100 THR B CA 1
ATOM 2285 C C . THR B 1 100 ? 11.281 -3.359 -10.789 1 98.88 100 THR B C 1
ATOM 2287 O O . THR B 1 100 ? 11.258 -3.293 -12.023 1 98.88 100 THR B O 1
ATOM 2290 N N . LEU B 1 101 ? 10.414 -2.732 -10.031 1 98.81 101 LEU B N 1
ATOM 2291 C CA . LEU B 1 101 ? 9.297 -1.996 -10.609 1 98.81 101 LEU B CA 1
ATOM 2292 C C . LEU B 1 101 ? 9.797 -0.798 -11.414 1 98.81 101 LEU B C 1
ATOM 2294 O O . LEU B 1 101 ? 9.258 -0.496 -12.477 1 98.81 101 LEU B O 1
ATOM 2298 N N . ARG B 1 102 ? 10.797 -0.118 -10.867 1 98.44 102 ARG B N 1
ATOM 2299 C CA . ARG B 1 102 ? 11.375 1.015 -11.586 1 98.44 102 ARG B CA 1
ATOM 2300 C C . ARG B 1 102 ? 11.992 0.571 -12.906 1 98.44 102 ARG B C 1
ATOM 2302 O O . ARG B 1 102 ? 11.703 1.148 -13.953 1 98.44 102 ARG B O 1
ATOM 2309 N N . ARG B 1 103 ? 12.797 -0.502 -12.852 1 98.5 103 ARG B N 1
ATOM 2310 C CA . ARG B 1 103 ? 13.477 -1 -14.039 1 98.5 103 ARG B CA 1
ATOM 2311 C C . ARG B 1 103 ? 12.477 -1.483 -15.086 1 98.5 103 ARG B C 1
ATOM 2313 O O . ARG B 1 103 ? 12.719 -1.354 -16.297 1 98.5 103 ARG B O 1
ATOM 2320 N N . ALA B 1 104 ? 11.359 -1.989 -14.641 1 98.81 104 ALA B N 1
ATOM 2321 C CA . ALA B 1 104 ? 10.352 -2.549 -15.531 1 98.81 104 ALA B CA 1
ATOM 2322 C C . ALA B 1 104 ? 9.375 -1.472 -16.016 1 98.81 104 ALA B C 1
ATOM 2324 O O . ALA B 1 104 ? 8.5 -1.738 -16.828 1 98.81 104 ALA B O 1
ATOM 2325 N N . GLY B 1 105 ? 9.469 -0.22 -15.508 1 98.44 105 GLY B N 1
ATOM 2326 C CA . GLY B 1 105 ? 8.539 0.835 -15.875 1 98.44 105 GLY B CA 1
ATOM 2327 C C . GLY B 1 105 ? 7.125 0.585 -15.391 1 98.44 105 GLY B C 1
ATOM 2328 O O . GLY B 1 105 ? 6.16 0.87 -16.094 1 98.44 105 GLY B O 1
ATOM 2329 N N . LEU B 1 106 ? 6.992 0.033 -14.148 1 98.81 106 LEU B N 1
ATOM 2330 C CA . LEU B 1 106 ? 5.688 -0.407 -13.68 1 98.81 106 LEU B CA 1
ATOM 2331 C C . LEU B 1 106 ? 5.27 0.371 -12.438 1 98.81 106 LEU B C 1
ATOM 2333 O O . LEU B 1 106 ? 4.273 0.032 -11.789 1 98.81 106 LEU B O 1
ATOM 2337 N N . GLU B 1 107 ? 5.906 1.482 -12.078 1 98.5 107 GLU B N 1
ATOM 2338 C CA . GLU B 1 107 ? 5.664 2.203 -10.828 1 98.5 107 GLU B CA 1
ATOM 2339 C C . GLU B 1 107 ? 4.305 2.895 -10.852 1 98.5 107 GLU B C 1
ATOM 2341 O O . GLU B 1 107 ? 3.76 3.236 -9.797 1 98.5 107 GLU B O 1
ATOM 2346 N N . ASP B 1 108 ? 3.727 3.092 -12.086 1 98.5 108 ASP B N 1
ATOM 2347 C CA . ASP B 1 108 ? 2.438 3.77 -12.18 1 98.5 108 ASP B CA 1
ATOM 2348 C C . ASP B 1 108 ? 1.29 2.764 -12.234 1 98.5 108 ASP B C 1
ATOM 2350 O O . ASP B 1 108 ? 0.124 3.15 -12.336 1 98.5 108 ASP B O 1
ATOM 2354 N N . VAL B 1 109 ? 1.635 1.456 -12.141 1 98.69 109 VAL B N 1
ATOM 2355 C CA . VAL B 1 109 ? 0.583 0.46 -12.312 1 98.69 109 VAL B CA 1
ATOM 2356 C C . VAL B 1 109 ? 0.617 -0.538 -11.164 1 98.69 109 VAL B C 1
ATOM 2358 O O . VAL B 1 109 ? -0.401 -1.153 -10.836 1 98.69 109 VAL B O 1
ATOM 2361 N N . VAL B 1 110 ? 1.79 -0.712 -10.562 1 98.94 110 VAL B N 1
ATOM 2362 C CA . VAL B 1 110 ? 1.939 -1.607 -9.422 1 98.94 110 VAL B CA 1
ATOM 2363 C C . VAL B 1 110 ? 2.15 -0.791 -8.148 1 98.94 110 VAL B C 1
ATOM 2365 O O . VAL B 1 110 ? 3.094 -0.001 -8.055 1 98.94 110 VAL B O 1
ATOM 2368 N N . PHE B 1 111 ? 1.259 -1.002 -7.176 1 98.94 111 PHE B N 1
ATOM 2369 C CA . PHE B 1 111 ? 1.312 -0.257 -5.922 1 98.94 111 PHE B CA 1
ATOM 2370 C C . PHE B 1 111 ? 1.606 -1.188 -4.75 1 98.94 111 PHE B C 1
ATOM 2372 O O . PHE B 1 111 ? 0.719 -1.903 -4.281 1 98.94 111 PHE B O 1
ATOM 2379 N N . PRO B 1 112 ? 2.844 -1.193 -4.258 1 98.94 112 PRO B N 1
ATOM 2380 C CA . PRO B 1 112 ? 3.152 -1.964 -3.051 1 98.94 112 PRO B CA 1
ATOM 2381 C C . PRO B 1 112 ? 2.336 -1.516 -1.84 1 98.94 112 PRO B C 1
ATOM 2383 O O . PRO B 1 112 ? 2.158 -0.314 -1.622 1 98.94 112 PRO B O 1
ATOM 2386 N N . VAL B 1 113 ? 1.733 -2.455 -1.172 1 98.94 113 VAL B N 1
ATOM 2387 C CA . VAL B 1 113 ? 1.099 -2.268 0.129 1 98.94 113 VAL B CA 1
ATOM 2388 C C . VAL B 1 113 ? 1.854 -3.061 1.192 1 98.94 113 VAL B C 1
ATOM 2390 O O . VAL B 1 113 ? 1.811 -4.293 1.204 1 98.94 113 VAL B O 1
ATOM 2393 N N . VAL B 1 114 ? 2.512 -2.365 2.082 1 98.94 114 VAL B N 1
ATOM 2394 C CA . VAL B 1 114 ? 3.543 -2.977 2.916 1 98.94 114 VAL B CA 1
ATOM 2395 C C . VAL B 1 114 ? 2.971 -3.293 4.297 1 98.94 114 VAL B C 1
ATOM 2397 O O . VAL B 1 114 ? 2.586 -2.387 5.039 1 98.94 114 VAL B O 1
ATOM 2400 N N . GLY B 1 115 ? 2.875 -4.531 4.621 1 98.69 115 GLY B N 1
ATOM 2401 C CA . GLY B 1 115 ? 2.379 -4.992 5.91 1 98.69 115 GLY B CA 1
ATOM 2402 C C . GLY B 1 115 ? 1.91 -6.434 5.883 1 98.69 115 GLY B C 1
ATOM 2403 O O . GLY B 1 115 ? 1.966 -7.094 4.844 1 98.69 115 GLY B O 1
ATOM 2404 N N . ARG B 1 116 ? 1.527 -6.93 7.027 1 97.94 116 ARG B N 1
ATOM 2405 C CA . ARG B 1 116 ? 1.004 -8.289 7.113 1 97.94 116 ARG B CA 1
ATOM 2406 C C . ARG B 1 116 ? -0.344 -8.406 6.41 1 97.94 116 ARG B C 1
ATOM 2408 O O . ARG B 1 116 ? -1.246 -7.598 6.648 1 97.94 116 ARG B O 1
ATOM 2415 N N . SER B 1 117 ? -0.454 -9.414 5.578 1 98.44 117 SER B N 1
ATOM 2416 C CA . SER B 1 117 ? -1.611 -9.625 4.715 1 98.44 117 SER B CA 1
ATOM 2417 C C . SER B 1 117 ? -2.902 -9.664 5.527 1 98.44 117 SER B C 1
ATOM 2419 O O . SER B 1 117 ? -3.877 -8.992 5.188 1 98.44 117 SER B O 1
ATOM 2421 N N . ALA B 1 118 ? -2.906 -10.367 6.637 1 97.06 118 ALA B N 1
ATOM 2422 C CA . ALA B 1 118 ? -4.117 -10.562 7.43 1 97.06 118 ALA B CA 1
ATOM 2423 C C . ALA B 1 118 ? -4.605 -9.234 8.008 1 97.06 118 ALA B C 1
ATOM 2425 O O . ALA B 1 118 ? -5.812 -8.977 8.039 1 97.06 118 ALA B O 1
ATOM 2426 N N . LEU B 1 119 ? -3.703 -8.43 8.438 1 98.06 119 LEU B N 1
ATOM 2427 C CA . LEU B 1 119 ? -4.059 -7.145 9.023 1 98.06 119 LEU B CA 1
ATOM 2428 C C . LEU B 1 119 ? -4.57 -6.184 7.957 1 98.06 119 LEU B C 1
ATOM 2430 O O . LEU B 1 119 ? -5.555 -5.477 8.172 1 98.06 119 LEU B O 1
ATOM 2434 N N . ILE B 1 120 ? -3.908 -6.141 6.797 1 98.81 120 ILE B N 1
ATOM 2435 C CA . ILE B 1 120 ? -4.324 -5.273 5.699 1 98.81 120 ILE B CA 1
ATOM 2436 C C . ILE B 1 120 ? -5.703 -5.695 5.203 1 98.81 120 ILE B C 1
ATOM 2438 O O . ILE B 1 120 ? -6.574 -4.852 4.98 1 98.81 120 ILE B O 1
ATOM 2442 N N . ALA B 1 121 ? -5.938 -6.969 5.082 1 98.69 121 ALA B N 1
ATOM 2443 C CA . ALA B 1 121 ? -7.199 -7.492 4.566 1 98.69 121 ALA B CA 1
ATOM 2444 C C . ALA B 1 121 ? -8.367 -7.078 5.453 1 98.69 121 ALA B C 1
ATOM 2446 O O . ALA B 1 121 ? -9.445 -6.754 4.957 1 98.69 121 ALA B O 1
ATOM 2447 N N . LYS B 1 122 ? -8.133 -7.09 6.762 1 97.69 122 LYS B N 1
ATOM 2448 C CA . LYS B 1 122 ? -9.188 -6.742 7.715 1 97.69 122 LYS B CA 1
ATOM 2449 C C . LYS B 1 122 ? -9.648 -5.301 7.52 1 97.69 122 LYS B C 1
ATOM 2451 O O . LYS B 1 122 ? -10.805 -4.977 7.789 1 97.69 122 LYS B O 1
ATOM 2456 N N . ALA B 1 123 ? -8.758 -4.484 6.992 1 98.5 123 ALA B N 1
ATOM 2457 C CA . ALA B 1 123 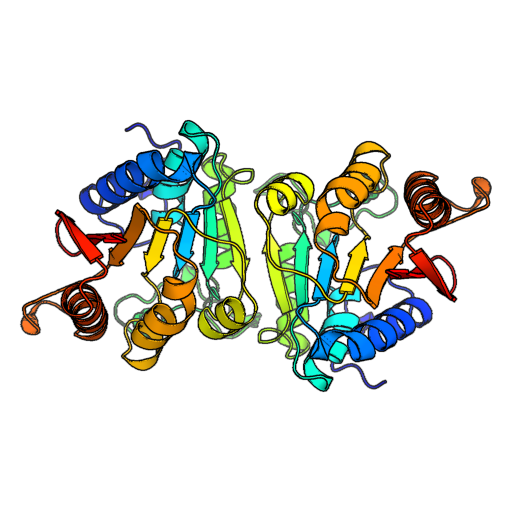? -9.055 -3.062 6.848 1 98.5 123 ALA B CA 1
ATOM 2458 C C . ALA B 1 123 ? -9.375 -2.715 5.398 1 98.5 123 ALA B C 1
ATOM 2460 O O . ALA B 1 123 ? -9.578 -1.545 5.062 1 98.5 123 ALA B O 1
ATOM 2461 N N . TRP B 1 124 ? -9.414 -3.693 4.5 1 98.69 124 TRP B N 1
ATOM 2462 C CA . TRP B 1 124 ? -9.594 -3.527 3.062 1 98.69 124 TRP B CA 1
ATOM 2463 C C . TRP B 1 124 ? -11.047 -3.73 2.664 1 98.69 124 TRP B C 1
ATOM 2465 O O . TRP B 1 124 ? -11.719 -4.637 3.17 1 98.69 124 TRP B O 1
ATOM 2475 N N . ALA B 1 125 ? -11.57 -2.865 1.702 1 98.69 125 ALA B N 1
ATOM 2476 C CA . ALA B 1 125 ? -12.945 -3.059 1.258 1 98.69 125 ALA B CA 1
ATOM 2477 C C . ALA B 1 125 ? -13.07 -2.873 -0.252 1 98.69 125 ALA B C 1
ATOM 2479 O O . ALA B 1 125 ? -14.164 -2.941 -0.807 1 98.69 125 ALA B O 1
ATOM 2480 N N . THR B 1 126 ? -11.977 -2.621 -0.994 1 98.81 126 THR B N 1
ATOM 2481 C CA . THR B 1 126 ? -12.008 -2.457 -2.443 1 98.81 126 THR B CA 1
ATOM 2482 C C . THR B 1 126 ? -12.266 -3.791 -3.135 1 98.81 126 THR B C 1
ATOM 2484 O O . THR B 1 126 ? -11.531 -4.758 -2.928 1 98.81 126 THR B O 1
ATOM 2487 N N . PRO B 1 127 ? -13.281 -3.867 -3.943 1 98.81 127 PRO B N 1
ATOM 2488 C CA . PRO B 1 127 ? -13.5 -5.102 -4.699 1 98.81 127 PRO B CA 1
ATOM 2489 C C . PRO B 1 127 ? -12.359 -5.406 -5.672 1 98.81 127 PRO B C 1
ATOM 2491 O O . PRO B 1 127 ? -11.773 -4.488 -6.25 1 98.81 127 PRO B O 1
ATOM 2494 N N . LEU B 1 128 ? -12.078 -6.668 -5.871 1 98.94 128 LEU B N 1
ATOM 2495 C CA . LEU B 1 128 ? -10.953 -7.105 -6.691 1 98.94 128 LEU B CA 1
ATOM 2496 C C . LEU B 1 128 ? -11.438 -7.93 -7.879 1 98.94 128 LEU B C 1
ATOM 2498 O O . LEU B 1 128 ? -12.352 -8.75 -7.742 1 98.94 128 LEU B O 1
ATOM 2502 N N . SER B 1 129 ? -10.82 -7.699 -9.016 1 98.94 129 SER B N 1
ATOM 2503 C CA . SER B 1 129 ? -11.133 -8.508 -10.195 1 98.94 129 SER B CA 1
ATOM 2504 C C . SER B 1 129 ? -10.242 -9.742 -10.273 1 98.94 129 SER B C 1
ATOM 2506 O O . SER B 1 129 ? -10.562 -10.695 -10.977 1 98.94 129 SER B O 1
ATOM 2508 N N . PHE B 1 130 ? -9.125 -9.688 -9.68 1 98.94 130 PHE B N 1
ATOM 2509 C CA . PHE B 1 130 ? -8.109 -10.734 -9.68 1 98.94 130 PHE B CA 1
ATOM 2510 C C . PHE B 1 130 ? -7.387 -10.789 -8.344 1 98.94 130 PHE B C 1
ATOM 2512 O O . PHE B 1 130 ? -6.992 -9.758 -7.797 1 98.94 130 PHE B O 1
ATOM 2519 N N . LEU B 1 131 ? -7.254 -11.953 -7.754 1 98.94 131 LEU B N 1
ATOM 2520 C CA . LEU B 1 131 ? -6.562 -12.195 -6.488 1 98.94 131 LEU B CA 1
ATOM 2521 C C . LEU B 1 131 ? -5.555 -13.328 -6.629 1 98.94 131 LEU B C 1
ATOM 2523 O O . LEU B 1 131 ? -5.922 -14.445 -7 1 98.94 131 LEU B O 1
ATOM 2527 N N . PHE B 1 132 ? -4.309 -13.016 -6.438 1 98.94 132 PHE B N 1
ATOM 2528 C CA . PHE B 1 132 ? -3.248 -14.016 -6.453 1 98.94 132 PHE B CA 1
ATOM 2529 C C . PHE B 1 132 ? -2.73 -14.281 -5.047 1 98.94 132 PHE B C 1
ATOM 2531 O O . PHE B 1 132 ? -2.184 -13.383 -4.402 1 98.94 132 PHE B O 1
ATOM 2538 N N . ILE B 1 133 ? -2.854 -15.523 -4.531 1 98.69 133 ILE B N 1
ATOM 2539 C CA . ILE B 1 133 ? -2.398 -15.898 -3.195 1 98.69 133 ILE B CA 1
ATOM 2540 C C . ILE B 1 133 ? -1.08 -16.656 -3.295 1 98.69 133 ILE B C 1
ATOM 2542 O O . ILE B 1 133 ? -1.052 -17.812 -3.752 1 98.69 133 ILE B O 1
ATOM 2546 N N . ASP B 1 134 ? -0.016 -16.047 -2.865 1 97.38 134 ASP B N 1
ATOM 2547 C CA . ASP B 1 134 ? 1.321 -16.625 -2.83 1 97.38 134 ASP B CA 1
ATOM 2548 C C . ASP B 1 134 ? 2.111 -16.125 -1.626 1 97.38 134 ASP B C 1
ATOM 2550 O O . ASP B 1 134 ? 3.285 -15.766 -1.751 1 97.38 134 ASP B O 1
ATOM 2554 N N . GLY B 1 135 ? 1.393 -15.953 -0.473 1 93.69 135 GLY B N 1
ATOM 2555 C CA . GLY B 1 135 ? 2.021 -15.539 0.771 1 93.69 135 GLY B CA 1
ATOM 2556 C C . GLY B 1 135 ? 2.703 -16.672 1.504 1 93.69 135 GLY B C 1
ATOM 2557 O O . GLY B 1 135 ? 3.338 -17.531 0.88 1 93.69 135 GLY B O 1
ATOM 2558 N N . GLY B 1 136 ? 2.705 -16.625 2.84 1 87.31 136 GLY B N 1
ATOM 2559 C CA . GLY B 1 136 ? 3.293 -17.688 3.652 1 87.31 136 GLY B CA 1
ATOM 2560 C C . GLY B 1 136 ? 2.666 -19.047 3.414 1 87.31 136 GLY B C 1
ATOM 2561 O O . GLY B 1 136 ? 1.485 -19.141 3.068 1 87.31 136 GLY B O 1
ATOM 2562 N N . HIS B 1 137 ? 3.447 -20.125 3.662 1 85.38 137 HIS B N 1
ATOM 2563 C CA . HIS B 1 137 ? 3.01 -21.469 3.316 1 85.38 137 HIS B CA 1
ATOM 2564 C C . HIS B 1 137 ? 2.67 -22.281 4.562 1 85.38 137 HIS B C 1
ATOM 2566 O O . HIS B 1 137 ? 2.68 -23.516 4.535 1 85.38 137 HIS B O 1
ATOM 2572 N N . THR B 1 138 ? 2.453 -21.562 5.648 1 90.94 138 THR B N 1
ATOM 2573 C CA . THR B 1 138 ? 1.876 -22.234 6.805 1 90.94 138 THR B CA 1
ATOM 2574 C C . THR B 1 138 ? 0.354 -22.266 6.703 1 90.94 138 THR B C 1
ATOM 2576 O O . THR B 1 138 ? -0.246 -21.5 5.953 1 90.94 138 THR B O 1
ATOM 2579 N N . MET B 1 139 ? -0.218 -23.156 7.496 1 93.06 139 MET B N 1
ATOM 2580 C CA . MET B 1 139 ? -1.675 -23.25 7.5 1 93.06 139 MET B CA 1
ATOM 2581 C C . MET B 1 139 ? -2.305 -21.953 7.969 1 93.06 139 MET B C 1
ATOM 2583 O O . MET B 1 139 ? -3.283 -21.484 7.383 1 93.06 139 MET B O 1
ATOM 2587 N N . GLU B 1 140 ? -1.751 -21.359 8.945 1 94.25 140 GLU B N 1
ATOM 2588 C CA . GLU B 1 140 ? -2.248 -20.094 9.477 1 94.25 140 GLU B CA 1
ATOM 2589 C C . GLU B 1 140 ? -2.242 -19 8.398 1 94.25 140 GLU B C 1
ATOM 2591 O O . GLU B 1 140 ? -3.246 -18.312 8.195 1 94.25 140 GLU B O 1
ATOM 2596 N N . HIS B 1 141 ? -1.201 -18.875 7.648 1 94.31 141 HIS B N 1
ATOM 2597 C CA . HIS B 1 141 ? -1.068 -17.828 6.648 1 94.31 141 HIS B CA 1
ATOM 2598 C C . HIS B 1 141 ? -1.949 -18.109 5.434 1 94.31 141 HIS B C 1
ATOM 2600 O O . HIS B 1 141 ? -2.664 -17.219 4.965 1 94.31 141 HIS B O 1
ATOM 2606 N N . ALA B 1 142 ? -1.898 -19.344 4.957 1 95.25 142 ALA B N 1
ATOM 2607 C CA . ALA B 1 142 ? -2.693 -19.703 3.787 1 95.25 142 ALA B CA 1
ATOM 2608 C C . ALA B 1 142 ? -4.184 -19.547 4.07 1 95.25 142 ALA B C 1
ATOM 2610 O O . ALA B 1 142 ? -4.91 -18.922 3.291 1 95.25 142 ALA B O 1
ATOM 2611 N N . LEU B 1 143 ? -4.629 -20.047 5.199 1 96 143 LEU B N 1
ATOM 2612 C CA . LEU B 1 143 ? -6.035 -19.938 5.566 1 96 143 LEU B CA 1
ATOM 2613 C C . LEU B 1 143 ? -6.418 -18.484 5.848 1 96 143 LEU B C 1
ATOM 2615 O O . LEU B 1 143 ? -7.539 -18.062 5.551 1 96 143 LEU B O 1
ATOM 2619 N N . GLY B 1 144 ? -5.531 -17.781 6.492 1 97 144 GLY B N 1
ATOM 2620 C CA . GLY B 1 144 ? -5.766 -16.359 6.703 1 97 144 GLY B CA 1
ATOM 2621 C C . GLY B 1 144 ? -5.992 -15.594 5.418 1 97 144 GLY B C 1
ATOM 2622 O O . GLY B 1 144 ? -6.949 -14.82 5.309 1 97 144 GLY B O 1
ATOM 2623 N N . ASP B 1 145 ? -5.102 -15.82 4.438 1 97.94 145 ASP B N 1
ATOM 2624 C CA . ASP B 1 145 ? -5.25 -15.156 3.145 1 97.94 145 ASP B CA 1
ATOM 2625 C C . ASP B 1 145 ? -6.562 -15.562 2.471 1 97.94 145 ASP B C 1
ATOM 2627 O O . ASP B 1 145 ? -7.289 -14.711 1.958 1 97.94 145 ASP B O 1
ATOM 2631 N N . TRP B 1 146 ? -6.867 -16.875 2.541 1 97.38 146 TRP B N 1
ATOM 2632 C CA . TRP B 1 146 ? -8.109 -17.391 1.971 1 97.38 146 TRP B CA 1
ATOM 2633 C C . TRP B 1 146 ? -9.32 -16.734 2.625 1 97.38 146 TRP B C 1
ATOM 2635 O O . TRP B 1 146 ? -10.172 -16.172 1.94 1 97.38 146 TRP B O 1
ATOM 2645 N N . ARG B 1 147 ? -9.367 -16.656 3.918 1 97.12 147 ARG B N 1
ATOM 2646 C CA . ARG B 1 147 ? -10.523 -16.203 4.68 1 97.12 147 ARG B CA 1
ATOM 2647 C C . ARG B 1 147 ? -10.703 -14.695 4.562 1 97.12 147 ARG B C 1
ATOM 2649 O O . ARG B 1 147 ? -11.836 -14.203 4.496 1 97.12 147 ARG B O 1
ATOM 2656 N N . HIS B 1 148 ? -9.625 -14 4.492 1 97.88 148 HIS B N 1
ATOM 2657 C CA . HIS B 1 148 ? -9.742 -12.562 4.656 1 97.88 148 HIS B CA 1
ATOM 2658 C C . HIS B 1 148 ? -9.758 -11.852 3.307 1 97.88 148 HIS B C 1
ATOM 2660 O O . HIS B 1 148 ? -10.25 -10.727 3.195 1 97.88 148 HIS B O 1
ATOM 2666 N N . TRP B 1 149 ? -9.227 -12.477 2.227 1 98.75 149 TRP B N 1
ATOM 2667 C CA . TRP B 1 149 ? -9.125 -11.75 0.963 1 98.75 149 TRP B CA 1
ATOM 2668 C C . TRP B 1 149 ? -10.203 -12.211 -0.016 1 98.75 149 TRP B C 1
ATOM 2670 O O . TRP B 1 149 ? -10.672 -11.422 -0.843 1 98.75 149 TRP B O 1
ATOM 2680 N N . THR B 1 150 ? -10.656 -13.453 0.011 1 98.56 150 THR B N 1
ATOM 2681 C CA . THR B 1 150 ? -11.547 -13.977 -1.018 1 98.56 150 THR B CA 1
ATOM 2682 C C . THR B 1 150 ? -12.898 -13.273 -0.968 1 98.56 150 THR B C 1
ATOM 2684 O O . THR B 1 150 ? -13.57 -13.125 -1.994 1 98.56 150 THR B O 1
ATOM 2687 N N . PRO B 1 151 ? -13.367 -12.766 0.248 1 98 151 PRO B N 1
ATOM 2688 C CA . PRO B 1 151 ? -14.633 -12.023 0.254 1 98 151 PRO B CA 1
ATOM 2689 C C . PRO B 1 151 ? -14.578 -10.766 -0.602 1 98 151 PRO B C 1
ATOM 2691 O O . PRO B 1 151 ? -15.625 -10.203 -0.945 1 98 151 PRO B O 1
ATOM 2694 N N . HIS B 1 152 ? -13.391 -10.266 -0.939 1 98.62 152 HIS B N 1
ATOM 2695 C CA . HIS B 1 152 ? -13.258 -9.039 -1.715 1 98.62 152 HIS B CA 1
ATOM 2696 C C . HIS B 1 152 ? -13.203 -9.328 -3.209 1 98.62 152 HIS B C 1
ATOM 2698 O O . HIS B 1 152 ? -13.195 -8.406 -4.027 1 98.62 152 HIS B O 1
ATOM 2704 N N . LEU B 1 153 ? -13.109 -10.594 -3.604 1 98.81 153 LEU B N 1
ATOM 2705 C CA . LEU B 1 153 ? -13.102 -10.961 -5.016 1 98.81 153 LEU B CA 1
ATOM 2706 C C . LEU B 1 153 ? -14.5 -10.852 -5.609 1 98.81 153 LEU B C 1
ATOM 2708 O O . LEU B 1 153 ? -15.453 -11.445 -5.086 1 98.81 153 LEU B O 1
ATOM 2712 N N . MET B 1 154 ? -14.617 -10.055 -6.684 1 98.19 154 MET B N 1
ATOM 2713 C CA . MET B 1 154 ? -15.914 -9.828 -7.32 1 98.19 154 MET B CA 1
ATOM 2714 C C . MET B 1 154 ? -16.438 -11.102 -7.969 1 98.19 154 MET B C 1
ATOM 2716 O O . MET B 1 154 ? -15.664 -12.008 -8.281 1 98.19 154 MET B O 1
ATOM 2720 N N . ALA B 1 155 ? -17.75 -11.094 -8.141 1 97.25 155 ALA B N 1
ATOM 2721 C CA . ALA B 1 155 ? -18.312 -12.148 -8.977 1 97.25 155 ALA B CA 1
ATOM 2722 C C . ALA B 1 155 ? -17.719 -12.117 -10.375 1 97.25 155 ALA B C 1
ATOM 2724 O O . ALA B 1 155 ? -17.547 -11.047 -10.961 1 97.25 155 ALA B O 1
ATOM 2725 N N . GLY B 1 156 ? -17.344 -13.281 -10.867 1 97.69 156 GLY B N 1
ATOM 2726 C CA . GLY B 1 156 ? -16.688 -13.352 -12.164 1 97.69 156 GLY B CA 1
ATOM 2727 C C . GLY B 1 156 ? -15.195 -13.117 -12.109 1 97.69 156 GLY B C 1
ATOM 2728 O O . GLY B 1 156 ? -14.5 -13.289 -13.109 1 97.69 156 GLY B O 1
ATOM 2729 N N . GLY B 1 157 ? -14.711 -12.742 -10.867 1 98.56 157 GLY B N 1
ATOM 2730 C CA . GLY B 1 157 ? -13.281 -12.5 -10.695 1 98.56 157 GLY B CA 1
ATOM 2731 C C . GLY B 1 157 ? -12.461 -13.781 -10.695 1 98.56 157 GLY B C 1
ATOM 2732 O O . GLY B 1 157 ? -13.016 -14.883 -10.68 1 98.56 157 GLY B O 1
ATOM 2733 N N . THR B 1 158 ? -11.156 -13.648 -10.719 1 98.88 158 THR B N 1
ATOM 2734 C CA . THR B 1 158 ? -10.242 -14.781 -10.82 1 98.88 158 THR B CA 1
ATOM 2735 C C . THR B 1 158 ? -9.406 -14.914 -9.555 1 98.88 158 THR B C 1
ATOM 2737 O O . THR B 1 158 ? -8.891 -13.922 -9.039 1 98.88 158 THR B O 1
ATOM 2740 N N . LEU B 1 159 ? -9.375 -16.094 -9.023 1 98.88 159 LEU B N 1
ATOM 2741 C CA . LEU B 1 159 ? -8.523 -16.469 -7.902 1 98.88 159 LEU B CA 1
ATOM 2742 C C . LEU B 1 159 ? -7.379 -17.359 -8.375 1 98.88 159 LEU B C 1
ATOM 2744 O O . LEU B 1 159 ? -7.613 -18.422 -8.969 1 98.88 159 LEU B O 1
ATOM 2748 N N . ALA B 1 160 ? -6.141 -16.938 -8.219 1 98.94 160 ALA B N 1
ATOM 2749 C CA . ALA B 1 160 ? -4.965 -17.766 -8.492 1 98.94 160 ALA B CA 1
ATOM 2750 C C . ALA B 1 160 ? -4.27 -18.172 -7.199 1 98.94 160 ALA B C 1
ATOM 2752 O O . ALA B 1 160 ? -4.07 -17.344 -6.305 1 98.94 160 ALA B O 1
ATOM 2753 N N . ILE B 1 161 ? -3.959 -19.453 -7.043 1 98.69 161 ILE B N 1
ATOM 2754 C CA . ILE B 1 161 ? -3.275 -19.984 -5.871 1 98.69 161 ILE B CA 1
ATOM 2755 C C . ILE B 1 161 ? -1.979 -20.672 -6.297 1 98.69 161 ILE B C 1
ATOM 2757 O O . ILE B 1 161 ? -1.983 -21.516 -7.184 1 98.69 161 ILE B O 1
ATOM 2761 N N . HIS B 1 162 ? -0.899 -20.281 -5.727 1 97.94 162 HIS B N 1
ATOM 2762 C CA . HIS B 1 162 ? 0.411 -20.797 -6.086 1 97.94 162 HIS B CA 1
ATOM 2763 C C . HIS B 1 162 ? 0.813 -21.953 -5.168 1 97.94 162 HIS B C 1
ATOM 2765 O O . HIS B 1 162 ? 0.3 -22.078 -4.055 1 97.94 162 HIS B O 1
ATOM 2771 N N . ASP B 1 163 ? 1.688 -22.844 -5.617 1 96.31 163 ASP B N 1
ATOM 2772 C CA . ASP B 1 163 ? 2.336 -23.938 -4.902 1 96.31 163 ASP B CA 1
ATOM 2773 C C . ASP B 1 163 ? 1.315 -24.969 -4.441 1 96.31 163 ASP B C 1
ATOM 2775 O O . ASP B 1 163 ? 1.354 -25.422 -3.295 1 96.31 163 ASP B O 1
ATOM 2779 N N . VAL B 1 164 ? 0.381 -25.219 -5.301 1 97.38 164 VAL B N 1
ATOM 2780 C CA . VAL B 1 164 ? -0.604 -26.266 -5.051 1 97.38 164 VAL B CA 1
ATOM 2781 C C . VAL B 1 164 ? -0.045 -27.609 -5.488 1 97.38 164 VAL B C 1
ATOM 2783 O O . VAL B 1 164 ? 0.15 -27.859 -6.68 1 97.38 164 VAL B O 1
ATOM 2786 N N . PHE B 1 165 ? 0.153 -28.484 -4.512 1 96.25 165 PHE B N 1
ATOM 2787 C CA . PHE B 1 165 ? 0.676 -29.828 -4.77 1 96.25 165 PHE B CA 1
ATOM 2788 C C . PHE B 1 165 ? -0.271 -30.891 -4.234 1 96.25 165 PHE B C 1
ATOM 2790 O O . PHE B 1 165 ? -0.325 -31.125 -3.025 1 96.25 165 PHE B O 1
ATOM 2797 N N . PRO B 1 166 ? -0.997 -31.562 -5.078 1 92.69 166 PRO B N 1
ATOM 2798 C CA . PRO B 1 166 ? -1.899 -32.625 -4.625 1 92.69 166 PRO B CA 1
ATOM 2799 C C . PRO B 1 166 ? -1.168 -33.75 -3.906 1 92.69 166 PRO B C 1
ATOM 2801 O O . PRO B 1 166 ? -1.688 -34.312 -2.938 1 92.69 166 PRO B O 1
ATOM 2804 N N . ASP B 1 167 ? 0.009 -34.062 -4.352 1 93.19 167 ASP B N 1
ATOM 2805 C CA . ASP B 1 167 ? 0.86 -35.062 -3.705 1 93.19 167 ASP B CA 1
ATOM 2806 C C . ASP B 1 167 ? 1.746 -34.406 -2.643 1 93.19 167 ASP B C 1
ATOM 2808 O O . ASP B 1 167 ? 2.619 -33.594 -2.961 1 93.19 167 ASP B O 1
ATOM 2812 N N . PRO B 1 168 ? 1.513 -34.75 -1.401 1 88.69 168 PRO B N 1
ATOM 2813 C CA . PRO B 1 168 ? 2.289 -34.125 -0.32 1 88.69 168 PRO B CA 1
ATOM 2814 C C . PRO B 1 168 ? 3.793 -34.344 -0.486 1 88.69 168 PRO B C 1
ATOM 2816 O O . PRO B 1 168 ? 4.59 -33.594 0.099 1 88.69 168 PRO B O 1
ATOM 2819 N N . ALA B 1 169 ? 4.18 -35.281 -1.219 1 90.69 169 ALA B N 1
ATOM 2820 C CA . ALA B 1 169 ? 5.598 -35.531 -1.463 1 90.69 169 ALA B CA 1
ATOM 2821 C C . ALA B 1 169 ? 6.211 -34.438 -2.326 1 90.69 169 ALA B C 1
ATOM 2823 O O . ALA B 1 169 ? 7.43 -34.25 -2.33 1 90.69 169 ALA B O 1
ATOM 2824 N N . ASP B 1 170 ? 5.383 -33.719 -3.004 1 88.56 170 ASP B N 1
ATOM 2825 C CA . ASP B 1 170 ? 5.852 -32.719 -3.961 1 88.56 170 ASP B CA 1
ATOM 2826 C C . ASP B 1 170 ? 5.926 -31.328 -3.32 1 88.56 170 ASP B C 1
ATOM 2828 O O . ASP B 1 170 ? 6.555 -30.406 -3.863 1 88.56 170 ASP B O 1
ATOM 2832 N N . GLY B 1 171 ? 5.297 -31.219 -2.162 1 84.88 171 GLY B N 1
ATOM 2833 C CA . GLY B 1 171 ? 5.309 -29.891 -1.565 1 84.88 171 GLY B CA 1
ATOM 2834 C C . GLY B 1 171 ? 4.328 -29.75 -0.415 1 84.88 171 GLY B C 1
ATOM 2835 O O . GLY B 1 171 ? 3.699 -30.719 -0.004 1 84.88 171 GLY B O 1
ATOM 2836 N N . GLY B 1 172 ? 4.23 -28.484 0.033 1 80.88 172 GLY B N 1
ATOM 2837 C CA . GLY B 1 172 ? 3.461 -28.203 1.234 1 80.88 172 GLY B CA 1
ATOM 2838 C C . GLY B 1 172 ? 1.966 -28.375 1.036 1 80.88 172 GLY B C 1
ATOM 2839 O O . GLY B 1 172 ? 1.47 -28.281 -0.088 1 80.88 172 GLY B O 1
ATOM 2840 N N . ARG B 1 173 ? 1.189 -28.5 2.109 1 89.12 173 ARG B N 1
ATOM 2841 C CA . ARG B 1 173 ? -0.223 -28.859 2.117 1 89.12 173 ARG B CA 1
ATOM 2842 C C . ARG B 1 173 ? -1.111 -27.625 2.16 1 89.12 173 ARG B C 1
ATOM 2844 O O . ARG B 1 173 ? -2.207 -27.625 1.596 1 89.12 173 ARG B O 1
ATOM 2851 N N . PRO B 1 174 ? -0.589 -26.547 2.682 1 94.31 174 PRO B N 1
ATOM 2852 C CA . PRO B 1 174 ? -1.544 -25.469 2.977 1 94.31 174 PRO B CA 1
ATOM 2853 C C . PRO B 1 174 ? -2.15 -24.859 1.717 1 94.31 174 PRO B C 1
ATOM 2855 O O . PRO B 1 174 ? -3.371 -24.703 1.626 1 94.31 174 PRO B O 1
ATOM 2858 N N . PRO B 1 175 ? -1.38 -24.578 0.653 1 96.56 175 PRO B N 1
ATOM 2859 C CA . PRO B 1 175 ? -2.025 -24.078 -0.561 1 96.56 175 PRO B CA 1
ATOM 2860 C C . PRO B 1 175 ? -2.99 -25.078 -1.179 1 96.56 175 PRO B C 1
ATOM 2862 O O . PRO B 1 175 ? -4.039 -24.703 -1.704 1 96.56 175 PRO B O 1
ATOM 2865 N N . PHE B 1 176 ? -2.631 -26.312 -1.072 1 97.44 176 PHE B N 1
ATOM 2866 C CA . PHE B 1 176 ? -3.529 -27.359 -1.563 1 97.44 176 PHE B CA 1
ATOM 2867 C C . PHE B 1 176 ? -4.836 -27.344 -0.782 1 97.44 176 PHE B C 1
ATOM 2869 O O . PHE B 1 176 ? -5.914 -27.531 -1.358 1 97.44 176 PHE B O 1
ATOM 2876 N N . GLU B 1 177 ? -4.754 -27.125 0.45 1 96.5 177 GLU B N 1
ATOM 2877 C CA . GLU B 1 177 ? -5.945 -27.125 1.298 1 96.5 177 GLU B CA 1
ATOM 2878 C C . GLU B 1 177 ? -6.867 -25.953 0.953 1 96.5 177 GLU B C 1
ATOM 2880 O O . GLU B 1 177 ? -8.086 -26.125 0.921 1 96.5 177 GLU B O 1
ATOM 2885 N N . ILE B 1 178 ? -6.328 -24.797 0.732 1 97.19 178 ILE B N 1
ATOM 2886 C CA . ILE B 1 178 ? -7.191 -23.672 0.386 1 97.19 178 ILE B CA 1
ATOM 2887 C C . ILE B 1 178 ? -7.777 -23.891 -1.009 1 97.19 178 ILE B C 1
ATOM 2889 O O . ILE B 1 178 ? -8.93 -23.516 -1.269 1 97.19 178 ILE B O 1
ATOM 2893 N N . TYR B 1 179 ? -6.977 -24.516 -1.881 1 98 179 TYR B N 1
ATOM 2894 C CA . TYR B 1 179 ? -7.477 -24.891 -3.197 1 98 179 TYR B CA 1
ATOM 2895 C C . TYR B 1 179 ? -8.664 -25.828 -3.078 1 98 179 TYR B C 1
ATOM 2897 O O . TYR B 1 179 ? -9.703 -25.625 -3.713 1 98 179 TYR B O 1
ATOM 2905 N N . GLN B 1 180 ? -8.523 -26.781 -2.238 1 97.69 180 GLN B N 1
ATOM 2906 C CA . GLN B 1 180 ? -9.602 -27.734 -2.016 1 97.69 180 GLN B CA 1
ATOM 2907 C C . GLN B 1 180 ? -10.828 -27.062 -1.427 1 97.69 180 GLN B C 1
ATOM 2909 O O . GLN B 1 180 ? -11.961 -27.391 -1.794 1 97.69 180 GLN B O 1
ATOM 2914 N N . ARG B 1 181 ? -10.648 -26.172 -0.551 1 97.5 181 ARG B N 1
ATOM 2915 C CA . ARG B 1 181 ? -11.758 -25.438 0.049 1 97.5 181 ARG B CA 1
ATOM 2916 C C . ARG B 1 181 ? -12.5 -24.609 -1 1 97.5 181 ARG B C 1
ATOM 2918 O O . ARG B 1 181 ? -13.727 -24.531 -0.968 1 97.5 181 ARG B O 1
ATOM 2925 N N . ALA B 1 182 ? -11.711 -23.984 -1.866 1 98.19 182 ALA B N 1
ATOM 2926 C CA . ALA B 1 182 ? -12.328 -23.219 -2.939 1 98.19 182 ALA B CA 1
ATOM 2927 C C . ALA B 1 182 ? -13.242 -24.094 -3.789 1 98.19 182 ALA B C 1
ATOM 2929 O O . ALA B 1 182 ? -14.398 -23.734 -4.031 1 98.19 182 ALA B O 1
ATOM 2930 N N . LEU B 1 183 ? -12.773 -25.234 -4.164 1 97.69 183 LEU B N 1
ATOM 2931 C CA . LEU B 1 183 ? -13.555 -26.141 -5.004 1 97.69 183 LEU B CA 1
ATOM 2932 C C . LEU B 1 183 ? -14.766 -26.672 -4.254 1 97.69 183 LEU B C 1
ATOM 2934 O O . LEU B 1 183 ? -15.852 -26.781 -4.824 1 97.69 183 LEU B O 1
ATOM 2938 N N . ALA B 1 184 ? -14.531 -26.906 -2.996 1 97.69 184 ALA B N 1
ATOM 2939 C CA . ALA B 1 184 ? -15.594 -27.5 -2.184 1 97.69 184 ALA B CA 1
ATOM 2940 C C . ALA B 1 184 ? -16.703 -26.5 -1.918 1 97.69 184 ALA B C 1
ATOM 2942 O O . ALA B 1 184 ? -17.828 -26.875 -1.599 1 97.69 184 ALA B O 1
ATOM 2943 N N . SER B 1 185 ? -16.438 -25.203 -2.01 1 96.75 185 SER B N 1
ATOM 2944 C CA . SER B 1 185 ? -17.406 -24.156 -1.715 1 96.75 185 SER B CA 1
ATOM 2945 C C . SER B 1 185 ? -18.484 -24.078 -2.801 1 96.75 185 SER B C 1
ATOM 2947 O O . SER B 1 185 ? -19.531 -23.453 -2.6 1 96.75 185 SER B O 1
ATOM 2949 N N . ASP B 1 186 ? -18.297 -24.562 -3.982 1 96.5 186 ASP B N 1
ATOM 2950 C CA . ASP B 1 186 ? -19.141 -24.469 -5.172 1 96.5 186 ASP B CA 1
ATOM 2951 C C . ASP B 1 186 ? -19.25 -23.016 -5.656 1 96.5 186 ASP B C 1
ATOM 2953 O O . ASP B 1 186 ? -20.156 -22.672 -6.406 1 96.5 186 ASP B O 1
ATOM 2957 N N . LEU B 1 187 ? -18.359 -22.172 -5.168 1 97.56 187 LEU B N 1
ATOM 2958 C CA . LEU B 1 187 ? -18.344 -20.781 -5.586 1 97.56 187 LEU B CA 1
ATOM 2959 C C . LEU B 1 187 ? -17.266 -20.531 -6.637 1 97.56 187 LEU B C 1
ATOM 2961 O O . LEU B 1 187 ? -17.188 -19.453 -7.219 1 97.56 187 LEU B O 1
ATOM 2965 N N . TYR B 1 188 ? -16.422 -21.562 -6.848 1 98.44 188 TYR B N 1
ATOM 2966 C CA . TYR B 1 188 ? -15.297 -21.422 -7.77 1 98.44 188 TYR B CA 1
ATOM 2967 C C . TYR B 1 188 ? -15.242 -22.578 -8.75 1 98.44 188 TYR B C 1
ATOM 2969 O O . TYR B 1 188 ? -15.594 -23.703 -8.398 1 98.44 188 TYR B O 1
ATOM 2977 N N . GLU B 1 189 ? -14.758 -22.328 -9.938 1 98.19 189 GLU B N 1
ATOM 2978 C CA . GLU B 1 189 ? -14.453 -23.344 -10.945 1 98.19 189 GLU B CA 1
ATOM 2979 C C . GLU B 1 189 ? -13.016 -23.203 -11.445 1 98.19 189 GLU B C 1
ATOM 2981 O O . GLU B 1 189 ? -12.539 -22.094 -11.695 1 98.19 189 GLU B O 1
ATOM 2986 N N . GLU B 1 190 ? -12.367 -24.312 -11.523 1 98.38 190 GLU B N 1
ATOM 2987 C CA . GLU B 1 190 ? -11.008 -24.281 -12.055 1 98.38 190 GLU B CA 1
ATOM 2988 C C . GLU B 1 190 ? -11 -24.016 -13.555 1 98.38 190 GLU B C 1
ATOM 2990 O O . GLU B 1 190 ? -11.711 -24.672 -14.312 1 98.38 190 GLU B O 1
ATOM 2995 N N . VAL B 1 191 ? -10.164 -23.047 -13.961 1 98.19 191 VAL B N 1
ATOM 2996 C CA . VAL B 1 191 ? -10.18 -22.688 -15.375 1 98.19 191 VAL B CA 1
ATOM 2997 C C . VAL B 1 191 ? -8.805 -22.969 -15.984 1 98.19 191 VAL B C 1
ATOM 2999 O O . VAL B 1 191 ? -8.664 -23 -17.203 1 98.19 191 VAL B O 1
ATOM 3002 N N . ALA B 1 192 ? -7.777 -23.141 -15.18 1 98.25 192 ALA B N 1
ATOM 3003 C CA . ALA B 1 192 ? -6.449 -23.5 -15.664 1 98.25 192 ALA B CA 1
ATOM 3004 C C . ALA B 1 192 ? -5.609 -24.141 -14.562 1 98.25 192 ALA B C 1
ATOM 3006 O O . ALA B 1 192 ? -5.809 -23.844 -13.383 1 98.25 192 ALA B O 1
ATOM 3007 N N . ALA B 1 193 ? -4.734 -24.984 -14.891 1 98.19 193 ALA B N 1
ATOM 3008 C CA . ALA B 1 193 ? -3.695 -25.594 -14.055 1 98.19 193 ALA B CA 1
ATOM 3009 C C . ALA B 1 193 ? -2.352 -25.609 -14.781 1 98.19 193 ALA B C 1
ATOM 3011 O O . ALA B 1 193 ? -2.209 -26.266 -15.82 1 98.19 193 ALA B O 1
ATOM 3012 N N . VAL B 1 194 ? -1.455 -24.859 -14.266 1 98.5 194 VAL B N 1
ATOM 3013 C CA . VAL B 1 194 ? -0.122 -24.781 -14.852 1 98.5 194 VAL B CA 1
ATOM 3014 C C . VAL B 1 194 ? 0.93 -25.094 -13.789 1 98.5 194 VAL B C 1
ATOM 3016 O O . VAL B 1 194 ? 1.186 -24.266 -12.898 1 98.5 194 VAL B O 1
ATOM 3019 N N . LYS B 1 195 ? 1.535 -26.266 -13.883 1 97.19 195 LYS B N 1
ATOM 3020 C CA . LYS B 1 195 ? 2.455 -26.75 -12.852 1 97.19 195 LYS B CA 1
ATOM 3021 C C . LYS B 1 195 ? 1.832 -26.625 -11.469 1 97.19 195 LYS B C 1
ATOM 3023 O O . LYS B 1 195 ? 0.761 -27.188 -11.211 1 97.19 195 LYS B O 1
ATOM 3028 N N . SER B 1 196 ? 2.33 -25.812 -10.586 1 97.44 196 SER B N 1
ATOM 3029 C CA . SER B 1 196 ? 1.775 -25.734 -9.234 1 97.44 196 SER B CA 1
ATOM 3030 C C . SER B 1 196 ? 0.779 -24.594 -9.109 1 97.44 196 SER B C 1
ATOM 3032 O O . SER B 1 196 ? 0.249 -24.344 -8.023 1 97.44 196 SER B O 1
ATOM 3034 N N . LEU B 1 197 ? 0.507 -23.859 -10.164 1 98.5 197 LEU B N 1
ATOM 3035 C CA . LEU B 1 197 ? -0.442 -22.75 -10.164 1 98.5 197 LEU B CA 1
ATOM 3036 C C . LEU B 1 197 ? -1.844 -23.234 -10.516 1 98.5 197 LEU B C 1
ATOM 3038 O O . LEU B 1 197 ? -2.023 -23.953 -11.5 1 98.5 197 LEU B O 1
ATOM 3042 N N . ARG B 1 198 ? -2.805 -22.891 -9.734 1 98.75 198 ARG B N 1
ATOM 3043 C CA . ARG B 1 198 ? -4.211 -23.125 -10.047 1 98.75 198 ARG B CA 1
ATOM 3044 C C . ARG B 1 198 ? -4.957 -21.812 -10.234 1 98.75 198 ARG B C 1
ATOM 3046 O O . ARG B 1 198 ? -4.785 -20.875 -9.445 1 98.75 198 ARG B O 1
ATOM 3053 N N . VAL B 1 199 ? -5.641 -21.688 -11.281 1 98.88 199 VAL B N 1
ATOM 3054 C CA . VAL B 1 199 ? -6.445 -20.516 -11.602 1 98.88 199 VAL B CA 1
ATOM 3055 C C . VAL B 1 199 ? -7.926 -20.875 -11.547 1 98.88 199 VAL B C 1
ATOM 3057 O O . VAL B 1 199 ? -8.367 -21.797 -12.234 1 98.88 199 VAL B O 1
ATOM 3060 N N . LEU B 1 200 ? -8.648 -20.188 -10.695 1 98.88 200 LEU B N 1
ATOM 3061 C CA . LEU B 1 200 ? -10.07 -20.438 -10.484 1 98.88 200 LEU B CA 1
ATOM 3062 C C . LEU B 1 200 ? -10.891 -19.188 -10.789 1 98.88 200 LEU B C 1
ATOM 3064 O O . LEU B 1 200 ? -10.398 -18.062 -10.641 1 98.88 200 LEU B O 1
ATOM 3068 N N . ARG B 1 201 ? -12.141 -19.328 -11.219 1 98.56 201 ARG B N 1
ATOM 3069 C CA . ARG B 1 201 ? -13.086 -18.234 -11.43 1 98.56 201 ARG B CA 1
ATOM 3070 C C . ARG B 1 201 ? -14.211 -18.281 -10.398 1 98.56 201 ARG B C 1
ATOM 3072 O O . ARG B 1 201 ? -14.773 -19.344 -10.125 1 98.56 201 ARG B O 1
ATOM 3079 N N . ARG B 1 202 ? -14.469 -17.141 -9.844 1 98.12 202 ARG B N 1
ATOM 3080 C CA . ARG B 1 202 ? -15.609 -17.047 -8.93 1 98.12 202 ARG B CA 1
ATOM 3081 C C . ARG B 1 202 ? -16.922 -17.031 -9.688 1 98.12 202 ARG B C 1
ATOM 3083 O O . ARG B 1 202 ? -17.172 -16.141 -10.492 1 98.12 202 ARG B O 1
ATOM 3090 N N . VAL B 1 203 ? -17.844 -17.938 -9.43 1 94.88 203 VAL B N 1
ATOM 3091 C CA . VAL B 1 203 ? -19.062 -18.094 -10.211 1 94.88 203 VAL B CA 1
ATOM 3092 C C . VAL B 1 203 ? -20.266 -17.656 -9.383 1 94.88 203 VAL B C 1
ATOM 3094 O O . VAL B 1 203 ? -20.219 -17.688 -8.148 1 94.88 203 VAL B O 1
#

pLDDT: mean 96.72, std 3.56, range [80.56, 99.0]

Solvent-accessible surface area (backbone atoms only — not comparable to full-atom values): 20518 Å² total; per-residue (Å²): 138,87,70,72,48,71,66,85,78,42,56,76,82,73,48,68,68,44,36,51,52,46,17,53,55,31,36,72,24,14,70,78,28,34,25,36,37,30,47,38,63,30,26,49,62,46,51,32,37,25,51,19,9,53,75,43,72,23,34,26,41,35,31,30,57,34,49,63,47,79,54,38,35,90,94,35,90,62,39,53,76,88,34,52,32,76,91,73,70,40,41,42,27,52,69,47,21,52,51,43,31,55,67,39,70,31,52,90,25,36,29,44,31,38,24,54,62,61,63,51,32,74,63,55,59,42,60,21,15,26,39,37,48,48,56,49,72,43,57,68,45,31,48,40,49,52,68,48,45,53,82,36,47,35,84,70,12,36,43,34,39,43,60,36,27,92,50,63,92,76,37,55,56,27,40,29,50,54,52,50,50,42,54,70,64,71,40,37,45,82,77,48,75,43,88,37,31,39,32,27,35,30,102,138,86,70,72,48,69,66,86,78,44,57,76,80,74,49,70,69,43,36,51,52,46,17,54,54,31,36,71,24,13,68,77,28,32,26,36,38,32,47,39,62,30,26,47,61,48,50,33,37,26,52,20,9,52,77,42,73,23,33,27,41,35,30,29,59,32,50,61,47,80,53,40,34,90,93,34,93,63,40,54,76,87,35,52,32,75,92,73,71,39,42,43,27,51,70,46,22,52,50,44,30,56,68,39,70,31,51,88,25,35,29,44,32,38,24,54,64,62,62,52,31,74,65,55,61,43,60,20,15,26,40,34,48,48,56,48,72,42,56,69,45,32,48,37,49,53,68,48,46,54,81,35,46,35,84,70,13,38,41,32,40,44,60,35,27,92,51,66,90,78,37,55,55,28,40,30,50,52,51,50,50,42,53,69,64,72,40,36,43,80,77,48,73,44,89,36,31,37,34,28,33,29,101

Radius of gyration: 21.17 Å; Cα contacts (8 Å, |Δi|>4): 875; chains: 2; bounding box: 43×71×49 Å

Secondary structure (DSSP, 8-state):
---SS-GGGS-S---HHHHHHHHHHHHHHGGGS-EEEE--TTSHHHHHHHHHHHHHT--EEEEE-SS--GGGSTTSTT--GGGEETTTTEE--HHHHHHHHHHTT-TTTEEEEES-HHHHHHT----EEEEEE-S--SHHHHHHHHHHHGGGEEEEEEEEE-S--SSGGGS-SHHHHHHHHHHHTTSEEEEEEETTEEEEEE-/---SS-GGGS-S---HHHHHHHHHHHHHHGGGS-EEEE--TTSHHHHHHHHHHHHHT--EEEEE-SS--GGGSTTSTT--GGGEETTTTEE--HHHHHHHHHHTT-TTTEEEEES-HHHHHHT----EEEEEE-S--SHHHHHHHHHHHGGGEEEEEEEEE-S--SSGGGS-SHHHHHHHHHHHTTSEEEEEEETTEEEEEE-

InterPro domains:
  IPR029063 S-adenosyl-L-methionine-dependent methyltransferase superfamily [G3DSA:3.40.50.150] (8-192)
  IPR029063 S-adenosyl-L-methionine-dependent methyltransferase superfamily [SSF53335] (21-186)